Protein AF-A0A5R2NBF0-F1 (afdb_monomer_lite)

Structure (mmCIF, N/CA/C/O backbone):
data_AF-A0A5R2NBF0-F1
#
_entry.id   AF-A0A5R2NBF0-F1
#
loop_
_atom_site.group_PDB
_atom_site.id
_atom_site.type_symbol
_atom_site.label_atom_id
_atom_site.label_alt_id
_atom_site.label_comp_id
_atom_site.label_asym_id
_atom_site.label_entity_id
_atom_site.label_seq_id
_atom_site.pdbx_PDB_ins_code
_atom_site.Cartn_x
_atom_site.Cartn_y
_atom_site.Cartn_z
_atom_site.occupancy
_atom_site.B_iso_or_equiv
_atom_site.auth_seq_id
_atom_site.auth_comp_id
_atom_site.auth_asym_id
_atom_site.auth_atom_id
_atom_site.pdbx_PDB_model_num
ATOM 1 N N . ALA A 1 1 ? 25.244 -10.158 -27.989 1.00 89.50 1 ALA A N 1
ATOM 2 C CA . ALA A 1 1 ? 23.984 -10.813 -28.424 1.00 89.50 1 ALA A CA 1
ATOM 3 C C . ALA A 1 1 ? 23.153 -9.958 -29.394 1.00 89.50 1 ALA A C 1
ATOM 5 O O . ALA A 1 1 ? 23.010 -10.358 -30.544 1.00 89.50 1 ALA A O 1
ATOM 6 N N . CYS A 1 2 ? 22.637 -8.783 -28.993 1.00 96.19 2 CYS A N 1
ATOM 7 C CA . CYS A 1 2 ? 21.780 -7.954 -29.863 1.00 96.19 2 CYS A CA 1
ATOM 8 C C . CYS A 1 2 ? 22.454 -7.535 -31.177 1.00 96.19 2 CYS A C 1
ATOM 10 O O . CYS A 1 2 ? 21.820 -7.616 -32.222 1.00 96.19 2 CYS A O 1
ATOM 12 N N . ALA A 1 3 ? 23.743 -7.177 -31.147 1.00 96.19 3 ALA A N 1
ATOM 13 C CA . ALA A 1 3 ? 24.486 -6.838 -32.362 1.00 96.19 3 ALA A CA 1
ATOM 14 C C . ALA A 1 3 ? 24.478 -7.969 -33.404 1.00 96.19 3 ALA A C 1
ATOM 16 O O . ALA A 1 3 ? 24.159 -7.719 -34.560 1.00 96.19 3 ALA A O 1
ATOM 17 N N . ARG A 1 4 ? 24.700 -9.222 -32.981 1.00 95.25 4 ARG A N 1
ATOM 18 C CA . ARG A 1 4 ? 24.618 -10.407 -33.853 1.00 95.25 4 ARG A CA 1
ATOM 19 C C . ARG A 1 4 ? 23.239 -10.545 -34.504 1.00 95.25 4 ARG A C 1
ATOM 21 O O . ARG A 1 4 ? 23.147 -10.788 -35.699 1.00 95.25 4 ARG A O 1
ATOM 28 N N . LYS A 1 5 ? 22.163 -10.353 -33.729 1.00 96.56 5 LYS A N 1
ATOM 29 C CA . LYS A 1 5 ? 20.787 -10.397 -34.252 1.00 96.56 5 LYS A CA 1
ATOM 30 C C . LYS A 1 5 ? 20.537 -9.293 -35.282 1.00 96.56 5 LYS A C 1
ATOM 32 O O . LYS A 1 5 ? 19.937 -9.563 -36.313 1.00 96.56 5 LYS A O 1
ATOM 37 N N . LEU A 1 6 ? 21.002 -8.073 -35.006 1.00 97.06 6 LEU A N 1
ATOM 38 C CA . LEU A 1 6 ? 20.844 -6.926 -35.903 1.00 97.06 6 LEU A CA 1
ATOM 39 C C . LEU A 1 6 ? 21.620 -7.111 -37.216 1.00 97.06 6 LEU A C 1
ATOM 41 O O . LEU A 1 6 ? 21.077 -6.842 -38.282 1.00 97.06 6 LEU A O 1
ATOM 45 N N . LEU A 1 7 ? 22.854 -7.620 -37.148 1.00 96.50 7 LEU A N 1
ATOM 46 C CA . LEU A 1 7 ? 23.674 -7.922 -38.328 1.00 96.50 7 LEU A CA 1
ATOM 47 C C . LEU A 1 7 ? 23.032 -8.993 -39.227 1.00 96.50 7 LEU A C 1
ATOM 49 O O . LEU A 1 7 ? 23.101 -8.886 -40.449 1.00 96.50 7 LEU A O 1
ATOM 53 N N . GLY A 1 8 ? 22.330 -9.966 -38.637 1.00 96.19 8 GLY A N 1
ATOM 54 C CA . GLY A 1 8 ? 21.568 -10.984 -39.369 1.00 96.19 8 GLY A CA 1
ATOM 55 C C . GLY A 1 8 ? 20.256 -10.498 -40.002 1.00 96.19 8 GLY A C 1
ATOM 56 O O . GLY A 1 8 ? 19.531 -11.310 -40.566 1.00 96.19 8 GLY A O 1
ATOM 57 N N . MET A 1 9 ? 19.918 -9.210 -39.882 1.00 96.31 9 MET A N 1
ATOM 58 C CA . MET A 1 9 ? 18.686 -8.612 -40.418 1.00 96.31 9 MET A CA 1
ATOM 59 C C . MET A 1 9 ? 18.971 -7.382 -41.295 1.00 96.31 9 MET A C 1
ATOM 61 O O . MET A 1 9 ? 18.106 -6.524 -41.481 1.00 96.31 9 MET A O 1
ATOM 65 N N . THR A 1 10 ? 20.193 -7.265 -41.814 1.00 96.31 10 THR A N 1
ATOM 66 C CA . THR A 1 10 ? 20.647 -6.098 -42.589 1.00 96.31 10 THR A CA 1
ATOM 67 C C . THR A 1 10 ? 19.919 -5.903 -43.924 1.00 96.31 10 THR A C 1
ATOM 69 O O . THR A 1 10 ? 19.995 -4.829 -44.514 1.00 96.31 10 THR A O 1
ATOM 72 N N . ASP A 1 11 ? 19.149 -6.900 -44.367 1.00 95.31 11 ASP A N 1
ATOM 73 C CA . ASP A 1 11 ? 18.201 -6.823 -45.483 1.00 95.31 11 ASP A CA 1
ATOM 74 C C . ASP A 1 11 ? 16.945 -5.989 -45.160 1.00 95.31 11 ASP A C 1
ATOM 76 O O . ASP A 1 11 ? 16.226 -5.574 -46.068 1.00 95.31 11 ASP A O 1
ATOM 80 N N . ARG A 1 12 ? 16.657 -5.751 -43.873 1.00 96.31 12 ARG A N 1
ATOM 81 C CA . ARG A 1 12 ? 15.412 -5.117 -43.390 1.00 96.31 12 ARG A CA 1
ATOM 82 C C . ARG A 1 12 ? 15.643 -3.910 -42.505 1.00 96.31 12 ARG A C 1
ATOM 84 O O . ARG A 1 12 ? 14.811 -3.008 -42.466 1.00 96.31 12 ARG A O 1
ATOM 91 N N . ILE A 1 13 ? 16.725 -3.928 -41.740 1.00 96.25 13 ILE A N 1
ATOM 92 C CA . ILE A 1 13 ? 17.071 -2.878 -40.790 1.00 96.25 13 ILE A CA 1
ATOM 93 C C . ILE A 1 13 ? 18.512 -2.458 -41.014 1.00 96.25 13 ILE A C 1
ATOM 95 O O . ILE A 1 13 ? 19.354 -3.277 -41.352 1.00 96.25 13 ILE A O 1
ATOM 99 N N . TYR A 1 14 ? 18.799 -1.183 -40.789 1.00 97.06 14 TYR A N 1
ATOM 100 C CA . TYR A 1 14 ? 20.152 -0.649 -40.854 1.00 97.06 14 TYR A CA 1
ATOM 101 C C . TYR A 1 14 ? 20.683 -0.454 -39.425 1.00 97.06 14 TYR A C 1
ATOM 103 O O . TYR A 1 14 ? 20.244 0.480 -38.747 1.00 97.06 14 TYR A O 1
ATOM 111 N N . PRO A 1 15 ? 21.559 -1.339 -38.909 1.00 98.06 15 PRO A N 1
ATOM 112 C CA . PRO A 1 15 ? 22.043 -1.254 -37.538 1.00 98.06 15 PRO A CA 1
ATOM 113 C C . PRO A 1 15 ? 22.968 -0.053 -37.331 1.00 98.06 15 PRO A C 1
ATOM 115 O O . PRO A 1 15 ? 23.857 0.222 -38.138 1.00 98.06 15 PRO A O 1
ATOM 118 N N . GLN A 1 16 ? 22.782 0.633 -36.206 1.00 98.19 16 GLN A N 1
ATOM 119 C CA . GLN A 1 16 ? 23.582 1.786 -35.800 1.00 98.19 16 GLN A CA 1
ATOM 120 C C . GLN A 1 16 ? 24.160 1.512 -34.410 1.00 98.19 16 GLN A C 1
ATOM 122 O O . GLN A 1 16 ? 23.451 1.573 -33.405 1.00 98.19 16 GLN A O 1
ATOM 127 N N . PHE A 1 17 ? 25.439 1.155 -34.343 1.00 98.00 17 PHE A N 1
ATOM 128 C CA . PHE A 1 17 ? 26.079 0.726 -33.101 1.00 98.00 17 PHE A CA 1
ATOM 129 C C . PHE A 1 17 ? 26.728 1.909 -32.377 1.00 98.00 17 PHE A C 1
ATOM 131 O O . PHE A 1 17 ? 27.862 2.289 -32.666 1.00 98.00 17 PHE A O 1
ATOM 138 N N . ALA A 1 18 ? 26.002 2.497 -31.426 1.00 96.75 18 ALA A N 1
ATOM 139 C CA . ALA A 1 18 ? 26.515 3.559 -30.566 1.00 96.75 18 ALA A CA 1
ATOM 140 C C . ALA A 1 18 ? 27.348 2.979 -29.412 1.00 96.75 18 ALA A C 1
ATOM 142 O O . ALA A 1 18 ? 26.806 2.309 -28.535 1.00 96.75 18 ALA A O 1
ATOM 143 N N . THR A 1 19 ? 28.663 3.210 -29.408 1.00 94.88 19 THR A N 1
ATOM 144 C CA . THR A 1 19 ? 29.545 2.766 -28.317 1.00 94.88 19 THR A CA 1
ATOM 145 C C . THR A 1 19 ? 30.886 3.498 -28.326 1.00 94.88 19 THR A C 1
ATOM 147 O O . THR A 1 19 ? 31.378 3.911 -29.376 1.00 94.88 19 THR A O 1
ATOM 150 N N . HIS A 1 20 ? 31.504 3.626 -27.154 1.00 92.31 20 HIS A N 1
ATOM 151 C CA . HIS A 1 20 ? 32.888 4.085 -26.983 1.00 92.31 20 HIS A CA 1
ATOM 152 C C . HIS A 1 20 ? 33.828 2.985 -26.486 1.00 92.31 20 HIS A C 1
ATOM 154 O O . HIS A 1 20 ? 35.005 3.241 -26.267 1.00 92.31 20 HIS A O 1
ATOM 160 N N . ASN A 1 21 ? 33.316 1.767 -26.311 1.00 90.81 21 ASN A N 1
ATOM 161 C CA . ASN A 1 21 ? 34.085 0.631 -25.830 1.00 90.81 21 ASN A CA 1
ATOM 162 C C . ASN A 1 21 ? 34.769 -0.066 -27.020 1.00 90.81 21 ASN A C 1
ATOM 164 O O . ASN A 1 21 ? 34.096 -0.609 -27.902 1.00 90.81 21 ASN A O 1
ATOM 168 N N . ALA A 1 22 ? 36.105 -0.044 -27.046 1.00 91.38 22 ALA A N 1
ATOM 169 C CA . ALA A 1 22 ? 36.894 -0.574 -28.160 1.00 91.38 22 ALA A CA 1
ATOM 170 C C . ALA A 1 22 ? 36.713 -2.089 -28.351 1.00 91.38 22 ALA A C 1
ATOM 172 O O . ALA A 1 22 ? 36.613 -2.549 -29.488 1.00 91.38 22 ALA A O 1
ATOM 173 N N . HIS A 1 23 ? 36.572 -2.851 -27.260 1.00 91.12 23 HIS A N 1
ATOM 174 C CA . HIS A 1 23 ? 36.278 -4.284 -27.326 1.00 91.12 23 HIS A CA 1
ATOM 175 C C . HIS A 1 23 ? 34.935 -4.547 -28.028 1.00 91.12 23 HIS A C 1
ATOM 177 O O . HIS A 1 23 ? 34.825 -5.404 -28.900 1.00 91.12 23 HIS A O 1
ATOM 183 N N . THR A 1 24 ? 33.904 -3.756 -27.716 1.00 93.75 24 THR A N 1
ATOM 184 C CA . THR A 1 24 ? 32.587 -3.866 -28.364 1.00 93.75 24 THR A CA 1
ATOM 185 C C . THR A 1 24 ? 32.671 -3.558 -29.860 1.00 93.75 24 THR A C 1
ATOM 187 O O . THR A 1 24 ? 32.055 -4.258 -30.664 1.00 93.75 24 THR A O 1
ATOM 190 N N . VAL A 1 25 ? 33.452 -2.542 -30.247 1.00 95.25 25 VAL A N 1
ATOM 191 C CA . VAL A 1 25 ? 33.724 -2.219 -31.658 1.00 95.25 25 VAL A CA 1
ATOM 192 C C . VAL A 1 25 ? 34.411 -3.391 -32.362 1.00 95.25 25 VAL A C 1
ATOM 194 O O . VAL A 1 25 ? 33.917 -3.841 -33.395 1.00 95.25 25 VAL A O 1
ATOM 197 N N . ALA A 1 26 ? 35.484 -3.934 -31.781 1.00 94.06 26 ALA A N 1
ATOM 198 C CA . ALA A 1 26 ? 36.214 -5.076 -32.330 1.00 94.06 26 ALA A CA 1
ATOM 199 C C . ALA A 1 26 ? 35.322 -6.320 -32.483 1.00 94.06 26 ALA A C 1
ATOM 201 O O . ALA A 1 26 ? 35.308 -6.953 -33.540 1.00 94.06 26 ALA A O 1
ATOM 202 N N . ALA A 1 27 ? 34.502 -6.627 -31.475 1.00 94.31 27 ALA A N 1
ATOM 203 C CA . ALA A 1 27 ? 33.556 -7.736 -31.532 1.00 94.31 27 ALA A CA 1
ATOM 204 C C . ALA A 1 27 ? 32.541 -7.567 -32.675 1.00 94.31 27 ALA A C 1
ATOM 206 O O . ALA A 1 27 ? 32.244 -8.524 -33.387 1.00 94.31 27 ALA A O 1
ATOM 207 N N . ILE A 1 28 ? 32.011 -6.357 -32.886 1.00 96.56 28 ILE A N 1
ATOM 208 C CA . ILE A 1 28 ? 31.073 -6.072 -33.985 1.00 96.56 28 ILE A CA 1
ATOM 209 C C . ILE A 1 28 ? 31.751 -6.218 -35.347 1.00 96.56 28 ILE A C 1
ATOM 211 O O . ILE A 1 28 ? 31.169 -6.830 -36.239 1.00 96.56 28 ILE A O 1
ATOM 215 N N . LEU A 1 29 ? 32.972 -5.701 -35.498 1.00 96.12 29 LEU A N 1
ATOM 216 C CA . LEU A 1 29 ? 33.757 -5.830 -36.728 1.00 96.12 29 LEU A CA 1
ATOM 217 C C . LEU A 1 29 ? 34.029 -7.295 -37.082 1.00 96.12 29 LEU A C 1
ATOM 219 O O . LEU A 1 29 ? 33.918 -7.669 -38.246 1.00 96.12 29 LEU A O 1
ATOM 223 N N . SER A 1 30 ? 34.332 -8.117 -36.076 1.00 94.62 30 SER A N 1
ATOM 224 C CA . SER A 1 30 ? 34.541 -9.559 -36.232 1.00 94.62 30 SER A CA 1
ATOM 225 C C . SER A 1 30 ? 33.246 -10.307 -36.587 1.00 94.62 30 SER A C 1
ATOM 227 O O . SER A 1 30 ? 33.265 -11.245 -37.376 1.00 94.62 30 SER A O 1
ATOM 229 N N . MET A 1 31 ? 32.098 -9.873 -36.050 1.00 95.25 31 MET A N 1
ATOM 230 C CA . MET A 1 31 ? 30.788 -10.478 -36.338 1.00 95.25 31 MET A CA 1
ATOM 231 C C . MET A 1 31 ? 30.184 -10.072 -37.688 1.00 95.25 31 MET A C 1
ATOM 233 O O . MET A 1 31 ? 29.253 -10.732 -38.145 1.00 95.25 31 MET A O 1
ATOM 237 N N . ALA A 1 32 ? 30.607 -8.952 -38.272 1.00 94.88 32 ALA A N 1
ATOM 238 C CA . ALA A 1 32 ? 30.022 -8.434 -39.500 1.00 94.88 32 ALA A CA 1
ATOM 239 C C . ALA A 1 32 ? 30.725 -9.012 -40.733 1.00 94.88 32 ALA A C 1
ATOM 241 O O . ALA A 1 32 ? 31.951 -9.005 -40.809 1.00 94.88 32 ALA A O 1
ATOM 242 N N . ASP A 1 33 ? 29.950 -9.413 -41.741 1.00 90.38 33 ASP A N 1
ATOM 243 C CA . ASP A 1 33 ? 30.485 -9.829 -43.045 1.00 90.38 33 ASP A CA 1
ATOM 244 C C . ASP A 1 33 ? 30.669 -8.626 -43.986 1.00 90.38 33 ASP A C 1
ATOM 246 O O . ASP A 1 33 ? 31.661 -8.525 -44.706 1.00 90.38 33 ASP A O 1
ATOM 250 N N . ASN A 1 34 ? 29.755 -7.651 -43.925 1.00 93.25 34 ASN A N 1
ATOM 251 C CA . ASN A 1 34 ? 29.763 -6.452 -44.761 1.00 93.25 34 ASN A CA 1
ATOM 252 C C . ASN A 1 34 ? 29.783 -5.173 -43.903 1.00 93.25 34 ASN A C 1
ATOM 254 O O . ASN A 1 34 ? 28.990 -5.013 -42.978 1.00 93.25 34 ASN A O 1
ATOM 258 N N . ARG A 1 35 ? 30.699 -4.248 -44.213 1.00 94.44 35 ARG A N 1
ATOM 259 C CA . ARG A 1 35 ? 30.890 -2.988 -43.475 1.00 94.44 35 ARG A CA 1
ATOM 260 C C . ARG A 1 35 ? 29.931 -1.889 -43.955 1.00 94.44 35 ARG A C 1
ATOM 262 O O . ARG A 1 35 ? 29.657 -0.949 -43.213 1.00 94.44 35 ARG A O 1
ATOM 269 N N . ASP A 1 36 ? 29.334 -2.054 -45.136 1.00 94.44 36 ASP A N 1
ATOM 270 C CA . ASP A 1 36 ? 28.357 -1.123 -45.714 1.00 94.44 36 ASP A CA 1
ATOM 271 C C . ASP A 1 36 ? 26.927 -1.346 -45.212 1.00 94.44 36 ASP A C 1
ATOM 273 O O . ASP A 1 36 ? 26.027 -0.544 -45.479 1.00 94.44 36 ASP A O 1
ATOM 277 N N . THR A 1 37 ? 26.690 -2.413 -44.454 1.00 95.75 37 THR A N 1
ATOM 278 C CA . THR A 1 37 ? 25.355 -2.737 -43.941 1.00 95.75 37 THR A CA 1
ATOM 279 C C . THR A 1 37 ? 25.077 -2.160 -42.558 1.00 95.75 37 THR A C 1
ATOM 281 O O . THR A 1 37 ? 23.974 -2.334 -42.052 1.00 95.75 37 THR A O 1
ATOM 284 N N . PHE A 1 38 ? 26.042 -1.472 -41.942 1.00 97.62 38 PHE A N 1
ATOM 285 C CA . PHE A 1 38 ? 25.878 -0.806 -40.649 1.00 97.62 38 PHE A CA 1
ATOM 286 C C . PHE A 1 38 ? 26.696 0.496 -40.567 1.00 97.62 38 PHE A C 1
ATOM 288 O O . PHE A 1 38 ? 27.485 0.826 -41.459 1.00 97.62 38 PHE A O 1
ATOM 295 N N . GLU A 1 39 ? 26.507 1.242 -39.479 1.00 98.00 39 GLU A N 1
ATOM 296 C CA . GLU A 1 39 ? 27.416 2.309 -39.045 1.00 98.00 39 GLU A CA 1
ATOM 297 C C . GLU A 1 39 ? 27.682 2.219 -37.541 1.00 98.00 39 GLU A C 1
ATOM 299 O O . GLU A 1 39 ? 26.869 1.699 -36.771 1.00 98.00 39 GLU A O 1
ATOM 304 N N . PHE A 1 40 ? 28.804 2.782 -37.111 1.00 98.44 40 PHE A N 1
ATOM 305 C CA . PHE A 1 40 ? 29.026 3.127 -35.717 1.00 98.44 40 PHE A CA 1
ATOM 306 C C . PHE A 1 40 ? 28.446 4.503 -35.388 1.00 98.44 40 PHE A C 1
ATOM 308 O O . PHE A 1 40 ? 28.217 5.336 -36.271 1.00 98.44 40 PHE A O 1
ATOM 315 N N . GLN A 1 41 ? 28.233 4.768 -34.101 1.00 97.81 41 GLN A N 1
ATOM 316 C CA . GLN A 1 41 ? 27.933 6.109 -33.612 1.00 97.81 41 GLN A CA 1
ATOM 317 C C . GLN A 1 41 ? 28.772 6.461 -32.386 1.00 97.81 41 GLN A C 1
ATOM 319 O O . GLN A 1 41 ? 29.091 5.601 -31.562 1.00 97.81 41 GLN A O 1
ATOM 324 N N . ARG A 1 42 ? 29.089 7.751 -32.252 1.00 94.12 42 ARG A N 1
ATOM 325 C CA . ARG A 1 42 ? 29.786 8.318 -31.090 1.00 94.12 42 ARG A CA 1
ATOM 326 C C . ARG A 1 42 ? 29.155 9.628 -30.650 1.00 94.12 42 ARG A C 1
ATOM 328 O O . ARG A 1 42 ? 28.546 10.330 -31.450 1.00 94.12 42 ARG A O 1
ATOM 335 N N . LEU A 1 43 ? 29.367 9.997 -29.396 1.00 90.81 43 LEU A N 1
ATOM 336 C CA . LEU A 1 43 ? 29.005 11.315 -28.876 1.00 90.81 43 LEU A CA 1
ATOM 337 C C . LEU A 1 43 ? 30.018 12.382 -29.323 1.00 90.81 43 LEU A C 1
ATOM 339 O O . LEU A 1 43 ? 31.220 12.125 -29.365 1.00 90.81 43 LEU A O 1
ATOM 343 N N . HIS A 1 44 ? 29.550 13.589 -29.641 1.00 88.25 44 HIS A N 1
ATOM 344 C CA . HIS A 1 44 ? 30.431 14.730 -29.892 1.00 88.25 44 HIS A CA 1
ATOM 345 C C . HIS A 1 44 ? 31.301 15.027 -28.658 1.00 88.25 44 HIS A C 1
ATOM 347 O O . HIS A 1 44 ? 30.823 14.951 -27.527 1.00 88.25 44 HIS A O 1
ATOM 353 N N . GLY A 1 45 ? 32.582 15.332 -28.883 1.00 84.88 45 GLY A N 1
ATOM 354 C CA . GLY A 1 45 ? 33.569 15.539 -27.818 1.00 84.88 45 GLY A CA 1
ATOM 355 C C . GLY A 1 45 ? 34.092 14.257 -27.157 1.00 84.88 45 GLY A C 1
ATOM 356 O O . GLY A 1 45 ? 34.905 14.349 -26.246 1.00 84.88 45 GLY A O 1
ATOM 35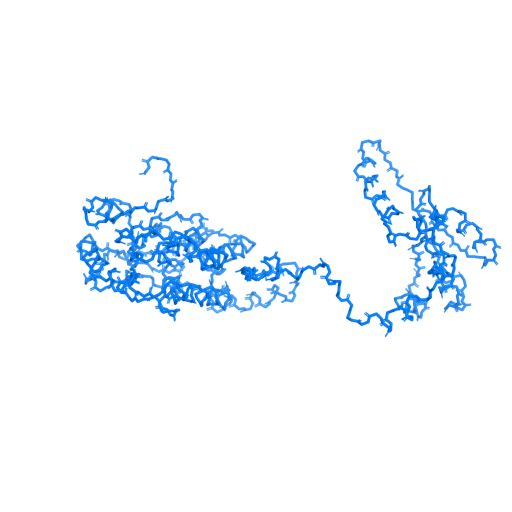7 N N . MET A 1 46 ? 33.657 13.064 -27.593 1.00 86.12 46 MET A N 1
ATOM 358 C CA . MET A 1 46 ? 34.081 11.782 -27.014 1.00 86.12 46 MET A CA 1
ATOM 359 C C . MET A 1 46 ? 34.284 10.696 -28.081 1.00 86.12 46 MET A C 1
ATOM 361 O O . MET A 1 46 ? 33.622 10.684 -29.122 1.00 86.12 46 MET A O 1
ATOM 365 N N . GLY A 1 47 ? 35.202 9.758 -27.833 1.00 84.88 47 GLY A N 1
ATOM 366 C CA . GLY A 1 47 ? 35.439 8.600 -28.708 1.00 84.88 47 GLY A CA 1
ATOM 367 C C . GLY A 1 47 ? 35.957 8.934 -30.112 1.00 84.88 47 GLY A C 1
ATOM 368 O O . GLY A 1 47 ? 35.854 8.104 -31.011 1.00 84.88 47 GLY A O 1
ATOM 369 N N . GLU A 1 48 ? 36.482 10.143 -30.326 1.00 90.44 48 GLU A N 1
ATOM 370 C CA . GLU A 1 48 ? 36.994 10.581 -31.627 1.00 90.44 48 GLU A CA 1
ATOM 371 C C . GLU A 1 48 ? 38.175 9.736 -32.092 1.00 90.44 48 GLU A C 1
ATOM 373 O O . GLU A 1 48 ? 38.132 9.183 -33.185 1.00 90.44 48 GLU A O 1
ATOM 378 N N . ALA A 1 49 ? 39.181 9.571 -31.230 1.00 90.44 49 ALA A N 1
ATOM 379 C CA . ALA A 1 49 ? 40.381 8.802 -31.542 1.00 90.44 49 ALA A CA 1
ATOM 380 C C . ALA A 1 49 ? 40.064 7.339 -31.898 1.00 90.44 49 ALA A C 1
ATOM 382 O O . ALA A 1 49 ? 40.594 6.818 -32.880 1.00 90.44 49 ALA A O 1
ATOM 383 N N . LEU A 1 50 ? 39.151 6.705 -31.150 1.00 92.62 50 LEU A N 1
ATOM 384 C CA . LEU A 1 50 ? 38.704 5.334 -31.409 1.00 92.62 50 LEU A CA 1
ATOM 385 C C . LEU A 1 50 ? 38.054 5.218 -32.792 1.00 92.62 50 LEU A C 1
ATOM 387 O O . LEU A 1 50 ? 38.502 4.444 -33.633 1.00 92.62 50 LEU A O 1
ATOM 391 N N . HIS A 1 51 ? 37.003 5.998 -33.041 1.00 95.25 51 HIS A N 1
ATOM 392 C CA . HIS A 1 51 ? 36.212 5.857 -34.267 1.00 95.25 51 HIS A CA 1
ATOM 393 C C . HIS A 1 51 ? 36.930 6.377 -35.510 1.00 95.25 51 HIS A C 1
ATOM 395 O O . HIS A 1 51 ? 36.690 5.869 -36.600 1.00 95.25 51 HIS A O 1
ATOM 401 N N . GLU A 1 52 ? 37.834 7.347 -35.371 1.00 94.44 52 GLU A N 1
ATOM 402 C CA . GLU A 1 52 ? 38.666 7.812 -36.481 1.00 94.44 52 GLU A CA 1
ATOM 403 C C . GLU A 1 52 ? 39.720 6.764 -36.867 1.00 94.44 52 GLU A C 1
ATOM 405 O O . GLU A 1 52 ? 39.954 6.546 -38.056 1.00 94.44 52 GLU A O 1
ATOM 410 N N . THR A 1 53 ? 40.290 6.056 -35.885 1.00 94.62 53 THR A N 1
ATOM 411 C CA . THR A 1 53 ? 41.157 4.892 -36.131 1.00 94.62 53 THR A CA 1
ATOM 412 C C . THR A 1 53 ? 40.389 3.799 -36.871 1.00 94.62 53 THR A C 1
ATOM 414 O O . THR A 1 53 ? 40.811 3.375 -37.943 1.00 94.62 53 THR A O 1
ATOM 417 N N . VAL A 1 54 ? 39.215 3.421 -36.361 1.00 94.56 54 VAL A N 1
ATOM 418 C CA . VAL A 1 54 ? 38.371 2.356 -36.927 1.00 94.56 54 VAL A CA 1
ATOM 419 C C . VAL A 1 54 ? 37.856 2.710 -38.328 1.00 94.56 54 VAL A C 1
ATOM 421 O O . VAL A 1 54 ? 37.802 1.853 -39.208 1.00 94.56 54 VAL A O 1
ATOM 424 N N . ARG A 1 55 ? 37.526 3.981 -38.591 1.00 94.69 55 ARG A N 1
ATOM 425 C CA . ARG A 1 55 ? 37.166 4.460 -39.934 1.00 94.69 55 ARG A CA 1
ATOM 426 C C . ARG A 1 55 ? 38.320 4.292 -40.921 1.00 94.69 55 ARG A C 1
ATOM 428 O O . ARG A 1 55 ? 38.092 3.882 -42.056 1.00 94.69 55 ARG A O 1
ATOM 435 N N . ARG A 1 56 ? 39.545 4.630 -40.504 1.00 94.56 56 ARG A N 1
ATOM 436 C CA . ARG A 1 56 ? 40.741 4.564 -41.357 1.00 94.56 56 ARG A CA 1
ATOM 437 C C . ARG A 1 56 ? 41.196 3.132 -41.619 1.00 94.56 56 ARG A C 1
ATOM 439 O O . ARG A 1 56 ? 41.591 2.852 -42.745 1.00 94.56 56 ARG A O 1
ATOM 446 N N . SER A 1 57 ? 41.158 2.256 -40.614 1.00 94.69 57 SER A N 1
ATOM 447 C CA . SER A 1 57 ? 41.644 0.878 -40.749 1.00 94.69 57 SER A CA 1
ATOM 448 C C . SER A 1 57 ? 40.609 -0.071 -41.355 1.00 94.69 57 SER A C 1
ATOM 450 O O . SER A 1 57 ? 40.975 -0.917 -42.160 1.00 94.69 57 SER A O 1
ATOM 452 N N . GLU A 1 58 ? 39.324 0.095 -41.025 1.00 94.56 58 GLU A N 1
ATOM 453 C CA . GLU A 1 58 ? 38.266 -0.864 -41.391 1.00 94.56 58 GLU A CA 1
ATOM 454 C C . GLU A 1 58 ? 37.274 -0.332 -42.437 1.00 94.56 58 GLU A C 1
ATOM 456 O O . GLU A 1 58 ? 36.338 -1.034 -42.817 1.00 94.56 58 GLU A O 1
ATOM 461 N N . GLY A 1 59 ? 37.411 0.926 -42.872 1.00 93.00 59 GLY A N 1
ATOM 462 C CA . GLY A 1 59 ? 36.520 1.536 -43.869 1.00 93.00 59 GLY A CA 1
ATOM 463 C C . GLY A 1 59 ? 35.077 1.745 -43.392 1.00 93.00 59 GLY A C 1
ATOM 464 O O . GLY A 1 59 ? 34.170 1.919 -44.202 1.00 93.00 59 GLY A O 1
ATOM 465 N N . THR A 1 60 ? 34.837 1.718 -42.082 1.00 94.56 60 THR A N 1
ATOM 466 C CA . THR A 1 60 ? 33.487 1.851 -41.515 1.00 94.56 60 THR A CA 1
ATOM 467 C C . THR A 1 60 ? 33.007 3.303 -41.478 1.00 94.56 60 THR A C 1
ATOM 469 O O . THR A 1 60 ? 33.788 4.255 -41.498 1.00 94.56 60 THR A O 1
ATOM 472 N N . ARG A 1 61 ? 31.688 3.496 -41.386 1.00 96.25 61 ARG A N 1
ATOM 473 C CA . ARG A 1 61 ? 31.072 4.817 -41.186 1.00 96.25 61 ARG A CA 1
ATOM 474 C C . ARG A 1 61 ? 30.830 5.068 -39.702 1.00 96.25 61 ARG A C 1
ATOM 476 O O . ARG A 1 61 ? 30.425 4.156 -38.987 1.00 96.25 61 ARG A O 1
ATOM 483 N N . CYS A 1 62 ? 31.005 6.314 -39.264 1.00 96.94 62 CYS A N 1
ATOM 484 C CA . CYS A 1 62 ? 30.672 6.741 -37.907 1.00 96.94 62 CYS A CA 1
ATOM 485 C C . CYS A 1 62 ? 29.836 8.026 -37.931 1.00 96.94 62 CYS A C 1
ATOM 487 O O . CYS A 1 62 ? 30.258 9.036 -38.500 1.00 96.94 62 CYS A O 1
ATOM 489 N N . ARG A 1 63 ? 28.654 8.000 -37.307 1.00 97.88 63 ARG A N 1
ATOM 490 C CA . ARG A 1 63 ? 27.796 9.178 -37.125 1.00 97.88 63 ARG A CA 1
ATOM 491 C C . ARG A 1 63 ? 28.030 9.803 -35.754 1.00 97.88 63 ARG A C 1
ATOM 493 O O . ARG A 1 63 ? 28.053 9.115 -34.736 1.00 97.88 63 ARG A O 1
ATOM 500 N N . ILE A 1 64 ? 28.154 11.125 -35.722 1.00 96.75 64 ILE A N 1
ATOM 501 C CA . ILE A 1 64 ? 28.341 11.875 -34.481 1.00 96.75 64 ILE A CA 1
ATOM 502 C C . ILE A 1 64 ? 26.976 12.318 -33.952 1.00 96.75 64 ILE A C 1
ATOM 504 O O . ILE A 1 64 ? 26.255 13.062 -34.615 1.00 96.75 64 ILE A O 1
ATOM 508 N N . TYR A 1 65 ? 26.638 11.886 -32.742 1.00 94.94 65 TYR A N 1
ATOM 509 C CA . TYR A 1 65 ? 25.538 12.440 -31.967 1.00 94.94 65 TYR A CA 1
ATOM 510 C C . TYR A 1 65 ? 25.996 13.765 -31.347 1.00 94.94 65 TYR A C 1
ATOM 512 O O . TYR A 1 65 ? 26.816 13.778 -30.425 1.00 94.94 65 TYR A O 1
ATOM 520 N N . ALA A 1 66 ? 25.490 14.877 -31.877 1.00 93.06 66 ALA A N 1
ATOM 521 C CA . ALA A 1 66 ? 25.896 16.228 -31.501 1.00 93.06 66 ALA A CA 1
ATOM 522 C C . ALA A 1 66 ? 24.731 16.973 -30.824 1.00 93.06 66 ALA A C 1
ATOM 524 O O . ALA A 1 66 ? 23.836 17.452 -31.522 1.00 93.06 66 ALA A O 1
ATOM 525 N N . PRO A 1 67 ? 24.707 17.067 -29.479 1.00 87.31 67 PRO A N 1
ATOM 526 C CA . PRO A 1 67 ? 23.767 17.936 -28.778 1.00 87.31 67 PRO A CA 1
ATOM 527 C C . PRO A 1 67 ? 23.981 19.395 -29.200 1.00 87.31 67 PRO A C 1
ATOM 529 O O . PRO A 1 67 ? 25.112 19.876 -29.191 1.00 87.31 67 PRO A O 1
ATOM 532 N N . VAL A 1 68 ? 22.900 20.102 -29.536 1.00 90.50 68 VAL A N 1
ATOM 533 C CA . VAL A 1 68 ? 22.914 21.533 -29.875 1.00 90.50 68 VAL A CA 1
ATOM 534 C C . VAL A 1 68 ? 21.835 22.220 -29.046 1.00 90.50 68 VAL A C 1
ATOM 536 O O . VAL A 1 68 ? 20.679 21.808 -29.082 1.00 90.50 68 VAL A O 1
ATOM 539 N N . GLY A 1 69 ? 22.205 23.246 -28.283 1.00 87.44 69 GLY A N 1
ATOM 540 C CA . GLY A 1 69 ? 21.286 23.960 -27.397 1.00 87.44 69 GLY A CA 1
ATOM 541 C C . GLY A 1 69 ? 21.971 25.104 -26.658 1.00 87.44 69 GLY A C 1
ATOM 542 O O . GLY A 1 69 ? 23.187 25.277 -26.756 1.00 87.44 69 GLY A O 1
ATOM 543 N N . ALA A 1 70 ? 21.188 25.894 -25.924 1.00 87.50 70 ALA A N 1
ATOM 544 C CA . ALA A 1 70 ? 21.727 26.943 -25.067 1.00 87.50 70 ALA A CA 1
ATOM 545 C C . ALA A 1 70 ? 22.477 26.339 -23.866 1.00 87.50 70 ALA A C 1
ATOM 547 O O . ALA A 1 70 ? 22.215 25.210 -23.450 1.00 87.50 70 ALA A O 1
ATOM 548 N N . HIS A 1 71 ? 23.391 27.110 -23.266 1.00 81.94 71 HIS A N 1
ATOM 549 C CA . HIS A 1 71 ? 24.182 26.658 -22.114 1.00 81.94 71 HIS A CA 1
ATOM 550 C C . HIS A 1 71 ? 23.316 26.128 -20.958 1.00 81.94 71 HIS A C 1
ATOM 552 O O . HIS A 1 71 ? 23.657 25.106 -20.368 1.00 81.94 71 HIS A O 1
ATOM 558 N N . SER A 1 72 ? 22.183 26.776 -20.665 1.00 83.19 72 SER A N 1
ATOM 559 C CA . SER A 1 72 ? 21.244 26.366 -19.609 1.00 83.19 72 SER A CA 1
ATOM 560 C C . SER A 1 72 ? 20.719 24.942 -19.791 1.00 83.19 72 SER A C 1
ATOM 562 O O . SER A 1 72 ? 20.615 24.192 -18.823 1.00 83.19 72 SER A O 1
ATOM 564 N N . ASP A 1 73 ? 20.440 24.553 -21.032 1.00 77.31 73 ASP A N 1
ATOM 565 C CA . ASP A 1 73 ? 19.804 23.273 -21.358 1.00 77.31 73 ASP A CA 1
ATOM 566 C C . ASP A 1 73 ? 20.834 22.137 -21.342 1.00 77.31 73 ASP A C 1
ATOM 568 O O . ASP A 1 73 ? 20.538 20.989 -21.002 1.00 77.31 73 ASP A O 1
ATOM 572 N N . LEU A 1 74 ? 22.086 22.476 -21.660 1.00 80.88 74 LEU A N 1
ATOM 573 C CA . LEU A 1 74 ? 23.207 21.546 -21.663 1.00 80.88 74 LEU A CA 1
ATOM 574 C C . LEU A 1 74 ? 23.714 21.223 -20.252 1.00 80.88 74 LEU A C 1
ATOM 576 O O . LEU A 1 74 ? 24.309 20.165 -20.077 1.00 80.88 74 LEU A O 1
ATOM 580 N N . LEU A 1 75 ? 23.453 22.055 -19.237 1.00 77.62 75 LEU A N 1
ATOM 581 C CA . LEU A 1 75 ? 23.875 21.781 -17.853 1.00 77.62 75 LEU A CA 1
ATOM 582 C C . LEU A 1 75 ? 23.179 20.547 -17.260 1.00 77.62 75 LEU A C 1
ATOM 584 O O . LEU A 1 75 ? 23.841 19.685 -16.682 1.00 77.62 75 LEU A O 1
ATOM 588 N N . ALA A 1 76 ? 21.863 20.416 -17.456 1.00 73.06 76 ALA A N 1
ATOM 589 C CA . ALA A 1 76 ? 21.118 19.228 -17.025 1.00 73.06 76 ALA A CA 1
ATOM 590 C C . ALA A 1 76 ? 21.587 17.962 -17.768 1.00 73.06 76 ALA A C 1
ATOM 592 O O . ALA A 1 76 ? 21.627 16.865 -17.210 1.00 73.06 76 ALA A O 1
ATOM 593 N N . TYR A 1 77 ? 21.992 18.122 -19.028 1.00 76.25 77 TYR A N 1
ATOM 594 C CA . TYR A 1 77 ? 22.542 17.049 -19.847 1.00 76.25 77 TYR A CA 1
ATOM 595 C C . TYR A 1 77 ? 23.980 16.667 -19.449 1.00 76.25 77 TYR A C 1
ATOM 597 O O . TYR A 1 77 ? 24.340 15.488 -19.495 1.00 76.25 77 TYR A O 1
ATOM 605 N N . LEU A 1 78 ? 24.788 17.644 -19.024 1.00 78.94 78 LEU A N 1
ATOM 606 C CA . LEU A 1 78 ? 26.201 17.484 -18.685 1.00 78.94 78 LEU A CA 1
ATOM 607 C C . LEU A 1 78 ? 26.402 16.522 -17.514 1.00 78.94 78 LEU A C 1
ATOM 609 O O . LEU A 1 78 ? 27.251 15.644 -17.604 1.00 78.94 78 LEU A O 1
ATOM 613 N N . VAL A 1 79 ? 25.595 16.619 -16.453 1.00 79.62 79 VAL A N 1
ATOM 614 C CA . VAL A 1 79 ? 25.723 15.730 -15.282 1.00 79.62 79 VAL A CA 1
ATOM 615 C C . VAL A 1 79 ? 25.521 14.264 -15.677 1.00 79.62 79 VAL A C 1
ATOM 617 O O . VAL A 1 79 ? 26.336 13.410 -15.334 1.00 79.62 79 VAL A O 1
ATOM 620 N N . ARG A 1 80 ? 24.484 13.963 -16.470 1.00 79.06 80 ARG A N 1
ATOM 621 C CA . ARG A 1 80 ? 24.260 12.601 -16.982 1.00 79.06 80 ARG A CA 1
ATOM 622 C C . ARG A 1 80 ? 25.411 12.139 -17.879 1.00 79.06 80 ARG A C 1
ATOM 624 O O . ARG A 1 80 ? 25.808 10.983 -17.807 1.00 79.06 80 ARG A O 1
ATOM 631 N N . ARG A 1 81 ? 25.950 13.038 -18.707 1.00 76.69 81 ARG A N 1
ATOM 632 C CA . ARG A 1 81 ? 27.063 12.759 -19.626 1.00 76.69 81 ARG A CA 1
ATOM 633 C C . ARG A 1 81 ? 28.373 12.463 -18.891 1.00 76.69 81 ARG A C 1
ATOM 635 O O . ARG A 1 81 ? 29.110 11.576 -19.318 1.00 76.69 81 ARG A O 1
ATOM 642 N N . LEU A 1 82 ? 28.625 13.155 -17.780 1.00 75.81 82 LEU A N 1
ATOM 643 C CA . LEU A 1 82 ? 29.751 12.884 -16.888 1.00 75.81 82 LEU A CA 1
ATOM 644 C C . LEU A 1 82 ? 29.603 11.518 -16.212 1.00 75.81 82 LEU A C 1
ATOM 646 O O . LEU A 1 82 ? 30.557 10.753 -16.201 1.00 75.81 82 LEU A O 1
ATOM 650 N N . LEU A 1 83 ? 28.409 11.164 -15.725 1.00 76.19 83 LEU A N 1
ATOM 651 C CA . LEU A 1 83 ? 28.173 9.848 -15.116 1.00 76.19 83 LEU A CA 1
ATOM 652 C C . LEU A 1 83 ? 28.294 8.692 -16.122 1.00 76.19 83 LEU A C 1
ATOM 654 O O . LEU A 1 83 ? 28.826 7.643 -15.778 1.00 76.19 83 LEU A O 1
ATOM 658 N N . GLU A 1 84 ? 27.839 8.889 -17.364 1.00 71.25 84 GLU A N 1
ATOM 659 C CA . GLU A 1 84 ? 27.879 7.878 -18.433 1.00 71.25 84 GLU A CA 1
ATOM 660 C C . GLU A 1 84 ? 29.303 7.382 -18.723 1.00 71.25 84 GLU A C 1
ATOM 662 O O . GLU A 1 84 ? 29.494 6.202 -18.997 1.00 71.25 84 GLU A O 1
ATOM 667 N N . ASN A 1 85 ? 30.301 8.267 -18.634 1.00 65.31 85 ASN A N 1
ATOM 668 C CA . ASN A 1 85 ? 31.681 7.942 -18.997 1.00 65.31 85 ASN A CA 1
ATOM 669 C C . ASN A 1 85 ? 32.684 8.045 -17.841 1.00 65.31 85 ASN A C 1
ATOM 671 O O . ASN A 1 85 ? 33.812 7.583 -17.999 1.00 65.31 85 ASN A O 1
ATOM 675 N N . GLY A 1 86 ? 32.285 8.622 -16.707 1.00 65.06 86 GLY A N 1
ATOM 676 C CA . GLY A 1 86 ? 33.117 8.822 -15.520 1.00 65.06 86 GLY A CA 1
ATOM 677 C C . GLY A 1 86 ? 32.798 7.888 -14.353 1.00 65.06 86 GLY A C 1
ATOM 678 O O . GLY A 1 86 ? 33.414 8.015 -13.303 1.00 65.06 86 GLY A O 1
ATOM 679 N N . ALA A 1 87 ? 31.840 6.965 -14.493 1.00 73.81 87 ALA A N 1
ATOM 680 C CA . ALA A 1 87 ? 31.663 5.895 -13.513 1.00 73.81 87 ALA A CA 1
ATOM 681 C C . ALA A 1 87 ? 32.873 4.944 -13.529 1.00 73.81 87 ALA A C 1
ATOM 683 O O . ALA A 1 87 ? 33.403 4.659 -14.598 1.00 73.81 87 ALA A O 1
ATOM 684 N N . ASN A 1 88 ? 33.253 4.378 -12.380 1.00 69.94 88 ASN A N 1
ATOM 685 C CA . ASN A 1 88 ? 34.414 3.473 -12.264 1.00 69.94 88 ASN A CA 1
ATOM 686 C C . ASN A 1 88 ? 34.337 2.243 -13.196 1.00 69.94 88 ASN A C 1
ATOM 688 O O . ASN A 1 88 ? 35.351 1.653 -13.552 1.00 69.94 88 ASN A O 1
ATOM 692 N N . SER A 1 89 ? 33.127 1.837 -13.593 1.00 67.62 89 SER A N 1
ATOM 693 C CA . SER A 1 89 ? 32.886 0.741 -14.541 1.00 67.62 89 SER A CA 1
ATOM 694 C C . SER A 1 89 ? 32.865 1.174 -16.015 1.00 67.62 89 SER A C 1
ATOM 696 O O . SER A 1 89 ? 32.641 0.345 -16.895 1.00 67.62 89 SER A O 1
ATOM 698 N N . SER A 1 90 ? 33.048 2.463 -16.306 1.00 76.75 90 SER A N 1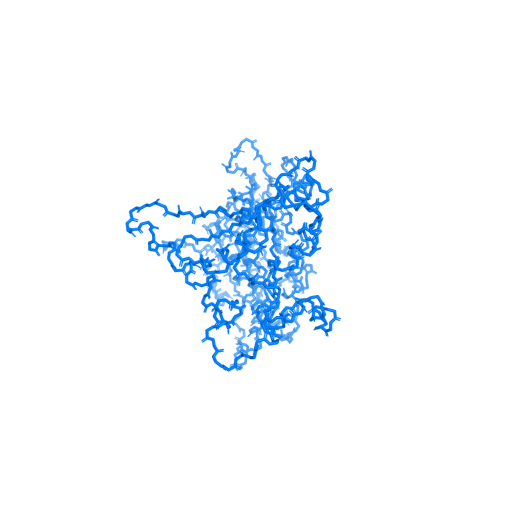
ATOM 699 C CA . SER A 1 90 ? 33.122 2.988 -17.668 1.00 76.75 90 SER A CA 1
ATOM 700 C C . SER A 1 90 ? 34.464 2.642 -18.302 1.00 76.75 90 SER A C 1
ATOM 702 O O . SER A 1 90 ? 35.517 2.918 -17.733 1.00 76.75 90 SER A O 1
ATOM 704 N N . PHE A 1 91 ? 34.424 2.158 -19.543 1.00 76.31 91 PHE A N 1
ATOM 705 C CA . PHE A 1 91 ? 35.618 1.940 -20.363 1.00 76.31 91 PHE A CA 1
ATOM 706 C C . PHE A 1 91 ? 36.481 3.205 -20.483 1.00 76.31 91 PHE A C 1
ATOM 708 O O . PHE A 1 91 ? 37.701 3.122 -20.444 1.00 76.31 91 PHE A O 1
ATOM 715 N N . VAL A 1 92 ? 35.859 4.383 -20.620 1.00 73.19 92 VAL A N 1
ATOM 716 C CA . VAL A 1 92 ? 36.597 5.648 -20.770 1.00 73.19 92 VAL A CA 1
ATOM 717 C C . VAL A 1 92 ? 37.360 5.995 -19.491 1.00 73.19 92 VAL A C 1
ATOM 719 O O . VAL A 1 92 ? 38.471 6.497 -19.589 1.00 73.19 92 VAL A O 1
ATOM 722 N N . HIS A 1 93 ? 36.792 5.692 -18.318 1.00 76.25 93 HIS A N 1
ATOM 723 C CA . HIS A 1 93 ? 37.467 5.877 -17.033 1.00 76.25 93 HIS A CA 1
ATOM 724 C C . HIS A 1 93 ? 38.616 4.876 -16.870 1.00 76.25 93 HIS A C 1
ATOM 726 O O . HIS A 1 93 ? 39.730 5.275 -16.552 1.00 76.25 93 HIS A O 1
ATOM 732 N N . GLN A 1 94 ? 38.360 3.593 -17.145 1.00 76.94 94 GLN A N 1
ATOM 733 C CA . GLN A 1 94 ? 39.358 2.521 -17.040 1.00 76.94 94 GLN A CA 1
ATOM 734 C C . GLN A 1 94 ? 40.543 2.724 -17.988 1.00 76.94 94 GLN A C 1
ATOM 736 O O . GLN A 1 94 ? 41.669 2.438 -17.622 1.00 76.94 94 GLN A O 1
ATOM 741 N N . LEU A 1 95 ? 40.314 3.272 -19.185 1.00 74.25 95 LEU A N 1
ATOM 742 C CA . LEU A 1 95 ? 41.382 3.568 -20.145 1.00 74.25 95 LEU A CA 1
ATOM 743 C C . LEU A 1 95 ? 42.351 4.656 -19.656 1.00 74.25 95 LEU A C 1
ATOM 745 O O . LEU A 1 95 ? 43.491 4.710 -20.106 1.00 74.25 95 LEU A O 1
ATOM 749 N N . THR A 1 96 ? 41.881 5.560 -18.797 1.00 76.50 96 THR A N 1
ATOM 750 C CA . THR A 1 96 ? 42.700 6.636 -18.219 1.00 76.50 96 THR A CA 1
ATOM 751 C C . THR A 1 96 ? 43.279 6.283 -16.852 1.00 76.50 96 THR A C 1
ATOM 753 O O . THR A 1 96 ? 43.971 7.109 -16.266 1.00 76.50 96 THR A O 1
ATOM 756 N N . ASP A 1 97 ? 42.961 5.096 -16.339 1.00 79.19 97 ASP A N 1
ATOM 757 C CA . ASP A 1 97 ? 43.404 4.604 -15.043 1.00 79.19 97 ASP A CA 1
ATOM 758 C C . ASP A 1 97 ? 44.692 3.790 -15.229 1.00 79.19 97 ASP A C 1
ATOM 760 O O . ASP A 1 97 ? 44.673 2.725 -15.844 1.00 79.19 97 ASP A O 1
ATOM 764 N N . GLU A 1 98 ? 45.823 4.315 -14.746 1.00 83.00 98 GLU A N 1
ATOM 765 C CA . GLU A 1 98 ? 47.141 3.676 -14.898 1.00 83.00 98 GLU A CA 1
ATOM 766 C C . GLU A 1 98 ? 47.266 2.369 -14.094 1.00 83.00 98 GLU A C 1
ATOM 768 O O . GLU A 1 98 ? 48.183 1.592 -14.353 1.00 83.00 98 GLU A O 1
ATOM 773 N N . ASP A 1 99 ? 46.338 2.104 -13.167 1.00 86.56 99 ASP A N 1
ATOM 774 C CA . ASP A 1 99 ? 46.300 0.878 -12.364 1.00 86.56 99 ASP A CA 1
ATOM 775 C C . ASP A 1 99 ? 45.535 -0.275 -13.057 1.00 86.56 99 ASP A C 1
ATOM 777 O O . ASP A 1 99 ? 45.465 -1.381 -12.514 1.00 86.56 99 ASP A O 1
ATOM 781 N N . VAL A 1 100 ? 44.936 -0.043 -14.236 1.00 82.62 100 VAL A N 1
ATOM 782 C CA . VAL A 1 100 ? 44.185 -1.061 -14.994 1.00 82.62 100 VAL A CA 1
ATOM 783 C C . VAL A 1 100 ? 44.998 -1.546 -16.193 1.00 82.62 100 VAL A C 1
ATOM 785 O O . VAL A 1 100 ? 45.264 -0.798 -17.134 1.00 82.62 100 VAL A O 1
ATOM 788 N N . GLU A 1 101 ? 45.333 -2.835 -16.203 1.00 87.06 101 GLU A N 1
ATOM 789 C CA . GLU A 1 101 ? 46.105 -3.437 -17.291 1.00 87.06 101 GLU A CA 1
ATOM 790 C C . GLU A 1 101 ? 45.295 -3.486 -18.608 1.00 87.06 101 GLU A C 1
ATOM 792 O O . GLU A 1 101 ? 44.090 -3.777 -18.596 1.00 87.06 101 GLU A O 1
ATOM 797 N N . PRO A 1 102 ? 45.920 -3.258 -19.780 1.00 83.50 102 PRO A N 1
ATOM 798 C CA . PRO A 1 102 ? 45.235 -3.318 -21.074 1.00 83.50 102 PRO A CA 1
ATOM 799 C C . PRO A 1 102 ? 44.492 -4.639 -21.336 1.00 83.50 102 PRO A C 1
ATOM 801 O O . PRO A 1 102 ? 43.436 -4.638 -21.974 1.00 83.50 102 PRO A O 1
ATOM 804 N N . GLU A 1 103 ? 45.011 -5.762 -20.837 1.00 86.81 103 GLU A N 1
ATOM 805 C CA . GLU A 1 103 ? 44.397 -7.089 -20.944 1.00 86.81 103 GLU A CA 1
ATOM 806 C C . GLU A 1 103 ? 43.072 -7.179 -20.178 1.00 86.81 103 GLU A C 1
ATOM 808 O O . GLU A 1 103 ? 42.147 -7.863 -20.623 1.00 86.81 103 GLU A O 1
ATOM 813 N N . ASP A 1 104 ? 42.947 -6.463 -19.059 1.00 83.00 104 ASP A N 1
ATOM 814 C CA . ASP A 1 104 ? 41.709 -6.405 -18.281 1.00 83.00 104 ASP A CA 1
ATOM 815 C C . ASP A 1 104 ? 40.633 -5.609 -19.023 1.00 83.00 104 ASP A C 1
ATOM 817 O O . ASP A 1 104 ? 39.466 -6.007 -19.053 1.00 83.00 104 ASP A O 1
ATOM 821 N N . ILE A 1 105 ? 41.037 -4.529 -19.696 1.00 81.31 105 ILE A N 1
ATOM 822 C CA . ILE A 1 105 ? 40.159 -3.697 -20.530 1.00 81.31 105 ILE A CA 1
ATOM 823 C C . ILE A 1 105 ? 39.697 -4.462 -21.785 1.00 81.31 105 ILE A C 1
ATOM 825 O O . ILE A 1 105 ? 38.568 -4.284 -22.255 1.00 81.31 105 ILE A O 1
ATOM 829 N N . ALA A 1 106 ? 40.569 -5.303 -22.343 1.00 84.38 106 ALA A N 1
ATOM 830 C CA . ALA A 1 106 ? 40.324 -6.078 -23.557 1.00 84.38 106 ALA A CA 1
ATOM 831 C C . ALA A 1 106 ? 39.680 -7.456 -23.311 1.00 84.38 106 ALA A C 1
ATOM 833 O O . ALA A 1 106 ? 39.458 -8.193 -24.272 1.00 84.38 106 ALA A O 1
ATOM 834 N N . ARG A 1 107 ? 39.380 -7.819 -22.059 1.00 86.12 107 ARG A N 1
ATOM 835 C CA . ARG A 1 107 ? 38.796 -9.119 -21.701 1.00 86.12 107 ARG A CA 1
ATOM 836 C C . ARG A 1 107 ? 37.425 -9.334 -22.350 1.00 86.12 107 ARG A C 1
ATOM 838 O O . ARG A 1 107 ? 36.593 -8.425 -22.364 1.00 86.12 107 ARG A O 1
ATOM 845 N N . ASP A 1 108 ? 37.151 -10.562 -22.803 1.00 86.88 108 ASP A N 1
ATOM 846 C CA . ASP A 1 108 ? 35.829 -10.916 -23.326 1.00 86.88 108 ASP A CA 1
ATOM 847 C C . ASP A 1 108 ? 34.779 -10.871 -22.192 1.00 86.88 108 ASP A C 1
ATOM 849 O O . ASP A 1 108 ? 34.848 -11.646 -21.224 1.00 86.88 108 ASP A O 1
ATOM 853 N N . PRO A 1 109 ? 33.768 -9.984 -22.274 1.00 86.50 109 PRO A N 1
ATOM 854 C CA . PRO A 1 109 ? 32.710 -9.930 -21.277 1.00 86.50 109 PRO A CA 1
ATOM 855 C C . PRO A 1 109 ? 31.881 -11.220 -21.233 1.00 86.50 109 PRO A C 1
ATOM 857 O O . PRO A 1 109 ? 31.231 -11.470 -20.222 1.00 86.50 109 PRO A O 1
ATOM 860 N N . LEU A 1 110 ? 31.875 -12.047 -22.286 1.00 85.31 110 LEU A N 1
ATOM 861 C CA . LEU A 1 110 ? 31.155 -13.321 -22.287 1.00 85.31 110 LEU A CA 1
ATOM 862 C C . LEU A 1 110 ? 31.818 -14.354 -21.375 1.00 85.31 110 LEU A C 1
ATOM 864 O O . LEU A 1 110 ? 31.114 -14.944 -20.562 1.00 85.31 110 LEU A O 1
ATOM 868 N N . GLU A 1 111 ? 33.144 -14.499 -21.416 1.00 86.38 111 GLU A N 1
ATOM 869 C CA . GLU A 1 111 ? 33.881 -15.383 -20.494 1.00 86.38 111 GLU A CA 1
ATOM 870 C C . GLU A 1 111 ? 33.684 -14.957 -19.032 1.00 86.38 111 GLU A C 1
ATOM 872 O O . GLU A 1 111 ? 33.518 -15.779 -18.124 1.00 86.38 111 GLU A O 1
ATOM 877 N N . THR A 1 112 ? 33.627 -13.641 -18.806 1.00 84.19 112 THR A N 1
ATOM 878 C CA . THR A 1 112 ? 33.316 -13.076 -17.489 1.00 84.19 112 THR A CA 1
ATOM 879 C C . THR A 1 112 ? 31.904 -13.476 -17.055 1.00 84.19 112 THR A C 1
ATOM 881 O O . THR A 1 112 ? 31.711 -13.972 -15.950 1.00 84.19 112 THR A O 1
ATOM 884 N N . VAL A 1 113 ? 30.905 -13.331 -17.931 1.00 86.31 113 VAL A N 1
ATOM 885 C CA . VAL A 1 113 ? 29.513 -13.692 -17.620 1.00 86.31 113 VAL A CA 1
ATOM 886 C C . VAL A 1 113 ? 29.326 -15.200 -17.419 1.00 86.31 113 VAL A C 1
ATOM 888 O O . VAL A 1 113 ? 28.527 -15.602 -16.575 1.00 86.31 113 VAL A O 1
ATOM 891 N N . GLU A 1 114 ? 30.060 -16.037 -18.148 1.00 87.06 114 GLU A N 1
ATOM 892 C CA . GLU A 1 114 ? 30.012 -17.497 -18.001 1.00 87.06 114 GLU A CA 1
ATOM 893 C C . GLU A 1 114 ? 30.573 -17.972 -16.651 1.00 87.06 114 GLU A C 1
ATOM 895 O O . GLU A 1 114 ? 30.129 -18.995 -16.127 1.00 87.06 114 GLU A O 1
ATOM 900 N N . SER A 1 115 ? 31.491 -17.207 -16.052 1.00 85.75 115 SER A N 1
ATOM 901 C CA . SER A 1 115 ? 32.161 -17.549 -14.791 1.00 85.75 115 SER A CA 1
ATOM 902 C C . SER A 1 115 ? 31.668 -16.767 -13.560 1.00 85.75 115 SER A C 1
ATOM 904 O O . SER A 1 115 ? 31.854 -17.235 -12.438 1.00 85.75 115 SER A O 1
ATOM 906 N N . GLN A 1 116 ? 30.992 -15.620 -13.728 1.00 82.94 116 GLN A N 1
ATOM 907 C CA . GLN A 1 116 ? 30.601 -14.720 -12.622 1.00 82.94 116 GLN A CA 1
ATOM 908 C C . GLN A 1 116 ? 29.480 -15.248 -11.705 1.00 82.94 116 GLN A C 1
ATOM 910 O O . GLN A 1 116 ? 29.216 -14.665 -10.653 1.00 82.94 116 GLN A O 1
ATOM 915 N N . GLY A 1 117 ? 28.775 -16.314 -12.097 1.00 81.75 117 GLY A N 1
ATOM 916 C CA . GLY A 1 117 ? 27.609 -16.810 -11.363 1.00 81.75 117 GLY A CA 1
ATOM 917 C C . GLY A 1 117 ? 26.341 -15.961 -11.591 1.00 81.75 117 GLY A C 1
ATOM 918 O O . GLY A 1 117 ? 26.075 -15.551 -12.723 1.00 81.75 117 GLY A O 1
ATOM 919 N N . PRO A 1 118 ? 25.486 -15.740 -10.570 1.00 83.12 118 PRO A N 1
ATOM 920 C CA . PRO A 1 118 ? 24.209 -15.047 -10.743 1.00 83.12 118 PRO A CA 1
ATOM 921 C C . PRO A 1 118 ? 24.358 -13.634 -11.324 1.00 83.12 118 PRO A C 1
ATOM 923 O O . PRO A 1 118 ? 25.136 -12.829 -10.830 1.00 83.12 118 PRO A O 1
ATOM 926 N N . ALA A 1 119 ? 23.519 -13.287 -12.304 1.00 83.62 119 ALA A N 1
ATOM 927 C CA . ALA A 1 119 ? 23.529 -11.960 -12.934 1.00 83.62 119 ALA A CA 1
ATOM 928 C C . ALA A 1 119 ? 23.093 -10.808 -12.001 1.00 83.62 119 ALA A C 1
ATOM 930 O O . ALA A 1 119 ? 23.242 -9.637 -12.345 1.00 83.62 119 ALA A O 1
ATOM 931 N N . ALA A 1 120 ? 22.498 -11.118 -10.847 1.00 86.06 120 ALA A N 1
ATOM 932 C CA . ALA A 1 120 ? 22.030 -10.108 -9.907 1.00 86.06 120 ALA A CA 1
ATOM 933 C C . ALA A 1 120 ? 23.201 -9.544 -9.093 1.00 86.06 120 ALA A C 1
ATOM 935 O O . ALA A 1 120 ? 23.914 -10.296 -8.433 1.00 86.06 120 ALA A O 1
ATOM 936 N N . ASN A 1 121 ? 23.349 -8.218 -9.082 1.00 88.56 121 ASN A N 1
ATOM 937 C CA . ASN A 1 121 ? 24.348 -7.555 -8.253 1.00 88.56 121 ASN A CA 1
ATOM 938 C C . ASN A 1 121 ? 23.995 -7.730 -6.758 1.00 88.56 121 ASN A C 1
ATOM 940 O O . ASN A 1 121 ? 22.949 -7.228 -6.334 1.00 88.56 121 ASN A O 1
ATOM 944 N N . PRO A 1 122 ? 24.842 -8.390 -5.944 1.00 87.56 122 PRO A N 1
ATOM 945 C CA . PRO A 1 122 ? 24.547 -8.654 -4.535 1.00 87.56 122 PRO A CA 1
ATOM 946 C C . PRO A 1 122 ? 24.500 -7.384 -3.672 1.00 87.56 122 PRO A C 1
ATOM 948 O O . PRO A 1 122 ? 23.901 -7.405 -2.600 1.00 87.56 122 PRO A O 1
ATOM 951 N N . ALA A 1 123 ? 25.088 -6.275 -4.134 1.00 90.69 123 ALA A N 1
ATOM 952 C CA . ALA A 1 123 ? 25.037 -4.985 -3.449 1.00 90.69 123 ALA A CA 1
ATOM 953 C C . ALA A 1 123 ? 23.715 -4.227 -3.678 1.00 90.69 123 ALA A C 1
ATOM 955 O O . ALA A 1 123 ? 23.447 -3.242 -2.992 1.00 90.69 123 ALA A O 1
ATOM 956 N N . ILE A 1 124 ? 22.878 -4.664 -4.628 1.00 93.44 124 ILE A N 1
ATOM 957 C CA . ILE A 1 124 ? 21.592 -4.029 -4.930 1.00 93.44 124 ILE A CA 1
ATOM 958 C C . ILE A 1 124 ? 20.472 -4.909 -4.378 1.00 93.44 124 ILE A C 1
ATOM 960 O O . ILE A 1 124 ? 20.104 -5.932 -4.957 1.00 93.44 124 ILE A O 1
ATOM 964 N N . ALA A 1 125 ? 19.906 -4.494 -3.244 1.00 94.56 125 ALA A N 1
ATOM 965 C CA . ALA A 1 125 ? 18.778 -5.190 -2.639 1.00 94.56 125 ALA A CA 1
ATOM 966 C C . ALA A 1 125 ? 17.564 -5.204 -3.583 1.00 94.56 125 ALA A C 1
ATOM 968 O O . ALA A 1 125 ? 17.225 -4.203 -4.218 1.00 94.56 125 ALA A O 1
ATOM 969 N N . LYS A 1 126 ? 16.853 -6.337 -3.633 1.00 94.44 126 LYS A N 1
ATOM 970 C CA . LYS A 1 126 ? 15.561 -6.408 -4.331 1.00 94.44 126 LYS A CA 1
ATOM 971 C C . LYS A 1 126 ? 14.562 -5.455 -3.663 1.00 94.44 126 LYS A C 1
ATOM 973 O O . LYS A 1 126 ? 14.599 -5.334 -2.438 1.00 94.44 126 LYS A O 1
ATOM 978 N N . PRO A 1 127 ? 13.587 -4.880 -4.395 1.00 96.31 127 PRO A N 1
ATOM 979 C CA . PRO A 1 127 ? 12.598 -3.968 -3.815 1.00 96.31 127 PRO A CA 1
ATOM 980 C C . PRO A 1 127 ? 11.875 -4.511 -2.575 1.00 96.31 127 PRO A C 1
ATOM 982 O O . PRO A 1 127 ? 11.620 -3.762 -1.639 1.00 96.31 127 PRO A O 1
ATOM 985 N N . SER A 1 128 ? 11.590 -5.818 -2.522 1.00 96.25 128 SER A N 1
ATOM 986 C CA . SER A 1 128 ? 10.954 -6.476 -1.369 1.00 96.25 128 SER A CA 1
ATOM 987 C C . SER A 1 128 ? 11.845 -6.565 -0.121 1.00 96.25 128 SER A C 1
ATOM 989 O O . SER A 1 128 ? 11.335 -6.811 0.968 1.00 96.25 128 SER A O 1
ATOM 991 N N . GLN A 1 129 ? 13.159 -6.402 -0.286 1.00 96.06 129 GLN A N 1
ATOM 992 C CA . GLN A 1 129 ? 14.207 -6.611 0.719 1.00 96.06 129 GLN A CA 1
ATOM 993 C C . GLN A 1 129 ? 14.938 -5.311 1.093 1.00 96.06 129 GLN A C 1
ATOM 995 O O . GLN A 1 129 ? 15.952 -5.370 1.781 1.00 96.06 129 GLN A O 1
ATOM 1000 N N . ILE A 1 130 ? 14.441 -4.137 0.679 1.00 96.62 130 ILE A N 1
ATOM 1001 C CA . ILE A 1 130 ? 15.120 -2.847 0.922 1.00 96.62 130 ILE A CA 1
ATOM 1002 C C . ILE A 1 130 ? 15.305 -2.516 2.414 1.00 96.62 130 ILE A C 1
ATOM 1004 O O . ILE A 1 130 ? 16.152 -1.699 2.750 1.00 96.62 130 ILE A O 1
ATOM 1008 N N . PHE A 1 131 ? 14.548 -3.165 3.308 1.00 96.62 131 PHE A N 1
ATOM 1009 C CA . PHE A 1 131 ? 14.660 -3.010 4.765 1.00 96.62 131 PHE A CA 1
ATOM 1010 C C . PHE A 1 131 ? 15.410 -4.173 5.447 1.00 96.62 131 PHE A C 1
ATOM 1012 O O . PHE A 1 131 ? 15.381 -4.304 6.671 1.00 96.62 131 PHE A O 1
ATOM 1019 N N . GLY A 1 132 ? 16.076 -5.036 4.670 1.00 93.19 132 GLY A N 1
ATOM 1020 C CA . GLY A 1 132 ? 16.883 -6.143 5.181 1.00 93.19 132 GLY A CA 1
ATOM 1021 C C . GLY A 1 132 ? 16.084 -7.138 6.029 1.00 93.19 132 GLY A C 1
ATOM 1022 O O . GLY A 1 132 ? 14.994 -7.562 5.649 1.00 93.19 132 GLY A O 1
ATOM 1023 N N . ILE A 1 133 ? 16.645 -7.517 7.182 1.00 90.00 133 ILE A N 1
ATOM 1024 C CA . ILE A 1 133 ? 16.034 -8.467 8.128 1.00 90.00 133 ILE A CA 1
ATOM 1025 C C . ILE A 1 133 ? 14.894 -7.863 8.961 1.00 90.00 133 ILE A C 1
ATOM 1027 O O . ILE A 1 133 ? 14.173 -8.614 9.609 1.00 90.00 133 ILE A O 1
ATOM 1031 N N . GLY A 1 134 ? 14.736 -6.533 8.969 1.00 91.94 134 GLY A N 1
ATOM 1032 C CA . GLY A 1 134 ? 13.773 -5.857 9.843 1.00 91.94 134 GLY A CA 1
ATOM 1033 C C . GLY A 1 134 ? 12.328 -6.102 9.419 1.00 91.94 134 GLY A C 1
ATOM 1034 O O . GLY A 1 134 ? 11.492 -6.486 10.230 1.00 91.94 134 GLY A O 1
ATOM 1035 N N . ARG A 1 135 ? 12.028 -5.910 8.129 1.00 96.62 135 ARG A N 1
ATOM 1036 C CA . ARG A 1 135 ? 10.707 -6.198 7.554 1.00 96.62 135 ARG A CA 1
ATOM 1037 C C . ARG A 1 135 ? 10.766 -6.370 6.042 1.00 96.62 135 ARG A C 1
ATOM 1039 O O . ARG A 1 135 ? 11.660 -5.863 5.370 1.00 96.62 135 ARG A O 1
ATOM 1046 N N . ARG A 1 136 ? 9.739 -7.003 5.482 1.00 97.38 136 ARG A N 1
ATOM 1047 C CA . ARG A 1 136 ? 9.502 -7.012 4.034 1.00 97.38 136 ARG A CA 1
ATOM 1048 C C . ARG A 1 136 ? 8.862 -5.688 3.593 1.00 97.38 136 ARG A C 1
ATOM 1050 O O . ARG A 1 136 ? 7.982 -5.168 4.278 1.00 97.38 136 ARG A O 1
ATOM 1057 N N . ASN A 1 137 ? 9.279 -5.154 2.448 1.00 98.50 137 ASN A N 1
ATOM 1058 C CA . ASN A 1 137 ? 8.610 -4.010 1.815 1.00 98.50 137 ASN A CA 1
ATOM 1059 C C . ASN A 1 137 ? 7.284 -4.441 1.162 1.00 98.50 137 ASN A C 1
ATOM 1061 O O . ASN A 1 137 ? 7.179 -5.572 0.679 1.00 98.50 137 ASN A O 1
ATOM 1065 N N . SER A 1 138 ? 6.292 -3.552 1.132 1.00 98.31 138 SER A N 1
ATOM 1066 C CA . SER A 1 138 ? 5.027 -3.765 0.421 1.00 98.31 138 SER A CA 1
ATOM 1067 C C . SER A 1 138 ? 5.228 -4.067 -1.073 1.00 98.31 138 SER A C 1
ATOM 1069 O O . SER A 1 138 ? 6.113 -3.518 -1.739 1.00 98.31 138 SER A O 1
ATOM 1071 N N . LYS A 1 139 ? 4.393 -4.953 -1.625 1.00 97.25 139 LYS A N 1
ATOM 1072 C CA . LYS A 1 139 ? 4.360 -5.267 -3.057 1.00 97.25 139 LYS A CA 1
ATOM 1073 C C . LYS A 1 139 ? 3.759 -4.097 -3.847 1.00 97.25 139 LYS A C 1
ATOM 1075 O O . LYS A 1 139 ? 2.642 -3.668 -3.581 1.00 97.25 139 LYS A O 1
ATOM 1080 N N . GLY A 1 140 ? 4.484 -3.625 -4.861 1.00 94.94 140 GLY A N 1
ATOM 1081 C CA . GLY A 1 140 ? 3.961 -2.699 -5.867 1.00 94.94 140 GLY A CA 1
ATOM 1082 C C . GLY A 1 140 ? 3.327 -3.392 -7.072 1.00 94.94 140 GLY A C 1
ATOM 1083 O O . GLY A 1 140 ? 3.438 -4.606 -7.243 1.00 94.94 140 GLY A O 1
ATOM 1084 N N . PHE A 1 141 ? 2.682 -2.586 -7.913 1.00 95.56 141 PHE A N 1
ATOM 1085 C CA . PHE A 1 141 ? 2.084 -2.996 -9.180 1.00 95.56 141 PHE A CA 1
ATOM 1086 C C . PHE A 1 141 ? 2.581 -2.037 -10.259 1.00 95.56 141 PHE A C 1
ATOM 1088 O O . PHE A 1 141 ? 2.407 -0.825 -10.125 1.00 95.56 141 PHE A O 1
ATOM 1095 N N . ASP A 1 142 ? 3.237 -2.568 -11.290 1.00 95.62 142 ASP A N 1
ATOM 1096 C CA . ASP A 1 142 ? 3.695 -1.762 -12.417 1.00 95.62 142 ASP A CA 1
ATOM 1097 C C . ASP A 1 142 ? 2.512 -1.471 -13.342 1.00 95.62 142 ASP A C 1
ATOM 1099 O O . ASP A 1 142 ? 2.126 -2.285 -14.173 1.00 95.62 142 ASP A O 1
ATOM 1103 N N . ILE A 1 143 ? 1.914 -0.295 -13.167 1.00 95.06 143 ILE A N 1
ATOM 1104 C CA . ILE A 1 143 ? 0.776 0.160 -13.974 1.00 95.06 143 ILE A CA 1
ATOM 1105 C C . ILE A 1 143 ? 1.191 0.678 -15.361 1.00 95.06 143 ILE A C 1
ATOM 1107 O O . ILE A 1 143 ? 0.336 1.143 -16.111 1.00 95.06 143 ILE A O 1
ATOM 1111 N N . THR A 1 144 ? 2.485 0.629 -15.697 1.00 95.38 144 THR A N 1
ATOM 1112 C CA . THR A 1 144 ? 2.999 0.923 -17.044 1.00 95.38 144 THR A CA 1
ATOM 1113 C C . THR A 1 144 ? 3.202 -0.345 -17.874 1.00 95.38 144 THR A C 1
ATOM 1115 O O . THR A 1 144 ? 3.219 -0.275 -19.104 1.00 95.38 144 THR A O 1
ATOM 1118 N N . ASP A 1 145 ? 3.279 -1.511 -17.225 1.00 97.69 145 ASP A N 1
ATOM 1119 C CA . ASP A 1 145 ? 3.278 -2.805 -17.897 1.00 97.69 145 ASP A CA 1
ATOM 1120 C C . ASP A 1 145 ? 1.858 -3.192 -18.336 1.00 97.69 145 ASP A C 1
ATOM 1122 O O . ASP A 1 145 ? 0.956 -3.424 -17.529 1.00 97.69 145 ASP A O 1
ATOM 1126 N N . THR A 1 146 ? 1.669 -3.304 -19.649 1.00 97.00 146 THR A N 1
ATOM 1127 C CA . THR A 1 146 ? 0.374 -3.638 -20.259 1.00 97.00 146 THR A CA 1
ATOM 1128 C C . THR A 1 146 ? -0.171 -5.002 -19.834 1.00 97.00 146 THR A C 1
ATOM 1130 O O . THR A 1 146 ? -1.389 -5.157 -19.763 1.00 97.00 146 THR A O 1
ATOM 1133 N N . VAL A 1 147 ? 0.696 -5.976 -19.527 1.00 97.44 147 VAL A N 1
ATOM 1134 C CA . VAL A 1 147 ? 0.262 -7.305 -19.068 1.00 97.44 147 VAL A CA 1
ATOM 1135 C C . VAL A 1 147 ? -0.294 -7.197 -17.651 1.00 97.44 147 VAL A C 1
ATOM 1137 O O . VAL A 1 147 ? -1.432 -7.593 -17.403 1.00 97.44 147 VAL A O 1
ATOM 1140 N N . THR A 1 148 ? 0.463 -6.567 -16.751 1.00 95.56 148 THR A N 1
ATOM 1141 C CA . THR A 1 148 ? 0.025 -6.281 -15.380 1.00 95.56 148 THR A CA 1
ATOM 1142 C C . THR A 1 148 ? -1.276 -5.476 -15.352 1.00 95.56 148 THR A C 1
ATOM 1144 O O . THR A 1 148 ? -2.190 -5.808 -14.594 1.00 95.56 148 THR A O 1
ATOM 1147 N N . LEU A 1 149 ? -1.400 -4.442 -16.189 1.00 96.06 149 LEU A N 1
ATOM 1148 C CA . LEU A 1 149 ? -2.608 -3.619 -16.252 1.00 96.06 149 LEU A CA 1
ATOM 1149 C C . LEU A 1 149 ? -3.830 -4.428 -16.715 1.00 96.06 149 LEU A C 1
ATOM 1151 O O . LEU A 1 149 ? -4.886 -4.344 -16.089 1.00 96.06 149 LEU A O 1
ATOM 1155 N N . ALA A 1 150 ? -3.677 -5.259 -17.750 1.00 96.62 150 ALA A N 1
ATOM 1156 C CA . ALA A 1 150 ? -4.751 -6.123 -18.235 1.00 96.62 150 ALA A CA 1
ATOM 1157 C C . ALA A 1 150 ? -5.213 -7.134 -17.170 1.00 96.62 150 ALA A C 1
ATOM 1159 O O . ALA A 1 150 ? -6.416 -7.365 -17.017 1.00 96.62 150 ALA A O 1
ATOM 1160 N N . ASP A 1 151 ? -4.281 -7.702 -16.400 1.00 96.81 151 ASP A N 1
ATOM 1161 C CA . ASP A 1 151 ? -4.598 -8.612 -15.296 1.00 96.81 151 ASP A CA 1
ATOM 1162 C C . ASP A 1 151 ? -5.354 -7.903 -14.164 1.00 96.81 151 ASP A C 1
ATOM 1164 O O . ASP A 1 151 ? -6.338 -8.440 -13.642 1.00 96.81 151 ASP A O 1
ATOM 1168 N N . ILE A 1 152 ? -4.946 -6.678 -13.812 1.00 96.19 152 ILE A N 1
ATOM 1169 C CA . ILE A 1 152 ? -5.653 -5.845 -12.830 1.00 96.19 152 ILE A CA 1
ATOM 1170 C C . ILE A 1 152 ? -7.071 -5.545 -13.314 1.00 96.19 152 ILE A C 1
ATOM 1172 O O . ILE A 1 152 ? -8.022 -5.750 -12.560 1.00 96.19 152 ILE A O 1
ATOM 1176 N N . ASP A 1 153 ? -7.242 -5.095 -14.556 1.00 94.50 153 ASP A N 1
ATOM 1177 C CA . ASP A 1 153 ? -8.557 -4.749 -15.099 1.00 94.50 153 ASP A CA 1
ATOM 1178 C C . ASP A 1 153 ? -9.486 -5.965 -15.167 1.00 94.50 153 ASP A C 1
ATOM 1180 O O . ASP A 1 153 ? -10.652 -5.888 -14.764 1.00 94.50 153 ASP A O 1
ATOM 1184 N N . LYS A 1 154 ? -8.957 -7.123 -15.577 1.00 96.25 154 LYS A N 1
ATOM 1185 C CA . LYS A 1 154 ? -9.691 -8.392 -15.553 1.00 96.25 154 LYS A CA 1
ATOM 1186 C C . LYS A 1 154 ? -10.137 -8.757 -14.138 1.00 96.25 154 LYS A C 1
ATOM 1188 O O . LYS A 1 154 ? -11.287 -9.145 -13.943 1.00 96.25 154 LYS A O 1
ATOM 1193 N N . ALA A 1 155 ? -9.258 -8.632 -13.147 1.00 96.06 155 ALA A N 1
ATOM 1194 C CA . ALA A 1 155 ? -9.589 -8.946 -11.762 1.00 96.06 155 ALA A CA 1
ATOM 1195 C C . ALA A 1 155 ? -10.576 -7.925 -11.154 1.00 96.06 155 ALA A C 1
ATOM 1197 O O . ALA A 1 155 ? -11.482 -8.310 -10.413 1.00 96.06 155 ALA A O 1
ATOM 1198 N N . LYS A 1 156 ? -10.481 -6.638 -11.525 1.00 93.69 156 LYS A N 1
ATOM 1199 C CA . LYS A 1 156 ? -11.430 -5.585 -11.119 1.00 93.69 156 LYS A CA 1
ATOM 1200 C C . LYS A 1 156 ? -12.849 -5.847 -11.613 1.00 93.69 156 LYS A C 1
ATOM 1202 O O . LYS A 1 156 ? -13.793 -5.410 -10.958 1.00 93.69 156 LYS A O 1
ATOM 1207 N N . ALA A 1 157 ? -13.025 -6.582 -12.712 1.00 91.69 157 ALA A N 1
ATOM 1208 C CA . ALA A 1 157 ? -14.348 -6.931 -13.228 1.00 91.69 157 ALA A CA 1
ATOM 1209 C C . ALA A 1 157 ? -15.204 -7.714 -12.210 1.00 91.69 157 ALA A C 1
ATOM 1211 O O . ALA A 1 157 ? -16.419 -7.535 -12.181 1.00 91.69 157 ALA A O 1
ATOM 1212 N N . ALA A 1 158 ? -14.593 -8.506 -11.316 1.00 92.69 158 ALA A N 1
ATOM 1213 C CA . ALA A 1 158 ? -15.303 -9.202 -10.230 1.00 92.69 158 ALA A CA 1
ATOM 1214 C C . ALA A 1 158 ? -15.922 -8.245 -9.186 1.00 92.69 158 ALA A C 1
ATOM 1216 O O . ALA A 1 158 ? -16.807 -8.622 -8.411 1.00 92.69 158 ALA A O 1
ATOM 1217 N N . PHE A 1 159 ? -15.454 -6.999 -9.182 1.00 94.25 159 PHE A N 1
ATOM 1218 C CA . PHE A 1 159 ? -15.896 -5.914 -8.317 1.00 94.25 159 PHE A CA 1
ATOM 1219 C C . PHE A 1 159 ? -16.607 -4.811 -9.109 1.00 94.25 159 PHE A C 1
ATOM 1221 O O . PHE A 1 159 ? -16.776 -3.704 -8.600 1.00 94.25 159 PHE A O 1
ATOM 1228 N N . ALA A 1 160 ? -17.008 -5.087 -10.354 1.00 85.12 160 ALA A N 1
ATOM 1229 C CA . ALA A 1 160 ? -17.862 -4.206 -11.137 1.00 85.12 160 ALA A CA 1
ATOM 1230 C C . ALA A 1 160 ? -19.337 -4.349 -10.712 1.00 85.12 160 ALA A C 1
ATOM 1232 O O . ALA A 1 160 ? -19.736 -5.346 -10.114 1.00 85.12 160 ALA A O 1
ATOM 1233 N N . GLY A 1 161 ? -20.156 -3.349 -11.047 1.00 82.69 161 GLY A N 1
ATOM 1234 C CA . GLY A 1 161 ? -21.600 -3.356 -10.785 1.00 82.69 161 GLY A CA 1
ATOM 1235 C C . GLY A 1 161 ? -22.011 -2.537 -9.563 1.00 82.69 161 GLY A C 1
ATOM 1236 O O . GLY A 1 161 ? -21.215 -2.299 -8.654 1.00 82.69 161 GLY A O 1
ATOM 1237 N N . SER A 1 162 ? -23.249 -2.050 -9.577 1.00 84.62 162 SER A N 1
ATOM 1238 C CA . SER A 1 162 ? -23.821 -1.234 -8.504 1.00 84.62 162 SER A CA 1
ATOM 1239 C C . SER A 1 162 ? -24.157 -2.059 -7.264 1.00 84.62 162 SER A C 1
ATOM 1241 O O . SER A 1 162 ? -24.456 -3.243 -7.380 1.00 84.62 162 SER A O 1
ATOM 1243 N N . ASP A 1 163 ? -24.175 -1.396 -6.112 1.00 89.88 163 ASP A N 1
ATOM 1244 C CA . ASP A 1 163 ? -24.632 -1.929 -4.827 1.00 89.88 163 ASP A CA 1
ATOM 1245 C C . ASP A 1 163 ? -23.947 -3.250 -4.430 1.00 89.88 163 ASP A C 1
ATOM 1247 O O . ASP A 1 163 ? -24.579 -4.255 -4.124 1.00 89.88 163 ASP A O 1
ATOM 1251 N N . ARG A 1 164 ? -22.612 -3.268 -4.520 1.00 93.00 164 ARG A N 1
ATOM 1252 C CA . ARG A 1 164 ? -21.800 -4.487 -4.379 1.00 93.00 164 ARG A CA 1
ATOM 1253 C C . ARG A 1 164 ? -21.388 -4.777 -2.938 1.00 93.00 164 ARG A C 1
ATOM 1255 O O . ARG A 1 164 ? -21.241 -5.949 -2.575 1.00 93.00 164 ARG A O 1
ATOM 1262 N N . TRP A 1 165 ? -21.129 -3.729 -2.159 1.00 97.31 165 TRP A N 1
ATOM 1263 C CA . TRP A 1 165 ? -20.625 -3.831 -0.789 1.00 97.31 165 TRP A CA 1
ATOM 1264 C C . TRP A 1 165 ? -21.671 -3.351 0.212 1.00 97.31 165 TRP A C 1
ATOM 1266 O O . TRP A 1 165 ? -22.274 -2.295 0.042 1.00 97.31 165 TRP A O 1
ATOM 1276 N N . HIS A 1 166 ? -21.843 -4.095 1.302 1.00 97.38 166 HIS A N 1
ATOM 1277 C CA . HIS A 1 166 ? -22.789 -3.743 2.357 1.00 97.38 166 HIS A CA 1
ATOM 1278 C C . HIS A 1 166 ? -22.070 -3.717 3.703 1.00 97.38 166 HIS A C 1
ATOM 1280 O O . HIS A 1 166 ? -21.860 -4.754 4.331 1.00 97.38 166 HIS A O 1
ATOM 1286 N N . ALA A 1 167 ? -21.682 -2.521 4.139 1.00 97.94 167 ALA A N 1
ATOM 1287 C CA . ALA A 1 167 ? -21.075 -2.321 5.443 1.00 97.94 167 ALA A CA 1
ATOM 1288 C C . ALA A 1 167 ? -22.139 -2.224 6.539 1.00 97.94 167 ALA A C 1
ATOM 1290 O O . ALA A 1 167 ? -23.246 -1.713 6.351 1.00 97.94 167 ALA A O 1
ATOM 1291 N N . LYS A 1 168 ? -21.772 -2.681 7.728 1.00 97.12 168 LYS A N 1
ATOM 1292 C CA . LYS A 1 168 ? -22.548 -2.526 8.958 1.00 97.12 168 LYS A CA 1
ATOM 1293 C C . LYS A 1 168 ? -21.588 -2.410 10.143 1.00 97.12 168 LYS A C 1
ATOM 1295 O O . LYS A 1 168 ? -20.418 -2.767 9.994 1.00 97.12 168 LYS A O 1
ATOM 1300 N N . PRO A 1 169 ? -22.041 -1.952 11.319 1.00 97.62 169 PRO A N 1
ATOM 1301 C CA . PRO A 1 169 ? -21.250 -2.043 12.532 1.00 97.62 169 PRO A CA 1
ATOM 1302 C C . PRO A 1 169 ? -20.789 -3.484 12.752 1.00 97.62 169 PRO A C 1
ATOM 1304 O O . PRO A 1 169 ? -21.587 -4.423 12.662 1.00 97.62 169 PRO A O 1
ATOM 1307 N N . ILE A 1 170 ? -19.501 -3.646 13.036 1.00 97.44 170 ILE A N 1
ATOM 1308 C CA . ILE A 1 170 ? -18.903 -4.931 13.378 1.00 97.44 170 ILE A CA 1
ATOM 1309 C C . ILE A 1 170 ? -18.644 -4.917 14.886 1.00 97.44 170 ILE A C 1
ATOM 1311 O O . ILE A 1 170 ? -17.614 -4.442 15.357 1.00 97.44 170 ILE A O 1
ATOM 1315 N N . THR A 1 171 ? -19.634 -5.374 15.650 1.00 96.06 171 THR A N 1
ATOM 1316 C CA . THR A 1 171 ? -19.650 -5.387 17.120 1.00 96.06 171 THR A CA 1
ATOM 1317 C C . THR A 1 171 ? -20.737 -6.347 17.611 1.00 96.06 171 THR A C 1
ATOM 1319 O O . THR A 1 171 ? -21.715 -6.590 16.902 1.00 96.06 171 THR A O 1
ATOM 1322 N N . ARG A 1 172 ? -20.608 -6.856 18.843 1.00 94.81 172 ARG A N 1
ATOM 1323 C CA . ARG A 1 172 ? -21.685 -7.593 19.529 1.00 94.81 172 ARG A CA 1
ATOM 1324 C C . ARG A 1 172 ? -22.765 -6.680 20.117 1.00 94.81 172 ARG A C 1
ATOM 1326 O O . ARG A 1 172 ? -23.793 -7.169 20.583 1.00 94.81 172 ARG A O 1
ATOM 1333 N N . ALA A 1 173 ? -22.565 -5.361 20.107 1.00 92.75 173 ALA A N 1
ATOM 1334 C CA . ALA A 1 173 ? -23.588 -4.411 20.522 1.00 92.75 173 ALA A CA 1
ATOM 1335 C C . ALA A 1 173 ? -24.800 -4.484 19.577 1.00 92.75 173 ALA A C 1
ATOM 1337 O O . ALA A 1 173 ? -24.692 -4.180 18.391 1.00 92.75 173 ALA A O 1
ATOM 1338 N N . ALA A 1 174 ? -25.963 -4.869 20.103 1.00 89.31 174 ALA A N 1
ATOM 1339 C CA . ALA A 1 174 ? -27.152 -5.110 19.292 1.00 89.31 174 ALA A CA 1
ATOM 1340 C C . ALA A 1 174 ? -27.761 -3.827 18.696 1.00 89.31 174 ALA A C 1
ATOM 1342 O O . ALA A 1 174 ? -27.895 -2.797 19.364 1.00 89.31 174 ALA A O 1
ATOM 1343 N N . GLY A 1 175 ? -28.238 -3.943 17.456 1.00 84.62 175 GLY A N 1
ATOM 1344 C CA . GLY A 1 175 ? -28.965 -2.900 16.735 1.00 84.62 175 GLY A CA 1
ATOM 1345 C C . GLY A 1 175 ? -28.215 -2.381 15.515 1.00 84.62 175 GLY A C 1
ATOM 1346 O O . GLY A 1 175 ? -27.061 -2.719 15.287 1.00 84.62 175 GLY A O 1
ATOM 1347 N N . TYR A 1 176 ? -28.905 -1.561 14.731 1.00 83.81 176 TYR A N 1
ATOM 1348 C CA . TYR A 1 176 ? -28.342 -0.814 13.615 1.00 83.81 176 TYR A CA 1
ATOM 1349 C C . TYR A 1 176 ? -29.022 0.552 13.578 1.00 83.81 176 TYR A C 1
ATOM 1351 O O . TYR A 1 176 ? -30.201 0.673 13.923 1.00 83.81 176 TYR A O 1
ATOM 1359 N N . GLY A 1 177 ? -28.258 1.575 13.218 1.00 88.44 177 GLY A N 1
ATOM 1360 C CA . GLY A 1 177 ? -28.765 2.900 12.909 1.00 88.44 177 GLY A CA 1
ATOM 1361 C C . GLY A 1 177 ? -29.347 2.962 11.499 1.00 88.44 177 GLY A C 1
ATOM 1362 O O . GLY A 1 177 ? -29.727 1.951 10.897 1.00 88.44 177 GLY A O 1
ATOM 1363 N N . LYS A 1 178 ? -29.416 4.183 10.967 1.00 91.38 178 LYS A N 1
ATOM 1364 C CA . LYS A 1 178 ? -29.915 4.446 9.619 1.00 91.38 178 LYS A CA 1
ATOM 1365 C C . LYS A 1 178 ? -29.042 3.733 8.581 1.00 91.38 178 LYS A C 1
ATOM 1367 O O . LYS A 1 178 ? -27.817 3.716 8.689 1.00 91.38 178 LYS A O 1
ATOM 1372 N N . GLN A 1 179 ? -29.685 3.156 7.569 1.00 96.56 179 GLN A N 1
ATOM 1373 C CA . GLN A 1 179 ? -29.001 2.705 6.361 1.00 96.56 179 GLN A CA 1
ATOM 1374 C C . GLN A 1 179 ? -28.931 3.855 5.358 1.00 96.56 179 GLN A C 1
ATOM 1376 O O . GLN A 1 179 ? -29.909 4.589 5.183 1.00 96.56 179 GLN A O 1
ATOM 1381 N N . ARG A 1 180 ? -27.804 3.998 4.664 1.00 96.69 180 ARG A N 1
ATOM 1382 C CA . ARG A 1 180 ? -27.678 4.932 3.541 1.00 96.69 180 ARG A CA 1
ATOM 1383 C C . ARG A 1 180 ? -26.807 4.371 2.416 1.00 96.69 180 ARG A C 1
ATOM 1385 O O . ARG A 1 180 ? -25.939 3.535 2.684 1.00 96.69 180 ARG A O 1
ATOM 1392 N N . PRO A 1 181 ? -27.019 4.823 1.169 1.00 97.69 181 PRO A N 1
ATOM 1393 C CA . PRO A 1 181 ? -26.149 4.466 0.059 1.00 97.69 181 PRO A CA 1
ATOM 1394 C C . PRO A 1 181 ? -24.786 5.160 0.170 1.00 97.69 181 PRO A C 1
ATOM 1396 O O . PRO A 1 181 ? -24.672 6.271 0.694 1.00 97.69 181 PRO A O 1
ATOM 1399 N N . ILE A 1 182 ? -23.769 4.502 -0.376 1.00 98.06 182 ILE A N 1
ATOM 1400 C CA . ILE A 1 182 ? -22.449 5.053 -0.681 1.00 98.06 182 ILE A CA 1
ATOM 1401 C C . ILE A 1 182 ? -22.365 5.179 -2.194 1.00 98.06 182 ILE A C 1
ATOM 1403 O O . ILE A 1 182 ? -22.516 4.191 -2.912 1.00 98.06 182 ILE A O 1
ATOM 1407 N N . VAL A 1 183 ? -22.186 6.404 -2.676 1.00 97.56 183 VAL A N 1
ATOM 1408 C CA . VAL A 1 183 ? -22.196 6.726 -4.106 1.00 97.56 183 VAL A CA 1
ATOM 1409 C C . VAL A 1 183 ? -20.787 6.986 -4.604 1.00 97.56 183 VAL A C 1
ATOM 1411 O O . VAL A 1 183 ? -19.936 7.453 -3.850 1.00 97.56 183 VAL A O 1
ATOM 1414 N N . ASN A 1 184 ? -20.552 6.704 -5.881 1.00 97.56 184 ASN A N 1
ATOM 1415 C CA . ASN A 1 184 ? -19.263 6.963 -6.498 1.00 97.56 184 ASN A CA 1
ATOM 1416 C C . ASN A 1 184 ? -19.076 8.478 -6.687 1.00 97.56 184 ASN A C 1
ATOM 1418 O O . ASN A 1 184 ? -19.863 9.086 -7.420 1.00 97.56 184 ASN A O 1
ATOM 1422 N N . PRO A 1 185 ? -18.047 9.111 -6.091 1.00 97.38 185 PRO A N 1
ATOM 1423 C CA . PRO A 1 185 ? -17.857 10.556 -6.198 1.00 97.38 185 PRO A CA 1
ATOM 1424 C C . PRO A 1 185 ? -17.571 11.015 -7.637 1.00 97.38 185 PRO A C 1
ATOM 1426 O O . PRO A 1 185 ? -17.934 12.129 -8.004 1.00 97.38 185 PRO A O 1
ATOM 1429 N N . ALA A 1 186 ? -16.983 10.156 -8.478 1.00 95.94 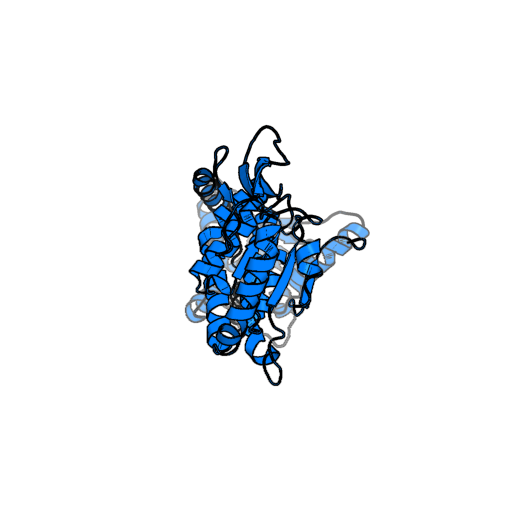186 ALA A N 1
ATOM 1430 C CA . ALA A 1 186 ? -16.739 10.444 -9.893 1.00 95.94 186 ALA A CA 1
ATOM 1431 C C . ALA A 1 186 ? -17.955 10.142 -10.790 1.00 95.94 186 ALA A C 1
ATOM 1433 O O . ALA A 1 186 ? -18.010 10.587 -11.938 1.00 95.94 186 ALA A O 1
ATOM 1434 N N . LYS A 1 187 ? -18.938 9.385 -10.286 1.00 95.38 187 LYS A N 1
ATOM 1435 C CA . LYS A 1 187 ? -20.169 9.028 -11.003 1.00 95.38 187 LYS A CA 1
ATOM 1436 C C . LYS A 1 187 ? -21.350 8.917 -10.024 1.00 95.38 187 LYS A C 1
ATOM 1438 O O . LYS A 1 187 ? -21.760 7.808 -9.698 1.00 95.38 187 LYS A O 1
ATOM 1443 N N . PRO A 1 188 ? -21.953 10.036 -9.582 1.00 93.56 188 PRO A N 1
ATOM 1444 C CA . PRO A 1 188 ? -22.936 10.025 -8.488 1.00 93.56 188 PRO A CA 1
ATOM 1445 C C . PRO A 1 188 ? -24.214 9.206 -8.734 1.00 93.56 188 PRO A C 1
ATOM 1447 O O . PRO A 1 188 ? -24.924 8.880 -7.788 1.00 93.56 188 PRO A O 1
ATOM 1450 N N . SER A 1 189 ? -24.521 8.861 -9.990 1.00 94.50 189 SER A N 1
ATOM 1451 C CA . SER A 1 189 ? -25.620 7.947 -10.337 1.00 94.50 189 SER A CA 1
ATOM 1452 C C . SER A 1 189 ? -25.324 6.477 -10.018 1.00 94.50 189 SER A C 1
ATOM 1454 O O . SER A 1 189 ? -26.220 5.638 -10.070 1.00 94.50 189 SER A O 1
ATOM 1456 N N . GLU A 1 190 ? -24.074 6.146 -9.704 1.00 95.31 190 GLU A N 1
ATOM 1457 C CA . GLU A 1 190 ? -23.627 4.812 -9.340 1.00 95.31 190 GLU A CA 1
ATOM 1458 C C . GLU A 1 190 ? -23.587 4.666 -7.816 1.00 95.31 190 GLU A C 1
ATOM 1460 O O . GLU A 1 190 ? -22.754 5.262 -7.132 1.00 95.31 190 GLU A O 1
ATOM 1465 N N . VAL A 1 191 ? -24.462 3.814 -7.284 1.00 97.50 191 VAL A N 1
ATOM 1466 C CA . VAL A 1 191 ? -24.360 3.335 -5.903 1.00 97.50 191 VAL A CA 1
ATOM 1467 C C . VAL A 1 191 ? -23.276 2.264 -5.859 1.00 97.50 191 VAL A C 1
ATOM 1469 O O . VAL A 1 191 ? -23.383 1.243 -6.532 1.00 97.50 191 VAL A O 1
ATOM 1472 N N . VAL A 1 192 ? -22.224 2.493 -5.082 1.00 97.19 192 VAL A N 1
ATOM 1473 C CA . VAL A 1 192 ? -21.121 1.547 -4.852 1.00 97.19 192 VAL A CA 1
ATOM 1474 C C . VAL A 1 192 ? -21.578 0.437 -3.909 1.00 97.19 192 VAL A C 1
ATOM 1476 O O . VAL A 1 192 ? -21.253 -0.732 -4.107 1.00 97.19 192 VAL A O 1
ATOM 1479 N N . GLY A 1 193 ? -22.374 0.808 -2.907 1.00 97.88 193 GLY A N 1
ATOM 1480 C CA . GLY A 1 193 ? -22.835 -0.068 -1.841 1.00 97.88 193 GLY A CA 1
ATOM 1481 C C . GLY A 1 193 ? -23.733 0.656 -0.843 1.00 97.88 193 GLY A C 1
ATOM 1482 O O . GLY A 1 193 ? -24.128 1.804 -1.056 1.00 97.88 193 GLY A O 1
ATOM 1483 N N . THR A 1 194 ? -23.990 0.021 0.296 1.00 98.25 194 THR A N 1
ATOM 1484 C CA . THR A 1 194 ? -24.732 0.620 1.416 1.00 98.25 194 THR A CA 1
ATOM 1485 C C . THR A 1 194 ? -23.974 0.487 2.724 1.00 98.25 194 THR A C 1
ATOM 1487 O O . THR A 1 194 ? -23.269 -0.497 2.935 1.00 98.25 194 THR A O 1
ATOM 1490 N N . VAL A 1 195 ? -24.202 1.417 3.647 1.00 98.19 195 VAL A N 1
ATOM 1491 C CA . VAL A 1 195 ? -23.741 1.314 5.032 1.00 98.19 195 VAL A CA 1
ATOM 1492 C C . VAL A 1 195 ? -24.925 1.401 5.989 1.00 98.19 195 VAL A C 1
ATOM 1494 O O . VAL A 1 195 ? -25.778 2.277 5.847 1.00 98.19 195 VAL A O 1
ATOM 1497 N N . HIS A 1 196 ? -24.973 0.508 6.974 1.00 97.56 196 HIS A N 1
ATOM 1498 C CA . HIS A 1 196 ? -25.694 0.758 8.219 1.00 97.56 196 HIS A CA 1
ATOM 1499 C C . HIS A 1 196 ? -24.772 1.490 9.187 1.00 97.56 196 HIS A C 1
ATOM 1501 O O . HIS A 1 196 ? -23.662 1.031 9.463 1.00 97.56 196 HIS A O 1
ATOM 1507 N N . GLU A 1 197 ? -25.235 2.610 9.720 1.00 95.62 197 GLU A N 1
ATOM 1508 C CA . GLU A 1 197 ? -24.515 3.328 10.767 1.00 95.62 197 GLU A CA 1
ATOM 1509 C C . GLU A 1 197 ? -24.720 2.646 12.126 1.00 95.62 197 GLU A C 1
ATOM 1511 O O . GLU A 1 197 ? -25.662 1.875 12.331 1.00 95.62 197 GLU A O 1
ATOM 1516 N N . ALA A 1 198 ? -23.825 2.907 13.070 1.00 95.00 198 ALA A N 1
ATOM 1517 C CA . ALA A 1 198 ? -23.991 2.522 14.455 1.00 95.00 198 ALA A CA 1
ATOM 1518 C C . ALA A 1 198 ? -25.081 3.395 15.083 1.00 95.00 198 ALA A C 1
ATOM 1520 O O . ALA A 1 198 ? -25.084 4.617 14.957 1.00 95.00 198 ALA A O 1
ATOM 1521 N N . ALA A 1 199 ? -26.025 2.771 15.778 1.00 89.00 199 ALA A N 1
ATOM 1522 C CA . ALA A 1 199 ? -26.985 3.502 16.588 1.00 89.00 199 ALA A CA 1
ATOM 1523 C C . ALA A 1 199 ? -26.288 4.071 17.833 1.00 89.00 199 ALA A C 1
ATOM 1525 O O . ALA A 1 199 ? -25.466 3.389 18.443 1.00 89.00 199 ALA A O 1
ATOM 1526 N N . ALA A 1 200 ? -26.695 5.254 18.298 1.00 83.12 200 ALA A N 1
ATOM 1527 C CA . ALA A 1 200 ? -26.125 5.881 19.499 1.00 83.12 200 ALA A CA 1
ATOM 1528 C C . ALA A 1 200 ? -26.106 4.941 20.727 1.00 83.12 200 ALA A C 1
ATOM 1530 O O . ALA A 1 200 ? -25.128 4.876 21.467 1.00 83.12 200 ALA A O 1
ATOM 1531 N N . LYS A 1 201 ? -27.151 4.115 20.898 1.00 84.50 201 LYS A N 1
ATOM 1532 C CA . LYS A 1 201 ? -27.237 3.108 21.975 1.00 84.50 201 LYS A CA 1
ATOM 1533 C C . LYS A 1 201 ? -26.173 1.999 21.897 1.00 84.50 201 LYS A C 1
ATOM 1535 O O . LYS A 1 201 ? -25.886 1.360 22.908 1.00 84.50 201 LYS A O 1
ATOM 1540 N N . GLN A 1 202 ? -25.606 1.744 20.714 1.00 90.38 202 GLN A N 1
ATOM 1541 C CA . GLN A 1 202 ? -24.547 0.749 20.536 1.00 90.38 202 GLN A CA 1
ATOM 1542 C C . GLN A 1 202 ? -23.213 1.247 21.081 1.00 90.38 202 GLN A C 1
ATOM 1544 O O . GLN A 1 202 ? -22.446 0.423 21.569 1.00 90.38 202 GLN A O 1
ATOM 1549 N N . VAL A 1 203 ? -22.959 2.560 21.061 1.00 94.12 203 VAL A N 1
ATOM 1550 C CA . VAL A 1 203 ? -21.665 3.143 21.445 1.00 94.12 203 VAL A CA 1
ATOM 1551 C C . VAL A 1 203 ? -21.270 2.727 22.862 1.00 94.12 203 VAL A C 1
ATOM 1553 O O . VAL A 1 203 ? -20.254 2.064 23.046 1.00 94.12 203 VAL A O 1
ATOM 1556 N N . ALA A 1 204 ? -22.117 2.995 23.859 1.00 94.81 204 ALA A N 1
ATOM 1557 C CA . ALA A 1 204 ? -21.812 2.671 25.256 1.00 94.81 204 ALA A CA 1
ATOM 1558 C C . ALA A 1 204 ? -21.591 1.163 25.501 1.00 94.81 204 ALA A C 1
ATOM 1560 O O . ALA A 1 204 ? -20.801 0.780 26.372 1.00 94.81 204 ALA A O 1
ATOM 1561 N N . THR A 1 205 ? -22.281 0.312 24.732 1.00 96.94 205 THR A N 1
ATOM 1562 C CA . THR A 1 205 ? -22.139 -1.151 24.792 1.00 96.94 205 THR A CA 1
ATOM 1563 C C . THR A 1 205 ? -20.842 -1.611 24.130 1.00 96.94 205 THR A C 1
ATOM 1565 O O . THR A 1 205 ? -20.139 -2.441 24.699 1.00 96.94 205 THR A O 1
ATOM 1568 N N . ALA A 1 206 ? -20.492 -1.051 22.971 1.00 97.75 206 ALA A N 1
ATOM 1569 C CA . ALA A 1 206 ? -19.240 -1.326 22.275 1.00 97.75 206 ALA A CA 1
ATOM 1570 C C . ALA A 1 206 ? -18.026 -0.915 23.122 1.00 97.75 206 ALA A C 1
ATOM 1572 O O . ALA A 1 206 ? -17.072 -1.685 23.227 1.00 97.75 206 ALA A O 1
ATOM 1573 N N . VAL A 1 207 ? -18.104 0.235 23.807 1.00 98.31 207 VAL A N 1
ATOM 1574 C CA . VAL A 1 207 ? -17.086 0.670 24.778 1.00 98.31 207 VAL A CA 1
ATOM 1575 C C . VAL A 1 207 ? -16.929 -0.347 25.902 1.00 98.31 207 VAL A C 1
ATOM 1577 O O . VAL A 1 207 ? -15.811 -0.770 26.182 1.00 98.31 207 VAL A O 1
ATOM 1580 N N . ARG A 1 208 ? -18.034 -0.799 26.510 1.00 98.44 208 ARG A N 1
ATOM 1581 C CA . ARG A 1 208 ? -17.981 -1.833 27.554 1.00 98.44 208 ARG A CA 1
ATOM 1582 C C . ARG A 1 208 ? -17.265 -3.094 27.056 1.00 98.44 208 ARG A C 1
ATOM 1584 O O . ARG A 1 208 ? -16.346 -3.556 27.719 1.00 98.44 208 ARG A O 1
ATOM 1591 N N . ILE A 1 209 ? -17.651 -3.599 25.883 1.00 98.56 209 ILE A N 1
ATOM 1592 C CA . ILE A 1 209 ? -17.055 -4.802 25.280 1.00 98.56 209 ILE A CA 1
ATOM 1593 C C . ILE A 1 209 ? -15.549 -4.614 25.050 1.00 98.56 209 ILE A C 1
ATOM 1595 O O . ILE A 1 209 ? -14.761 -5.482 25.414 1.00 98.56 209 ILE A O 1
ATOM 1599 N N . ALA A 1 210 ? -15.134 -3.471 24.493 1.00 98.62 210 ALA A N 1
ATOM 1600 C CA . ALA A 1 210 ? -13.725 -3.194 24.220 1.00 98.62 210 ALA A CA 1
ATOM 1601 C C . ALA A 1 210 ? -12.895 -3.161 25.512 1.00 98.62 210 ALA A C 1
ATOM 1603 O O . ALA A 1 210 ? -11.794 -3.714 25.554 1.00 98.62 210 ALA A O 1
ATOM 1604 N N . VAL A 1 211 ? -13.425 -2.536 26.566 1.00 98.75 211 VAL A N 1
ATOM 1605 C CA . VAL A 1 211 ? -12.778 -2.448 27.883 1.00 98.75 211 VAL A CA 1
ATOM 1606 C C . VAL A 1 211 ? -12.662 -3.827 28.532 1.00 98.75 211 VAL A C 1
ATOM 1608 O O . VAL A 1 211 ? -11.605 -4.165 29.053 1.00 98.75 211 VAL A O 1
ATOM 1611 N N . GLU A 1 212 ? -13.712 -4.647 28.465 1.00 98.69 212 GLU A N 1
ATOM 1612 C CA . GLU A 1 212 ? -13.715 -6.009 29.015 1.00 98.69 212 GLU A CA 1
ATOM 1613 C C . GLU A 1 212 ? -12.759 -6.949 28.258 1.00 98.69 212 GLU A C 1
ATOM 1615 O O . GLU A 1 212 ? -12.106 -7.795 28.871 1.00 98.69 212 GLU A O 1
ATOM 1620 N N . ALA A 1 213 ? -12.630 -6.790 26.937 1.00 98.56 213 ALA A N 1
ATOM 1621 C CA . ALA A 1 213 ? -11.766 -7.627 26.106 1.00 98.56 213 ALA A CA 1
ATOM 1622 C C . ALA A 1 213 ? -10.272 -7.284 26.234 1.00 98.56 213 ALA A C 1
ATOM 1624 O O . ALA A 1 213 ? -9.418 -8.174 26.128 1.00 98.56 213 ALA A O 1
ATOM 1625 N N . GLN A 1 214 ? -9.942 -6.011 26.470 1.00 98.69 214 GLN A N 1
ATOM 1626 C CA . GLN A 1 214 ? -8.569 -5.506 26.404 1.00 98.69 214 GLN A CA 1
ATOM 1627 C C . GLN A 1 214 ? -7.564 -6.231 27.317 1.00 98.69 214 GLN A C 1
ATOM 1629 O O . GLN A 1 214 ? -6.487 -6.569 26.819 1.00 98.69 214 GLN A O 1
ATOM 1634 N N . PRO A 1 215 ? -7.864 -6.551 28.593 1.00 98.69 215 PRO A N 1
ATOM 1635 C CA . PRO A 1 215 ? -6.895 -7.216 29.464 1.00 98.69 215 PRO A CA 1
ATOM 1636 C C . PRO A 1 215 ? -6.436 -8.578 28.935 1.00 98.69 215 PRO A C 1
ATOM 1638 O O . PRO A 1 215 ? -5.285 -8.963 29.128 1.00 98.69 215 PRO A O 1
ATOM 1641 N N . SER A 1 216 ? -7.322 -9.321 28.261 1.00 98.44 216 SER A N 1
ATOM 1642 C CA . SER A 1 216 ? -6.962 -10.604 27.642 1.00 98.44 216 SER A CA 1
ATOM 1643 C C . SER A 1 216 ? -6.044 -10.417 26.431 1.00 98.44 216 SER A C 1
ATOM 1645 O O . SER A 1 216 ? -5.115 -11.198 26.234 1.00 98.44 216 SER A O 1
ATOM 1647 N N . TRP A 1 217 ? -6.253 -9.341 25.669 1.00 98.62 217 TRP A N 1
ATOM 1648 C CA . TRP A 1 217 ? -5.437 -8.997 24.513 1.00 98.62 217 TRP A CA 1
ATOM 1649 C C . TRP A 1 217 ? -4.039 -8.518 24.906 1.00 98.62 217 TRP A C 1
ATOM 1651 O O . TRP A 1 217 ? -3.058 -8.983 24.332 1.00 98.62 217 TRP A O 1
ATOM 1661 N N . ALA A 1 218 ? -3.924 -7.674 25.933 1.00 98.31 218 ALA A N 1
ATOM 1662 C CA . ALA A 1 218 ? -2.629 -7.234 26.455 1.00 98.31 218 ALA A CA 1
ATOM 1663 C C . ALA A 1 218 ? -1.781 -8.389 27.009 1.00 98.31 218 ALA A C 1
ATOM 1665 O O . ALA A 1 218 ? -0.560 -8.362 26.896 1.00 98.31 218 ALA A O 1
ATOM 1666 N N . LYS A 1 219 ? -2.413 -9.427 27.577 1.00 98.06 219 LYS A N 1
ATOM 1667 C CA . LYS A 1 219 ? -1.714 -10.636 28.049 1.00 98.06 219 LYS A CA 1
ATOM 1668 C C . LYS A 1 219 ? -1.159 -11.497 26.917 1.00 98.06 219 LYS A C 1
ATOM 1670 O O . LYS A 1 219 ? -0.283 -12.322 27.169 1.00 98.06 219 LYS A O 1
ATOM 1675 N N . ARG A 1 220 ? -1.679 -11.357 25.696 1.00 98.31 220 ARG A N 1
ATOM 1676 C CA . ARG A 1 220 ? -1.177 -12.105 24.544 1.00 98.31 220 ARG A CA 1
ATOM 1677 C C . ARG A 1 220 ? 0.236 -11.620 24.204 1.00 98.31 220 ARG A C 1
ATOM 1679 O O . ARG A 1 220 ? 0.399 -10.409 24.074 1.00 98.31 220 ARG A O 1
ATOM 1686 N N . PRO A 1 221 ? 1.232 -12.504 24.014 1.00 98.31 221 PRO A N 1
ATOM 1687 C CA . PRO A 1 221 ? 2.605 -12.089 23.730 1.00 98.31 221 PRO A CA 1
ATOM 1688 C C . PRO A 1 221 ? 2.705 -11.146 22.525 1.00 98.31 221 PRO A C 1
ATOM 1690 O O . PRO A 1 221 ? 2.074 -11.386 21.493 1.00 98.31 221 PRO A O 1
ATOM 1693 N N . VAL A 1 222 ? 3.542 -10.106 22.615 1.00 98.38 222 VAL A N 1
ATOM 1694 C CA . VAL A 1 222 ? 3.730 -9.127 21.527 1.00 98.38 222 VAL A CA 1
ATOM 1695 C C . VAL A 1 222 ? 4.121 -9.764 20.201 1.00 98.38 222 VAL A C 1
ATOM 1697 O O . VAL A 1 222 ? 3.618 -9.349 19.162 1.00 98.38 222 VAL A O 1
ATOM 1700 N N . ALA A 1 223 ? 4.930 -10.826 20.229 1.00 98.44 223 ALA A N 1
ATOM 1701 C CA . ALA A 1 223 ? 5.308 -11.571 19.032 1.00 98.44 223 ALA A CA 1
ATOM 1702 C C . ALA A 1 223 ? 4.088 -12.176 18.311 1.00 98.44 223 ALA A C 1
ATOM 1704 O O . ALA A 1 223 ? 4.024 -12.154 17.084 1.00 98.44 223 ALA A O 1
ATOM 1705 N N . GLU A 1 224 ? 3.086 -12.661 19.050 1.00 98.75 224 GLU A N 1
ATOM 1706 C CA . GLU A 1 224 ? 1.854 -13.181 18.451 1.00 98.75 224 GLU A CA 1
ATOM 1707 C C . GLU A 1 224 ? 0.972 -12.063 17.893 1.00 98.75 224 GLU A C 1
ATOM 1709 O O . GLU A 1 224 ? 0.390 -12.214 16.819 1.00 98.75 224 GLU A O 1
ATOM 1714 N N . ARG A 1 225 ? 0.885 -10.924 18.593 1.00 98.81 225 ARG A N 1
ATOM 1715 C CA . ARG A 1 225 ? 0.141 -9.757 18.093 1.00 98.81 225 ARG A CA 1
ATOM 1716 C C . ARG A 1 225 ? 0.792 -9.206 16.819 1.00 98.81 225 ARG A C 1
ATOM 1718 O O . ARG A 1 225 ? 0.094 -8.939 15.848 1.00 98.81 225 ARG A O 1
ATOM 1725 N N . ALA A 1 226 ? 2.122 -9.120 16.780 1.00 98.75 226 ALA A N 1
ATOM 1726 C CA . ALA A 1 226 ? 2.889 -8.739 15.595 1.00 98.75 226 ALA A CA 1
ATOM 1727 C C . ALA A 1 226 ? 2.710 -9.736 14.434 1.00 98.75 226 ALA A C 1
ATOM 1729 O O . ALA A 1 226 ? 2.545 -9.324 13.286 1.00 98.75 226 ALA A O 1
ATOM 1730 N N . ALA A 1 227 ? 2.676 -11.043 14.715 1.00 98.81 227 ALA A N 1
ATOM 1731 C CA . ALA A 1 227 ? 2.409 -12.063 13.700 1.00 98.81 227 ALA A CA 1
ATOM 1732 C C . ALA A 1 227 ? 1.021 -11.899 13.054 1.00 98.81 227 ALA A C 1
ATOM 1734 O O . ALA A 1 227 ? 0.896 -12.034 11.839 1.00 98.81 227 ALA A O 1
ATOM 1735 N N . ILE A 1 228 ? -0.002 -11.536 13.837 1.00 98.94 228 ILE A N 1
ATOM 1736 C CA . ILE A 1 228 ? -1.349 -11.237 13.320 1.00 98.94 228 ILE A CA 1
ATOM 1737 C C . ILE A 1 228 ? -1.329 -10.042 12.366 1.00 98.94 228 ILE A C 1
ATOM 1739 O O . ILE A 1 228 ? -1.955 -10.092 11.310 1.00 98.94 228 ILE A O 1
ATOM 1743 N N . LEU A 1 229 ? -0.591 -8.980 12.694 1.00 98.94 229 LEU A N 1
ATOM 1744 C CA . LEU A 1 229 ? -0.454 -7.822 11.808 1.00 98.94 229 LEU A CA 1
ATOM 1745 C C . LEU A 1 229 ? 0.249 -8.183 10.495 1.00 98.94 229 LEU A C 1
ATOM 1747 O O . LEU A 1 229 ? -0.191 -7.753 9.431 1.00 98.94 229 LEU A O 1
ATOM 1751 N N . ASN A 1 230 ? 1.295 -9.011 10.550 1.00 98.88 230 ASN A N 1
ATOM 1752 C CA . ASN A 1 230 ? 1.952 -9.513 9.342 1.00 98.88 230 ASN A CA 1
ATOM 1753 C C . ASN A 1 230 ? 1.001 -10.367 8.488 1.00 98.88 230 ASN A C 1
ATOM 1755 O O . ASN A 1 230 ? 0.969 -10.201 7.271 1.00 98.88 230 ASN A O 1
ATOM 1759 N N . LEU A 1 231 ? 0.167 -11.210 9.106 1.00 98.88 231 LEU A N 1
ATOM 1760 C CA . LEU A 1 231 ? -0.849 -11.973 8.378 1.00 98.88 231 LEU A CA 1
ATOM 1761 C C . LEU A 1 231 ? -1.922 -11.060 7.761 1.00 98.88 231 LEU A C 1
ATOM 1763 O O . LEU A 1 231 ? -2.336 -11.280 6.625 1.00 98.88 231 LEU A O 1
ATOM 1767 N N . ALA A 1 232 ? -2.343 -10.004 8.461 1.00 98.94 232 ALA A N 1
ATOM 1768 C CA . ALA A 1 232 ? -3.248 -9.001 7.901 1.00 98.94 232 ALA A CA 1
ATOM 1769 C C . ALA A 1 232 ? -2.625 -8.283 6.692 1.00 98.94 232 ALA A C 1
ATOM 1771 O O . ALA A 1 232 ? -3.312 -8.057 5.698 1.00 98.94 232 ALA A O 1
ATOM 1772 N N . ALA A 1 233 ? -1.323 -7.986 6.741 1.00 98.94 233 ALA A N 1
ATOM 1773 C CA . ALA A 1 233 ? -0.596 -7.384 5.627 1.00 98.94 233 ALA A CA 1
ATOM 1774 C C . ALA A 1 233 ? -0.598 -8.299 4.391 1.00 98.94 233 ALA A C 1
ATOM 1776 O O . ALA A 1 233 ? -0.836 -7.839 3.275 1.00 98.94 233 ALA A O 1
ATOM 1777 N N . ASP A 1 234 ? -0.403 -9.603 4.591 1.00 98.81 234 ASP A N 1
ATOM 1778 C CA . ASP A 1 234 ? -0.458 -10.587 3.509 1.00 98.81 234 ASP A CA 1
ATOM 1779 C C . ASP A 1 234 ? -1.882 -10.735 2.942 1.00 98.81 234 ASP A C 1
ATOM 1781 O O . ASP A 1 234 ? -2.052 -10.831 1.725 1.00 98.81 234 ASP A O 1
ATOM 1785 N N . LEU A 1 235 ? -2.920 -10.674 3.788 1.00 98.88 235 LEU A N 1
ATOM 1786 C CA . LEU A 1 235 ? -4.317 -10.646 3.336 1.00 98.88 235 LEU A CA 1
ATOM 1787 C C . LEU A 1 235 ? -4.635 -9.386 2.525 1.00 98.88 235 LEU A C 1
ATOM 1789 O O . LEU A 1 235 ? -5.357 -9.477 1.529 1.00 98.88 235 LEU A O 1
ATOM 1793 N N . TYR A 1 236 ? -4.083 -8.231 2.903 1.00 98.88 236 TYR A N 1
ATOM 1794 C CA . TYR A 1 236 ? -4.251 -6.995 2.142 1.00 98.88 236 TYR A CA 1
ATOM 1795 C C . TYR A 1 236 ? -3.596 -7.094 0.764 1.00 98.88 236 TYR A C 1
ATOM 1797 O O . TYR A 1 236 ? -4.228 -6.752 -0.234 1.00 98.88 236 TYR A O 1
ATOM 1805 N N . GLU A 1 237 ? -2.370 -7.619 0.679 1.00 98.62 237 GLU A N 1
ATOM 1806 C CA . GLU A 1 237 ? -1.699 -7.846 -0.607 1.00 98.62 237 GLU A CA 1
ATOM 1807 C C . GLU A 1 237 ? -2.445 -8.877 -1.472 1.00 98.62 237 GLU A C 1
ATOM 1809 O O . GLU A 1 237 ? -2.569 -8.687 -2.684 1.00 98.62 237 GLU A O 1
ATOM 1814 N N . ALA A 1 238 ? -2.984 -9.940 -0.866 1.00 98.38 238 ALA A N 1
ATOM 1815 C CA . ALA A 1 238 ? -3.757 -10.965 -1.568 1.00 98.38 238 ALA A CA 1
ATOM 1816 C C . ALA A 1 238 ? -5.089 -10.437 -2.129 1.00 98.38 238 ALA A C 1
ATOM 1818 O O . ALA A 1 238 ? -5.561 -10.929 -3.152 1.00 98.38 238 ALA A O 1
ATOM 1819 N N . ASN A 1 239 ? -5.674 -9.417 -1.494 1.00 98.44 239 ASN A N 1
ATOM 1820 C CA . ASN A 1 239 ? -6.938 -8.796 -1.898 1.00 98.44 239 ASN A CA 1
ATOM 1821 C C . ASN A 1 239 ? -6.751 -7.376 -2.461 1.00 98.44 239 ASN A C 1
ATOM 1823 O O . ASN A 1 239 ? -7.708 -6.605 -2.535 1.00 98.44 239 ASN A O 1
ATOM 1827 N N . ALA A 1 240 ? -5.536 -7.023 -2.895 1.00 98.50 240 ALA A N 1
ATOM 1828 C CA . ALA A 1 240 ? -5.196 -5.666 -3.320 1.00 98.50 240 ALA A CA 1
ATOM 1829 C C . ALA A 1 240 ? -6.139 -5.123 -4.407 1.00 98.50 240 ALA A C 1
ATOM 1831 O O . ALA A 1 240 ? -6.535 -3.965 -4.360 1.00 98.50 240 ALA A O 1
ATOM 1832 N N . VAL A 1 241 ? -6.574 -5.972 -5.345 1.00 98.19 241 VAL A N 1
ATOM 1833 C CA . VAL A 1 241 ? -7.497 -5.575 -6.420 1.00 98.19 241 VAL A CA 1
ATOM 1834 C C . VAL A 1 241 ? -8.880 -5.170 -5.891 1.00 98.19 241 VAL A C 1
ATOM 1836 O O . VAL A 1 241 ? -9.467 -4.219 -6.409 1.00 98.19 241 VAL A O 1
ATOM 1839 N N . GLU A 1 242 ? -9.394 -5.841 -4.853 1.00 98.31 242 GLU A N 1
ATOM 1840 C CA . GLU A 1 242 ? -10.645 -5.431 -4.197 1.00 98.31 242 GLU A CA 1
ATOM 1841 C C . GLU A 1 242 ? -10.476 -4.041 -3.574 1.00 98.31 242 GLU A C 1
ATOM 1843 O O . GLU A 1 242 ? -11.320 -3.163 -3.762 1.00 98.31 242 GLU A O 1
ATOM 1848 N N . PHE A 1 243 ? -9.348 -3.810 -2.898 1.00 98.69 243 PHE A N 1
ATOM 1849 C CA . PHE A 1 243 ? -9.035 -2.506 -2.325 1.00 98.69 243 PHE A CA 1
ATOM 1850 C C . PHE A 1 243 ? -8.821 -1.422 -3.380 1.00 98.69 243 PHE A C 1
ATOM 1852 O O . PHE A 1 243 ? -9.242 -0.293 -3.153 1.00 98.69 243 PHE A O 1
ATOM 1859 N N . PHE A 1 244 ? -8.264 -1.735 -4.553 1.00 98.44 244 PHE A N 1
ATOM 1860 C CA . PHE A 1 244 ? -8.198 -0.784 -5.668 1.00 98.44 244 PHE A CA 1
ATOM 1861 C C . PHE A 1 244 ? -9.597 -0.413 -6.152 1.00 98.44 244 PHE A C 1
ATOM 1863 O O . PHE A 1 244 ? -9.880 0.760 -6.385 1.00 98.44 244 PHE A O 1
ATOM 1870 N N . ALA A 1 245 ? -10.491 -1.399 -6.279 1.00 97.88 245 ALA A N 1
ATOM 1871 C CA . ALA A 1 245 ? -11.869 -1.155 -6.682 1.00 97.88 245 ALA A CA 1
ATOM 1872 C C . ALA A 1 245 ? -12.607 -0.274 -5.662 1.00 97.88 245 ALA A C 1
ATOM 1874 O O . ALA A 1 245 ? -13.254 0.689 -6.068 1.00 97.88 245 ALA A O 1
ATOM 1875 N N . LEU A 1 246 ? -12.467 -0.547 -4.363 1.00 98.44 246 LEU A N 1
ATOM 1876 C CA . LEU A 1 246 ? -13.039 0.278 -3.297 1.00 98.44 246 LEU A CA 1
ATOM 1877 C C . LEU A 1 246 ? -12.420 1.679 -3.261 1.00 98.44 246 LEU A C 1
ATOM 1879 O O . LEU A 1 246 ? -13.153 2.659 -3.320 1.00 98.44 246 LEU A O 1
ATOM 1883 N N . ALA A 1 247 ? -11.092 1.807 -3.261 1.00 98.44 247 ALA A N 1
ATOM 1884 C CA . ALA A 1 247 ? -10.415 3.104 -3.238 1.00 98.44 247 ALA A CA 1
ATOM 1885 C C . ALA A 1 247 ? -10.833 3.990 -4.424 1.00 98.44 247 ALA A C 1
ATOM 1887 O O . ALA A 1 247 ? -11.087 5.182 -4.253 1.00 98.44 247 ALA A O 1
ATOM 1888 N N . THR A 1 248 ? -10.970 3.414 -5.620 1.00 97.31 248 THR A N 1
ATOM 1889 C CA . THR A 1 248 ? -11.445 4.156 -6.791 1.00 97.31 248 THR A CA 1
ATOM 1890 C C . THR A 1 248 ? -12.933 4.474 -6.715 1.00 97.31 248 THR A C 1
ATOM 1892 O O . THR A 1 248 ? -13.318 5.618 -6.938 1.00 97.31 248 THR A O 1
ATOM 1895 N N . ARG A 1 249 ? -13.788 3.485 -6.433 1.00 97.44 249 ARG A N 1
ATOM 1896 C CA . ARG A 1 249 ? -15.243 3.652 -6.556 1.00 97.44 249 ARG A CA 1
ATOM 1897 C C . ARG A 1 249 ? -15.859 4.366 -5.363 1.00 97.44 249 ARG A C 1
ATOM 1899 O O . ARG A 1 249 ? -16.786 5.129 -5.565 1.00 97.44 249 ARG A O 1
ATOM 1906 N N . GLU A 1 250 ? -15.366 4.141 -4.151 1.00 98.31 250 GLU A N 1
ATOM 1907 C CA . GLU A 1 250 ? -15.862 4.783 -2.929 1.00 98.31 250 GLU A CA 1
ATOM 1908 C C . GLU A 1 250 ? -15.154 6.115 -2.654 1.00 98.31 250 GLU A C 1
ATOM 1910 O O . GLU A 1 250 ? -15.815 7.118 -2.402 1.00 98.31 250 GLU A O 1
ATOM 1915 N N . ALA A 1 251 ? -13.820 6.147 -2.733 1.00 98.31 251 ALA A N 1
ATOM 1916 C CA . ALA A 1 251 ? -13.030 7.324 -2.355 1.00 98.31 251 ALA A CA 1
ATOM 1917 C C . ALA A 1 251 ? -12.566 8.185 -3.545 1.00 98.31 251 ALA A C 1
ATOM 1919 O O . ALA A 1 251 ? -11.932 9.218 -3.344 1.00 98.31 251 ALA A O 1
ATOM 1920 N N . GLY A 1 252 ? -12.867 7.784 -4.785 1.00 98.00 252 GLY A N 1
ATOM 1921 C CA . GLY A 1 252 ? -12.519 8.551 -5.986 1.00 98.00 252 GLY A CA 1
ATOM 1922 C C . GLY A 1 252 ? -11.032 8.533 -6.350 1.00 98.00 252 GLY A C 1
ATOM 1923 O O . GLY A 1 252 ? -10.587 9.394 -7.107 1.00 98.00 252 GLY A O 1
ATOM 1924 N N . LYS A 1 253 ? -10.245 7.589 -5.818 1.00 98.44 253 LYS A N 1
ATOM 1925 C CA . LYS A 1 253 ? -8.799 7.515 -6.072 1.00 98.44 253 LYS A CA 1
ATOM 1926 C C . LYS A 1 253 ? -8.465 7.018 -7.479 1.00 98.44 253 LYS A C 1
ATOM 1928 O O . LYS A 1 253 ? -9.119 6.114 -8.010 1.00 98.44 253 LYS A O 1
ATOM 1933 N N . SER A 1 254 ? -7.384 7.547 -8.057 1.00 97.88 254 SER A N 1
ATOM 1934 C CA . SER A 1 254 ? -6.781 6.957 -9.255 1.00 97.88 254 SER A CA 1
ATOM 1935 C C . SER A 1 254 ? -6.236 5.553 -8.950 1.00 97.88 254 SER A C 1
ATOM 1937 O O . SER A 1 254 ? -6.047 5.190 -7.788 1.00 97.88 254 SER A O 1
ATOM 1939 N N . LEU A 1 255 ? -5.951 4.745 -9.979 1.00 97.31 255 LEU A N 1
ATOM 1940 C CA . LEU A 1 255 ? -5.340 3.427 -9.758 1.00 97.31 255 LEU A CA 1
ATOM 1941 C C . LEU A 1 255 ? -3.958 3.548 -9.096 1.00 97.31 255 LEU A C 1
ATOM 1943 O O . LEU A 1 255 ? -3.650 2.764 -8.205 1.00 97.31 255 LEU A O 1
ATOM 1947 N N . ALA A 1 256 ? -3.154 4.540 -9.493 1.00 98.19 256 ALA A N 1
ATOM 1948 C CA . ALA A 1 256 ? -1.847 4.792 -8.889 1.00 98.19 256 ALA A CA 1
ATOM 1949 C C . ALA A 1 256 ? -1.974 5.107 -7.389 1.00 98.19 256 ALA A C 1
ATOM 1951 O O . ALA A 1 256 ? -1.266 4.517 -6.573 1.00 98.19 256 ALA A O 1
ATOM 1952 N N . ASP A 1 257 ? -2.936 5.959 -7.022 1.00 98.44 257 ASP A N 1
ATOM 1953 C CA . ASP A 1 257 ? -3.203 6.290 -5.620 1.00 98.44 257 ASP A CA 1
ATOM 1954 C C . ASP A 1 257 ? -3.783 5.095 -4.854 1.00 98.44 257 ASP A C 1
ATOM 1956 O O . ASP A 1 257 ? -3.464 4.911 -3.687 1.00 98.44 257 ASP A O 1
ATOM 1960 N N . GLY A 1 258 ? -4.601 4.251 -5.495 1.00 98.38 258 GLY A N 1
ATOM 1961 C CA . GLY A 1 258 ? -5.099 3.003 -4.907 1.00 98.38 258 GLY A CA 1
ATOM 1962 C C . GLY A 1 258 ? -3.982 1.990 -4.632 1.00 98.38 258 GLY A C 1
ATOM 1963 O O . GLY A 1 258 ? -3.975 1.348 -3.582 1.00 98.38 258 GLY A O 1
ATOM 1964 N N . VAL A 1 259 ? -2.999 1.881 -5.533 1.00 98.50 259 VAL A N 1
ATOM 1965 C CA . VAL A 1 259 ? -1.784 1.082 -5.310 1.00 98.50 259 VAL A CA 1
ATOM 1966 C C . VAL A 1 259 ? -0.994 1.635 -4.125 1.00 98.50 259 VAL A C 1
ATOM 1968 O O . VAL A 1 259 ? -0.606 0.864 -3.249 1.00 98.50 259 VAL A O 1
ATOM 1971 N N . ALA A 1 260 ? -0.778 2.952 -4.071 1.00 98.69 260 ALA A N 1
ATOM 1972 C CA . ALA A 1 260 ? -0.072 3.594 -2.964 1.00 98.69 260 ALA A CA 1
ATOM 1973 C C . ALA A 1 260 ? -0.800 3.400 -1.621 1.00 98.69 260 ALA A C 1
ATOM 1975 O O . ALA A 1 260 ? -0.165 3.033 -0.639 1.00 98.69 260 ALA A O 1
ATOM 1976 N N . GLU A 1 261 ? -2.127 3.542 -1.604 1.00 98.75 261 GLU A N 1
ATOM 1977 C CA . GLU A 1 261 ? -2.982 3.345 -0.429 1.00 98.75 261 GLU A CA 1
ATOM 1978 C C . GLU A 1 261 ? -2.807 1.947 0.188 1.00 98.75 261 GLU A C 1
ATOM 1980 O O . GLU A 1 261 ? -2.571 1.809 1.389 1.00 98.75 261 GLU A O 1
ATOM 1985 N N . VAL A 1 262 ? -2.896 0.893 -0.634 1.00 98.81 262 VAL A N 1
ATOM 1986 C CA . VAL A 1 262 ? -2.730 -0.492 -0.161 1.00 98.81 262 VAL A CA 1
ATOM 1987 C C . VAL A 1 262 ? -1.305 -0.728 0.322 1.00 98.81 262 VAL A C 1
ATOM 1989 O O . VAL A 1 262 ? -1.108 -1.350 1.366 1.00 98.81 262 VAL A O 1
ATOM 1992 N N . ARG A 1 263 ? -0.309 -0.220 -0.412 1.00 98.81 263 ARG A N 1
ATOM 1993 C CA . ARG A 1 263 ? 1.098 -0.346 -0.022 1.00 98.81 263 ARG A CA 1
ATOM 1994 C C . ARG A 1 263 ? 1.371 0.295 1.329 1.00 98.81 263 ARG A C 1
ATOM 1996 O O . ARG A 1 263 ? 1.990 -0.346 2.169 1.00 98.81 263 ARG A O 1
ATOM 2003 N N . GLU A 1 264 ? 0.874 1.504 1.552 1.00 98.88 264 GLU A N 1
ATOM 2004 C CA . GLU A 1 264 ? 1.067 2.227 2.805 1.00 98.88 264 GLU A CA 1
ATOM 2005 C C . GLU A 1 264 ? 0.369 1.521 3.978 1.00 98.88 264 GLU A C 1
ATOM 2007 O O . GLU A 1 264 ? 0.972 1.350 5.035 1.00 98.88 264 GLU A O 1
ATOM 2012 N N . ALA A 1 265 ? -0.846 0.997 3.780 1.00 98.94 265 ALA A N 1
ATOM 2013 C CA . ALA A 1 265 ? -1.531 0.186 4.791 1.00 98.94 265 ALA A CA 1
ATOM 2014 C C . ALA A 1 265 ? -0.740 -1.086 5.166 1.00 98.94 265 ALA A C 1
ATOM 2016 O O . ALA A 1 265 ? -0.583 -1.410 6.345 1.00 98.94 265 ALA A O 1
ATOM 2017 N N . VAL A 1 266 ? -0.206 -1.790 4.162 1.00 98.94 266 VAL A N 1
ATOM 2018 C CA . VAL A 1 266 ? 0.660 -2.971 4.331 1.00 98.94 266 VAL A CA 1
ATOM 2019 C C . VAL A 1 266 ? 1.966 -2.602 5.032 1.00 98.94 266 VAL A C 1
ATOM 2021 O O . VAL A 1 266 ? 2.430 -3.336 5.908 1.00 98.94 266 VAL A O 1
ATOM 2024 N N . ASP A 1 267 ? 2.561 -1.467 4.670 1.00 98.94 267 ASP A N 1
ATOM 2025 C CA . ASP A 1 267 ? 3.785 -0.976 5.288 1.00 98.94 267 ASP A CA 1
ATOM 2026 C C . ASP A 1 267 ? 3.556 -0.595 6.752 1.00 98.94 267 ASP A C 1
ATOM 2028 O O . ASP A 1 267 ? 4.385 -0.973 7.573 1.00 98.94 267 ASP A O 1
ATOM 2032 N N . PHE A 1 268 ? 2.431 0.034 7.120 1.00 98.94 268 PHE A N 1
ATOM 2033 C CA . PHE A 1 268 ? 2.081 0.277 8.525 1.00 98.94 268 PHE A CA 1
ATOM 2034 C C . PHE A 1 268 ? 1.966 -1.022 9.323 1.00 98.94 268 PHE A C 1
ATOM 2036 O O . PHE A 1 268 ? 2.550 -1.134 10.400 1.00 98.94 268 PHE A O 1
ATOM 2043 N N . LEU A 1 269 ? 1.258 -2.021 8.791 1.00 98.94 269 LEU A N 1
ATOM 2044 C CA . LEU A 1 269 ? 1.106 -3.321 9.448 1.00 98.94 269 LEU A CA 1
ATOM 2045 C C . LEU A 1 269 ? 2.466 -3.985 9.697 1.00 98.94 269 LEU A C 1
ATOM 2047 O O . LEU A 1 269 ? 2.760 -4.387 10.823 1.00 98.94 269 LEU A O 1
ATOM 2051 N N . ARG A 1 270 ? 3.317 -4.053 8.666 1.00 98.88 270 ARG A N 1
ATOM 2052 C CA . ARG A 1 270 ? 4.649 -4.674 8.756 1.00 98.88 270 ARG A CA 1
ATOM 2053 C C . ARG A 1 270 ? 5.617 -3.858 9.611 1.00 98.88 270 ARG A C 1
ATOM 2055 O O . ARG A 1 270 ? 6.424 -4.435 10.332 1.00 98.88 270 ARG A O 1
ATOM 2062 N N . TYR A 1 271 ? 5.552 -2.530 9.539 1.00 98.88 271 TYR A N 1
ATOM 2063 C CA . TYR A 1 271 ? 6.398 -1.637 10.326 1.00 98.88 271 TYR A CA 1
ATOM 2064 C C . TYR A 1 271 ? 6.062 -1.727 11.813 1.00 98.88 271 TYR A C 1
ATOM 2066 O O . TYR A 1 271 ? 6.942 -2.018 12.616 1.00 98.88 271 TYR A O 1
ATOM 2074 N N . TYR A 1 272 ? 4.789 -1.577 12.186 1.00 98.81 272 TYR A N 1
ATOM 2075 C CA . TYR A 1 272 ? 4.396 -1.674 13.589 1.00 98.81 272 TYR A CA 1
ATOM 2076 C C . TYR A 1 272 ? 4.575 -3.083 14.152 1.00 98.81 272 TYR A C 1
ATOM 2078 O O . TYR A 1 272 ? 4.913 -3.210 15.323 1.00 98.81 272 TYR A O 1
ATOM 2086 N N . ALA A 1 273 ? 4.429 -4.136 13.341 1.00 98.75 273 ALA A N 1
ATOM 2087 C CA . ALA A 1 273 ? 4.786 -5.491 13.754 1.00 98.75 273 ALA A CA 1
ATOM 2088 C C . ALA A 1 273 ? 6.286 -5.634 14.072 1.00 98.75 273 ALA A C 1
ATOM 2090 O O . ALA A 1 273 ? 6.633 -6.267 15.068 1.00 98.75 273 ALA A O 1
ATOM 2091 N N . ALA A 1 274 ? 7.165 -5.038 13.258 1.00 98.38 274 ALA A N 1
ATOM 2092 C CA . ALA A 1 274 ? 8.613 -5.074 13.474 1.00 98.38 274 ALA A CA 1
ATOM 2093 C C . ALA A 1 274 ? 9.048 -4.259 14.706 1.00 98.38 274 ALA A C 1
ATOM 2095 O O . ALA A 1 274 ? 9.897 -4.708 15.473 1.00 98.38 274 ALA A O 1
ATOM 2096 N N . GLU A 1 275 ? 8.425 -3.102 14.942 1.00 98.12 275 GLU A N 1
ATOM 2097 C CA . GLU A 1 275 ? 8.745 -2.226 16.079 1.00 98.12 275 GLU A CA 1
ATOM 2098 C C . GLU A 1 275 ? 8.077 -2.647 17.398 1.00 98.12 275 GLU A C 1
ATOM 2100 O O . GLU A 1 275 ? 8.428 -2.142 18.466 1.00 98.12 275 GLU A O 1
ATOM 2105 N N . ALA A 1 276 ? 7.119 -3.576 17.357 1.00 97.19 276 ALA A N 1
ATOM 2106 C CA . ALA A 1 276 ? 6.243 -3.888 18.484 1.00 97.19 276 ALA A CA 1
ATOM 2107 C C . ALA A 1 276 ? 6.992 -4.258 19.772 1.00 97.19 276 ALA A C 1
ATOM 2109 O O . ALA A 1 276 ? 6.644 -3.776 20.849 1.00 97.19 276 ALA A O 1
ATOM 2110 N N . ALA A 1 277 ? 8.025 -5.101 19.663 1.00 96.44 277 ALA A N 1
ATOM 2111 C CA . ALA A 1 277 ? 8.805 -5.545 20.817 1.00 96.44 277 ALA A CA 1
ATOM 2112 C C . ALA A 1 277 ? 9.574 -4.386 21.470 1.00 96.44 277 ALA A C 1
ATOM 2114 O O . ALA A 1 277 ? 9.621 -4.297 22.696 1.00 96.44 277 ALA A O 1
ATOM 2115 N N . ASN A 1 278 ? 10.117 -3.471 20.660 1.00 96.56 278 ASN A N 1
ATOM 2116 C CA . ASN A 1 278 ? 10.805 -2.277 21.151 1.00 96.56 278 ASN A CA 1
ATOM 2117 C C . ASN A 1 278 ? 9.820 -1.313 21.825 1.00 96.56 278 ASN A C 1
ATOM 2119 O O . ASN A 1 278 ? 10.126 -0.758 22.875 1.00 96.56 278 ASN A O 1
ATOM 2123 N N . ALA A 1 279 ? 8.628 -1.139 21.248 1.00 95.19 279 ALA A N 1
ATOM 2124 C CA . ALA A 1 279 ? 7.600 -0.248 21.780 1.00 95.19 279 ALA A CA 1
ATOM 2125 C C . ALA A 1 279 ? 6.962 -0.760 23.089 1.00 95.19 279 ALA A C 1
ATOM 2127 O O . ALA A 1 279 ? 6.602 0.041 23.955 1.00 95.19 279 ALA A O 1
ATOM 2128 N N . GLU A 1 280 ? 6.809 -2.080 23.254 1.00 94.06 280 GLU A N 1
ATOM 2129 C CA . GLU A 1 280 ? 6.252 -2.673 24.481 1.00 94.06 280 GLU A CA 1
ATOM 2130 C C . GLU A 1 280 ? 7.274 -2.743 25.631 1.00 94.06 280 GLU A C 1
ATOM 2132 O O . GLU A 1 280 ? 6.894 -2.773 26.802 1.00 94.06 280 GLU A O 1
ATOM 2137 N N . ALA A 1 281 ? 8.577 -2.745 25.337 1.00 95.19 281 ALA A N 1
ATOM 2138 C CA . ALA A 1 281 ? 9.617 -2.893 26.350 1.00 95.19 281 ALA A CA 1
ATOM 2139 C C . ALA A 1 281 ? 9.511 -1.822 27.457 1.00 95.19 281 ALA A C 1
ATOM 2141 O O . ALA A 1 281 ? 9.728 -0.633 27.234 1.00 95.19 281 ALA A O 1
ATOM 2142 N N . GLY A 1 282 ? 9.186 -2.258 28.680 1.00 93.69 282 GLY A N 1
ATOM 2143 C CA . GLY A 1 282 ? 9.031 -1.371 29.838 1.00 93.69 282 GLY A CA 1
ATOM 2144 C C . GLY A 1 282 ? 7.762 -0.509 29.824 1.00 93.69 282 GLY A C 1
ATOM 2145 O O . GLY A 1 282 ? 7.648 0.402 30.643 1.00 93.69 282 GLY A O 1
ATOM 2146 N N . THR A 1 283 ? 6.809 -0.782 28.930 1.00 95.88 283 THR A N 1
ATOM 2147 C CA . THR A 1 283 ? 5.538 -0.056 28.831 1.00 95.88 283 THR A CA 1
ATOM 2148 C C . THR A 1 283 ? 4.343 -0.971 29.118 1.00 95.88 283 THR A C 1
ATOM 2150 O O . THR A 1 283 ? 4.476 -2.180 29.304 1.00 95.88 283 THR A O 1
ATOM 2153 N N . GLN A 1 284 ? 3.153 -0.379 29.239 1.00 95.38 284 GLN A N 1
ATOM 2154 C CA . GLN A 1 284 ? 1.893 -1.104 29.392 1.00 95.38 284 GLN A CA 1
ATOM 2155 C C . GLN A 1 284 ? 0.850 -0.508 28.450 1.00 95.38 284 GLN A C 1
ATOM 2157 O O . GLN A 1 284 ? 0.817 0.708 28.236 1.00 95.38 284 GLN A O 1
ATOM 2162 N N . ALA A 1 285 ? -0.019 -1.370 27.919 1.00 97.88 285 ALA A N 1
ATOM 2163 C CA . ALA A 1 285 ? -1.178 -0.950 27.144 1.00 97.88 285 ALA A CA 1
ATOM 2164 C C . ALA A 1 285 ? -2.038 0.040 27.948 1.00 97.88 285 ALA A C 1
ATOM 2166 O O . ALA A 1 285 ? -2.199 -0.099 29.161 1.00 97.88 285 ALA A O 1
ATOM 2167 N N . ARG A 1 286 ? -2.607 1.036 27.265 1.00 98.12 286 ARG A N 1
ATOM 2168 C CA . ARG A 1 286 ? -3.427 2.081 27.892 1.00 98.12 286 ARG A CA 1
ATOM 2169 C C . ARG A 1 286 ? -4.830 1.578 28.228 1.00 98.12 286 ARG A C 1
ATOM 2171 O O . ARG A 1 286 ? -5.353 1.939 29.275 1.00 98.12 286 ARG A O 1
ATOM 2178 N N . GLY A 1 287 ? -5.437 0.774 27.355 1.00 98.62 287 GLY A N 1
ATOM 2179 C CA . GLY A 1 287 ? -6.816 0.302 27.507 1.00 98.62 287 GLY A CA 1
ATOM 2180 C C . GLY A 1 287 ? -7.558 0.272 26.173 1.00 98.62 287 GLY A C 1
ATOM 2181 O O . GLY A 1 287 ? -6.974 -0.077 25.150 1.00 98.62 287 GLY A O 1
ATOM 2182 N N . ALA A 1 288 ? -8.846 0.615 26.174 1.00 98.81 288 ALA A N 1
ATOM 2183 C CA . ALA A 1 288 ? -9.618 0.758 24.940 1.00 98.81 288 ALA A CA 1
ATOM 2184 C C . ALA A 1 288 ? -9.269 2.080 24.239 1.00 98.81 288 ALA A C 1
ATOM 2186 O O . ALA A 1 288 ? -9.378 3.148 24.845 1.00 98.81 288 ALA A O 1
ATOM 2187 N N . ILE A 1 289 ? -8.864 2.008 22.972 1.00 98.88 289 ILE A N 1
ATOM 2188 C CA . ILE A 1 289 ? -8.504 3.159 22.138 1.00 98.88 289 ILE A CA 1
ATOM 2189 C C . ILE A 1 289 ? -9.571 3.374 21.068 1.00 98.88 289 ILE A C 1
ATOM 2191 O O . ILE A 1 289 ? -10.015 2.433 20.409 1.00 98.88 289 ILE A O 1
ATOM 2195 N N . VAL A 1 290 ? -9.967 4.627 20.865 1.00 98.81 290 VAL A N 1
ATOM 2196 C CA . VAL A 1 290 ? -10.823 5.011 19.738 1.00 98.81 290 VAL A CA 1
ATOM 2197 C C . VAL A 1 290 ? -9.938 5.496 18.595 1.00 98.81 290 VAL A C 1
ATOM 2199 O O . VAL A 1 290 ? -9.147 6.421 18.775 1.00 98.81 290 VAL A O 1
ATOM 2202 N N . CYS A 1 291 ? -10.080 4.893 17.416 1.00 98.88 291 CYS A N 1
ATOM 2203 C CA . CYS A 1 291 ? -9.385 5.313 16.198 1.00 98.88 291 CYS A CA 1
ATOM 2204 C C . CYS A 1 291 ? -10.384 5.995 15.259 1.00 98.88 291 CYS A C 1
ATOM 2206 O O . CYS A 1 291 ? -11.279 5.334 14.725 1.00 98.88 291 CYS A O 1
ATOM 2208 N N . ILE A 1 292 ? -10.242 7.308 15.076 1.00 98.81 292 ILE A N 1
ATOM 2209 C CA . ILE A 1 292 ? -11.059 8.123 14.173 1.00 98.81 292 ILE A CA 1
ATOM 2210 C C . ILE A 1 292 ? -10.189 8.535 12.988 1.00 98.81 292 ILE A C 1
ATOM 2212 O O . ILE A 1 292 ? -9.187 9.239 13.136 1.00 98.81 292 ILE A O 1
ATOM 2216 N N . SER A 1 293 ? -10.597 8.097 11.804 1.00 98.62 293 SER A N 1
ATOM 2217 C CA . SER A 1 293 ? -9.794 8.200 10.582 1.00 98.62 293 SER A CA 1
ATOM 2218 C C . SER A 1 293 ? -10.490 9.035 9.504 1.00 98.62 293 SER A C 1
ATOM 2220 O O . SER A 1 293 ? -11.726 9.092 9.466 1.00 98.62 293 SER A O 1
ATOM 2222 N N . PRO A 1 294 ? -9.712 9.680 8.619 1.00 98.62 294 PRO A N 1
ATOM 2223 C CA . PRO A 1 294 ? -10.234 10.560 7.590 1.00 98.62 294 PRO A CA 1
ATOM 2224 C C . PRO A 1 294 ? -10.613 9.777 6.325 1.00 98.62 294 PRO A C 1
ATOM 2226 O O . PRO A 1 294 ? -10.252 8.616 6.144 1.00 98.62 294 PRO A O 1
ATOM 2229 N N . TRP A 1 295 ? -11.321 10.440 5.411 1.00 98.38 295 TRP A N 1
ATOM 2230 C CA . TRP A 1 295 ? -11.779 9.846 4.150 1.00 98.38 295 TRP A CA 1
ATOM 2231 C C . TRP A 1 295 ? -10.712 9.837 3.043 1.00 98.38 295 TRP A C 1
ATOM 2233 O O . TRP A 1 295 ? -10.846 9.100 2.071 1.00 98.38 295 TRP A O 1
ATOM 2243 N N . ASN A 1 296 ? -9.671 10.669 3.144 1.00 98.38 296 ASN A N 1
ATOM 2244 C CA . ASN A 1 296 ? -8.685 10.868 2.073 1.00 98.38 296 ASN A CA 1
ATOM 2245 C C . ASN A 1 296 ? -7.612 9.764 2.006 1.00 98.38 296 ASN A C 1
ATOM 2247 O O . ASN A 1 296 ? -7.028 9.554 0.944 1.00 98.38 296 ASN A O 1
ATOM 2251 N N . PHE A 1 297 ? -7.385 9.043 3.107 1.00 98.75 297 PHE A N 1
ATOM 2252 C CA . PHE A 1 297 ? -6.594 7.805 3.177 1.00 98.75 297 PHE A CA 1
ATOM 2253 C C . PHE A 1 297 ? -7.392 6.745 3.946 1.00 98.75 297 PHE A C 1
ATOM 2255 O O . PHE A 1 297 ? -7.089 6.432 5.106 1.00 98.75 297 PHE A O 1
ATOM 2262 N N . PRO A 1 298 ? -8.485 6.257 3.337 1.00 98.75 298 PRO A N 1
ATOM 2263 C CA . PRO A 1 298 ? -9.518 5.523 4.051 1.00 98.75 298 PRO A CA 1
ATOM 2264 C C . PRO A 1 298 ? -9.126 4.082 4.405 1.00 98.75 298 PRO A C 1
ATOM 2266 O O . PRO A 1 298 ? -9.828 3.433 5.177 1.00 98.75 298 PRO A O 1
ATOM 2269 N N . LEU A 1 299 ? -8.012 3.578 3.868 1.00 98.94 299 LEU A N 1
ATOM 2270 C CA . LEU A 1 299 ? -7.416 2.295 4.228 1.00 98.94 299 LEU A CA 1
ATOM 2271 C C . LEU A 1 299 ? -6.074 2.483 4.942 1.00 98.94 299 LEU A C 1
ATOM 2273 O O . LEU A 1 299 ? -5.861 1.838 5.965 1.00 98.94 299 LEU A O 1
ATOM 2277 N N . ALA A 1 300 ? -5.186 3.346 4.444 1.00 98.88 300 ALA A N 1
ATOM 2278 C CA . ALA A 1 300 ? -3.825 3.501 4.957 1.00 98.88 300 ALA A CA 1
ATOM 2279 C C . ALA A 1 300 ? -3.804 4.097 6.368 1.00 98.88 300 ALA A C 1
ATOM 2281 O O . ALA A 1 300 ? -3.380 3.419 7.304 1.00 98.88 300 ALA A O 1
ATOM 2282 N N . ILE A 1 301 ? -4.336 5.312 6.552 1.00 98.88 301 ILE A N 1
ATOM 2283 C CA . ILE A 1 301 ? -4.394 5.955 7.876 1.00 98.88 301 ILE A CA 1
ATOM 2284 C C . ILE A 1 301 ? -5.315 5.164 8.807 1.00 98.88 301 ILE A C 1
ATOM 2286 O O . ILE A 1 301 ? -4.946 4.918 9.955 1.00 98.88 301 ILE A O 1
ATOM 2290 N N . PHE A 1 302 ? -6.466 4.695 8.306 1.00 98.94 302 PHE A N 1
ATOM 2291 C CA . PHE A 1 302 ? -7.367 3.809 9.054 1.00 98.94 302 PHE A CA 1
ATOM 2292 C C . PHE A 1 302 ? -6.610 2.613 9.650 1.00 98.94 302 PHE A C 1
ATOM 2294 O O . PHE A 1 302 ? -6.646 2.381 10.858 1.00 98.94 302 PHE A O 1
ATOM 2301 N N . THR A 1 303 ? -5.869 1.885 8.815 1.00 98.94 303 THR A N 1
ATOM 2302 C CA . THR A 1 303 ? -5.114 0.703 9.237 1.00 98.94 303 THR A CA 1
ATOM 2303 C C . THR A 1 303 ? -3.947 1.078 10.141 1.00 98.94 303 THR A C 1
ATOM 2305 O O . THR A 1 303 ? -3.733 0.395 11.135 1.00 98.94 303 THR A O 1
ATOM 2308 N N . GLY A 1 304 ? -3.217 2.159 9.852 1.00 98.88 304 GLY A N 1
ATOM 2309 C CA . GLY A 1 304 ? -2.066 2.588 10.646 1.00 98.88 304 GLY A CA 1
ATOM 2310 C C . GLY A 1 304 ? -2.424 2.887 12.102 1.00 98.88 304 GLY A C 1
ATOM 2311 O O . GLY A 1 304 ? -1.812 2.325 13.013 1.00 98.88 304 GLY A O 1
ATOM 2312 N N . GLN A 1 305 ? -3.470 3.691 12.329 1.00 98.88 305 GLN A N 1
ATOM 2313 C CA . GLN A 1 305 ? -3.961 4.005 13.677 1.00 98.88 305 GLN A CA 1
ATOM 2314 C C . GLN A 1 305 ? -4.337 2.730 14.453 1.00 98.88 305 GLN A C 1
ATOM 2316 O O . GLN A 1 305 ? -3.942 2.544 15.606 1.00 98.88 305 GLN A O 1
ATOM 2321 N N . ILE A 1 306 ? -5.083 1.833 13.799 1.00 98.94 306 ILE A N 1
ATOM 2322 C CA . ILE A 1 306 ? -5.588 0.592 14.396 1.00 98.94 306 ILE A CA 1
ATOM 2323 C C . ILE A 1 306 ? -4.441 -0.381 14.686 1.00 98.94 306 ILE A C 1
ATOM 2325 O O . ILE A 1 306 ? -4.369 -0.940 15.778 1.00 98.94 306 ILE A O 1
ATOM 2329 N N . ALA A 1 307 ? -3.528 -0.574 13.735 1.00 98.94 307 ALA A N 1
ATOM 2330 C CA . ALA A 1 307 ? -2.404 -1.494 13.851 1.00 98.94 307 ALA A CA 1
ATOM 2331 C C . ALA A 1 307 ? -1.485 -1.115 15.019 1.00 98.94 307 ALA A C 1
ATOM 2333 O O . ALA A 1 307 ? -1.155 -1.977 15.835 1.00 98.94 307 ALA A O 1
ATOM 2334 N N . ALA A 1 308 ? -1.138 0.169 15.154 1.00 98.88 308 ALA A N 1
ATOM 2335 C CA . ALA A 1 308 ? -0.319 0.656 16.262 1.00 98.88 308 ALA A CA 1
ATOM 2336 C C . ALA A 1 308 ? -0.980 0.396 17.628 1.00 98.88 308 ALA A C 1
ATOM 2338 O O . ALA A 1 308 ? -0.331 -0.101 18.553 1.00 98.88 308 ALA A O 1
ATOM 2339 N N . ALA A 1 309 ? -2.282 0.675 17.756 1.00 98.81 309 ALA A N 1
ATOM 2340 C CA . ALA A 1 309 ? -3.022 0.440 18.994 1.00 98.81 309 ALA A CA 1
ATOM 2341 C C . ALA A 1 309 ? -3.130 -1.060 19.327 1.00 98.81 309 ALA A C 1
ATOM 2343 O O . ALA A 1 309 ? -2.831 -1.467 20.453 1.00 98.81 309 ALA A O 1
ATOM 2344 N N . LEU A 1 310 ? -3.487 -1.893 18.345 1.00 98.88 310 LEU A N 1
ATOM 2345 C CA . LEU A 1 310 ? -3.624 -3.339 18.525 1.00 98.88 310 LEU A CA 1
ATOM 2346 C C . LEU A 1 310 ? -2.299 -3.996 18.914 1.00 98.88 310 LEU A C 1
ATOM 2348 O O . LEU A 1 310 ? -2.262 -4.792 19.855 1.00 98.88 310 LEU A O 1
ATOM 2352 N N . VAL A 1 311 ? -1.204 -3.675 18.218 1.00 98.75 311 VAL A N 1
ATOM 2353 C CA . VAL A 1 311 ? 0.079 -4.351 18.449 1.00 98.75 311 VAL A CA 1
ATOM 2354 C C . VAL A 1 311 ? 0.677 -4.013 19.805 1.00 98.75 311 VAL A C 1
ATOM 2356 O O . VAL A 1 311 ? 1.374 -4.846 20.373 1.00 98.75 311 VAL A O 1
ATOM 2359 N N . THR A 1 312 ? 0.338 -2.852 20.368 1.00 98.56 312 THR A N 1
ATOM 2360 C CA . THR A 1 312 ? 0.735 -2.413 21.716 1.00 98.56 312 THR A CA 1
ATOM 2361 C C . THR A 1 312 ? -0.235 -2.876 22.814 1.00 98.56 312 THR A C 1
ATOM 2363 O O . THR A 1 312 ? -0.169 -2.402 23.944 1.00 98.56 312 THR A O 1
ATOM 2366 N N . GLY A 1 313 ? -1.134 -3.821 22.507 1.00 98.50 313 GLY A N 1
ATOM 2367 C CA . GLY A 1 313 ? -1.980 -4.501 23.493 1.00 98.50 313 GLY A CA 1
ATOM 2368 C C . GLY A 1 313 ? -3.286 -3.780 23.838 1.00 98.50 313 GLY A C 1
ATOM 2369 O O . GLY A 1 313 ? -3.965 -4.166 24.790 1.00 98.50 313 GLY A O 1
ATOM 2370 N N . ASN A 1 314 ? -3.675 -2.753 23.082 1.00 98.88 314 ASN A N 1
ATOM 2371 C CA . ASN A 1 314 ? -4.948 -2.056 23.268 1.00 98.88 314 ASN A CA 1
ATOM 2372 C C . ASN A 1 314 ? -6.072 -2.749 22.486 1.00 98.88 314 ASN A C 1
ATOM 2374 O O . ASN A 1 314 ? -5.831 -3.315 21.419 1.00 98.88 314 ASN A O 1
ATOM 2378 N N . SER A 1 315 ? -7.305 -2.685 22.993 1.00 98.94 315 SER A N 1
ATOM 2379 C CA . SER A 1 315 ? -8.485 -2.935 22.157 1.00 98.94 315 SER A CA 1
ATOM 2380 C C . SER A 1 315 ? -8.843 -1.661 21.399 1.00 98.94 315 SER A C 1
ATOM 2382 O O . SER A 1 315 ? -8.478 -0.558 21.809 1.00 98.94 315 SER A O 1
ATOM 2384 N N . VAL A 1 316 ? -9.533 -1.807 20.274 1.00 98.94 316 VAL A N 1
ATOM 2385 C CA . VAL A 1 316 ? -9.795 -0.717 19.343 1.00 98.94 316 VAL A CA 1
ATOM 2386 C C . VAL A 1 316 ? -11.267 -0.651 18.968 1.00 98.94 316 VAL A C 1
ATOM 2388 O O . VAL A 1 316 ? -11.886 -1.643 18.575 1.00 98.94 316 VAL A O 1
ATOM 2391 N N . ILE A 1 317 ? -11.803 0.565 19.025 1.00 98.88 317 ILE A N 1
ATOM 2392 C CA . ILE A 1 317 ? -13.071 0.933 18.405 1.00 98.88 317 ILE A CA 1
ATOM 2393 C C . ILE A 1 317 ? -12.748 1.854 17.232 1.00 98.88 317 ILE A C 1
ATOM 2395 O O . ILE A 1 317 ? -12.359 3.007 17.412 1.00 98.88 317 ILE A O 1
ATOM 2399 N N . ALA A 1 318 ? -12.882 1.323 16.023 1.00 98.88 318 ALA A N 1
ATOM 2400 C CA . ALA A 1 318 ? -12.593 2.0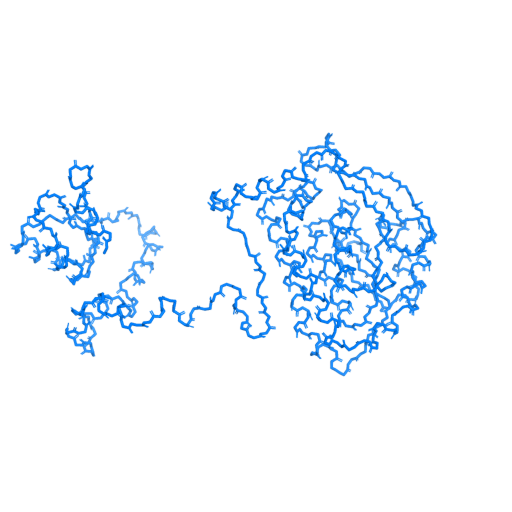27 14.789 1.00 98.88 318 ALA A CA 1
ATOM 2401 C C . ALA A 1 318 ? -13.843 2.753 14.279 1.00 98.88 318 ALA A C 1
ATOM 2403 O O . ALA A 1 318 ? -14.873 2.132 13.994 1.00 98.88 318 ALA A O 1
ATOM 2404 N N . LYS A 1 319 ? -13.736 4.072 14.127 1.00 98.56 319 LYS A N 1
ATOM 2405 C CA . LYS A 1 319 ? -14.756 4.941 13.543 1.00 98.56 319 LYS A CA 1
ATOM 2406 C C . LYS A 1 319 ? -14.196 5.523 12.236 1.00 98.56 319 LYS A C 1
ATOM 2408 O O . LYS A 1 319 ? -13.389 6.455 12.282 1.00 98.56 319 LYS A O 1
ATOM 2413 N N . PRO A 1 320 ? -14.585 4.996 11.062 1.00 98.62 320 PRO A N 1
ATOM 2414 C CA . PRO A 1 320 ? -14.161 5.563 9.787 1.00 98.62 320 PRO A CA 1
ATOM 2415 C C . PRO A 1 320 ? -14.904 6.865 9.471 1.00 98.62 320 PRO A C 1
ATOM 2417 O O . PRO A 1 320 ? -15.968 7.157 10.034 1.00 98.62 320 PRO A O 1
ATOM 2420 N N . ALA A 1 321 ? -14.369 7.646 8.537 1.00 98.31 321 ALA A N 1
ATOM 2421 C CA . ALA A 1 321 ? -15.099 8.755 7.940 1.00 98.31 321 ALA A CA 1
ATOM 2422 C C . ALA A 1 321 ? -16.392 8.271 7.253 1.00 98.31 321 ALA A C 1
ATOM 2424 O O . ALA A 1 321 ? -16.486 7.148 6.756 1.00 98.31 321 ALA A O 1
ATOM 2425 N N . GLU A 1 322 ? -17.407 9.131 7.225 1.00 96.81 322 GLU A N 1
ATOM 2426 C CA . GLU A 1 322 ? -18.741 8.807 6.700 1.00 96.81 322 GLU A CA 1
ATOM 2427 C C . GLU A 1 322 ? -18.734 8.535 5.191 1.00 96.81 322 GLU A C 1
ATOM 2429 O O . GLU A 1 322 ? -19.584 7.811 4.670 1.00 96.81 322 GLU A O 1
ATOM 2434 N N . GLN A 1 323 ? -17.780 9.125 4.483 1.00 98.00 323 GLN A N 1
ATOM 2435 C CA . GLN A 1 323 ? -17.643 9.020 3.040 1.00 98.00 323 GLN A CA 1
ATOM 2436 C C . GLN A 1 323 ? -17.100 7.651 2.616 1.00 98.00 323 GLN A C 1
ATOM 2438 O O . GLN A 1 323 ? -17.417 7.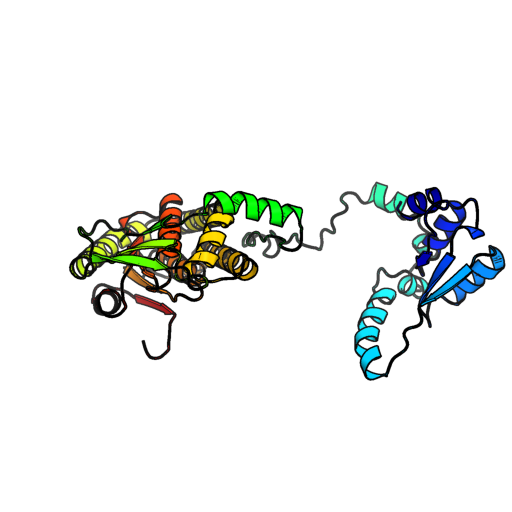203 1.520 1.00 98.00 323 GLN A O 1
ATOM 2443 N N . THR A 1 324 ? -16.314 6.989 3.474 1.00 98.56 324 THR A N 1
ATOM 2444 C CA . THR A 1 324 ? -15.543 5.789 3.108 1.00 98.56 324 THR A CA 1
ATOM 2445 C C . THR A 1 324 ? -15.693 4.597 4.078 1.00 98.56 324 THR A C 1
ATOM 2447 O O . THR A 1 324 ? -14.690 4.063 4.565 1.00 98.56 324 THR A O 1
ATOM 2450 N N . PRO A 1 325 ? -16.918 4.177 4.449 1.00 98.62 325 PRO A N 1
ATOM 2451 C CA . PRO A 1 325 ? -17.118 3.087 5.401 1.00 98.62 325 PRO A CA 1
ATOM 2452 C C . PRO A 1 325 ? -16.940 1.676 4.816 1.00 98.62 325 PRO A C 1
ATOM 2454 O O . PRO A 1 325 ? -16.712 0.745 5.589 1.00 98.62 325 PRO A O 1
ATOM 2457 N N . LEU A 1 326 ? -17.073 1.471 3.502 1.00 98.81 326 LEU A N 1
ATOM 2458 C CA . LEU A 1 326 ? -17.022 0.149 2.864 1.00 98.81 326 LEU A CA 1
ATOM 2459 C C . LEU A 1 326 ? -15.598 -0.412 2.880 1.00 98.81 326 LEU A C 1
ATOM 2461 O O . LEU A 1 326 ? -15.391 -1.565 3.263 1.00 98.81 326 LEU A O 1
ATOM 2465 N N . ILE A 1 327 ? -14.606 0.406 2.527 1.00 98.88 327 ILE A N 1
ATOM 2466 C CA . ILE A 1 327 ? -13.198 0.008 2.576 1.00 98.88 327 ILE A CA 1
ATOM 2467 C C . ILE A 1 327 ? -12.726 -0.269 4.007 1.00 98.88 327 ILE A C 1
ATOM 2469 O O . ILE A 1 327 ? -12.061 -1.277 4.250 1.00 98.88 327 ILE A O 1
ATOM 2473 N N . ALA A 1 328 ? -13.164 0.545 4.971 1.00 98.88 328 ALA A N 1
ATOM 2474 C CA . ALA A 1 328 ? -12.916 0.326 6.394 1.00 98.88 328 ALA A CA 1
ATOM 2475 C C . ALA A 1 328 ? -13.573 -0.967 6.910 1.00 98.88 328 ALA A C 1
ATOM 2477 O O . ALA A 1 328 ? -12.992 -1.696 7.716 1.00 98.88 328 ALA A O 1
ATOM 2478 N N . PHE A 1 329 ? -14.773 -1.289 6.421 1.00 98.88 329 PHE A N 1
ATOM 2479 C CA . PHE A 1 329 ? -15.454 -2.542 6.736 1.00 98.88 329 PHE A CA 1
ATOM 2480 C C . PHE A 1 329 ? -14.655 -3.757 6.258 1.00 98.88 329 PHE A C 1
ATOM 2482 O O . PHE A 1 329 ? -14.363 -4.646 7.061 1.00 98.88 329 PHE A O 1
ATOM 2489 N N . ARG A 1 330 ? -14.209 -3.756 4.995 1.00 98.75 330 ARG A N 1
ATOM 2490 C CA . ARG A 1 330 ? -13.373 -4.837 4.445 1.00 98.75 330 ARG A CA 1
ATOM 2491 C C . ARG A 1 330 ? -12.028 -4.966 5.160 1.00 98.75 330 ARG A C 1
ATOM 2493 O O . ARG A 1 330 ? -11.590 -6.084 5.423 1.00 98.75 330 ARG A O 1
ATOM 2500 N N . ALA A 1 331 ? -11.412 -3.849 5.542 1.00 98.88 331 ALA A N 1
ATOM 2501 C CA . ALA A 1 331 ? -10.193 -3.826 6.348 1.00 98.88 331 ALA A CA 1
ATOM 2502 C C . ALA A 1 331 ? -10.369 -4.553 7.696 1.00 98.88 331 ALA A C 1
ATOM 2504 O O . ALA A 1 331 ? -9.574 -5.428 8.044 1.00 98.88 331 ALA A O 1
ATOM 2505 N N . VAL A 1 332 ? -11.446 -4.262 8.438 1.00 98.94 332 VAL A N 1
ATOM 2506 C CA . VAL A 1 332 ? -11.720 -4.928 9.726 1.00 98.94 332 VAL A CA 1
ATOM 2507 C C . VAL A 1 332 ? -12.065 -6.407 9.551 1.00 98.94 332 VAL A C 1
ATOM 2509 O O . VAL A 1 332 ? -11.645 -7.223 10.373 1.00 98.94 332 VAL A O 1
ATOM 2512 N N . GLU A 1 333 ? -12.767 -6.789 8.482 1.00 98.75 333 GLU A N 1
ATOM 2513 C CA . GLU A 1 333 ? -12.991 -8.206 8.169 1.00 98.75 333 GLU A CA 1
ATOM 2514 C C . GLU A 1 333 ? -11.670 -8.958 7.958 1.00 98.75 333 GLU A C 1
ATOM 2516 O O . GLU A 1 333 ? -11.503 -10.059 8.482 1.00 98.75 333 GLU A O 1
ATOM 2521 N N . MET A 1 334 ? -10.703 -8.354 7.262 1.00 98.75 334 MET A N 1
ATOM 2522 C CA . MET A 1 334 ? -9.383 -8.956 7.055 1.00 98.75 334 MET A CA 1
ATOM 2523 C C . MET A 1 334 ? -8.531 -8.981 8.330 1.00 98.75 334 MET A C 1
ATOM 2525 O O . MET A 1 334 ? -7.868 -9.983 8.585 1.00 98.75 334 MET A O 1
ATOM 2529 N N . LEU A 1 335 ? -8.590 -7.948 9.177 1.00 98.88 335 LEU A N 1
ATOM 2530 C CA . LEU A 1 335 ? -7.936 -7.964 10.495 1.00 98.88 335 LEU A CA 1
ATOM 2531 C C . LEU A 1 335 ? -8.483 -9.090 11.386 1.00 98.88 335 LEU A C 1
ATOM 2533 O O . LEU A 1 335 ? -7.719 -9.798 12.044 1.00 98.88 335 LEU A O 1
ATOM 2537 N N . ARG A 1 336 ? -9.804 -9.307 11.378 1.00 98.75 336 ARG A N 1
ATOM 2538 C CA . ARG A 1 336 ? -10.427 -10.433 12.091 1.00 98.75 336 ARG A CA 1
ATOM 2539 C C . ARG A 1 336 ? -10.027 -11.778 11.492 1.00 98.75 336 ARG A C 1
ATOM 2541 O O . ARG A 1 336 ? -9.688 -12.688 12.242 1.00 98.75 336 ARG A O 1
ATOM 2548 N N . ALA A 1 337 ? -10.002 -11.892 10.164 1.00 98.69 337 ALA A N 1
ATOM 2549 C CA . ALA A 1 337 ? -9.541 -13.099 9.475 1.00 98.69 337 ALA A CA 1
ATOM 2550 C C . ALA A 1 337 ? -8.062 -13.419 9.766 1.00 98.69 337 ALA A C 1
ATOM 2552 O O . ALA A 1 337 ? -7.699 -14.589 9.850 1.00 98.69 337 ALA A O 1
ATOM 2553 N N . ALA A 1 338 ? -7.227 -12.399 9.989 1.00 98.75 338 ALA A N 1
ATOM 2554 C CA . ALA A 1 338 ? -5.840 -12.558 10.424 1.00 98.75 338 ALA A CA 1
ATOM 2555 C C . ALA A 1 338 ? -5.697 -12.999 11.894 1.00 98.75 338 ALA A C 1
ATOM 2557 O O . ALA A 1 338 ? -4.610 -13.386 12.317 1.00 98.75 338 ALA A O 1
ATOM 2558 N N . GLY A 1 339 ? -6.773 -12.951 12.685 1.00 98.69 339 GLY A N 1
ATOM 2559 C CA . GLY A 1 339 ? -6.793 -13.447 14.060 1.00 98.69 339 GLY A CA 1
ATOM 2560 C C . GLY A 1 339 ? -6.899 -12.378 15.146 1.00 98.69 339 GLY A C 1
ATOM 2561 O O . GLY A 1 339 ? -6.722 -12.715 16.321 1.00 98.69 339 GLY A O 1
ATOM 2562 N N . VAL A 1 340 ? -7.203 -11.116 14.806 1.00 98.75 340 VAL A N 1
ATOM 2563 C CA . VAL A 1 340 ? -7.612 -10.132 15.822 1.00 98.75 340 VAL A CA 1
ATOM 2564 C C . VAL A 1 340 ? -8.987 -10.547 16.373 1.00 98.75 340 VAL A C 1
ATOM 2566 O O . VAL A 1 340 ? -9.933 -10.674 15.590 1.00 98.75 340 VAL A O 1
ATOM 2569 N N . PRO A 1 341 ? -9.144 -10.766 17.693 1.00 98.56 341 PRO A N 1
ATOM 2570 C CA . PRO A 1 341 ? -10.420 -11.208 18.249 1.00 98.56 341 PRO A CA 1
ATOM 2571 C C . PRO A 1 341 ? -11.551 -10.200 18.014 1.00 98.56 341 PRO A C 1
ATOM 2573 O O . PRO A 1 341 ? -11.343 -8.988 18.038 1.00 98.56 341 PRO A O 1
ATOM 2576 N N . GLU A 1 342 ? -12.773 -10.707 17.853 1.00 97.19 342 GLU A N 1
ATOM 2577 C CA . GLU A 1 342 ? -13.957 -9.893 17.551 1.00 97.19 342 GLU A CA 1
ATOM 2578 C C . GLU A 1 342 ? -14.191 -8.751 18.554 1.00 97.19 342 GLU A C 1
ATOM 2580 O O . GLU A 1 342 ? -14.487 -7.633 18.144 1.00 97.19 342 GLU A O 1
ATOM 2585 N N . ASP A 1 343 ? -14.025 -9.000 19.851 1.00 98.00 343 ASP A N 1
ATOM 2586 C CA . ASP A 1 343 ? -14.267 -7.974 20.874 1.00 98.00 343 ASP A CA 1
ATOM 2587 C C . ASP A 1 343 ? -13.080 -7.006 21.039 1.00 98.00 343 ASP A C 1
ATOM 2589 O O . ASP A 1 343 ? -13.220 -5.937 21.635 1.00 98.00 343 ASP A O 1
ATOM 2593 N N . VAL A 1 344 ? -11.918 -7.358 20.475 1.00 98.81 344 VAL A N 1
ATOM 2594 C CA . VAL A 1 344 ? -10.700 -6.537 20.492 1.00 98.81 344 VAL A CA 1
ATOM 2595 C C . VAL A 1 344 ? -10.714 -5.501 19.373 1.00 98.81 344 VAL A C 1
ATOM 2597 O O . VAL A 1 344 ? -10.221 -4.401 19.594 1.00 98.81 344 VAL A O 1
ATOM 2600 N N . ILE A 1 345 ? -11.289 -5.808 18.204 1.00 98.81 345 ILE A N 1
ATOM 2601 C CA . ILE A 1 345 ? -11.500 -4.835 17.123 1.00 98.81 345 ILE A CA 1
ATOM 2602 C C . ILE A 1 345 ? -12.979 -4.725 16.765 1.00 98.81 345 ILE A C 1
ATOM 2604 O O . ILE A 1 345 ? -13.599 -5.657 16.241 1.00 98.81 345 ILE A O 1
ATOM 2608 N N . GLN A 1 346 ? -13.536 -3.542 16.997 1.00 98.75 346 GLN A N 1
ATOM 2609 C CA . GLN A 1 346 ? -14.909 -3.206 16.639 1.00 98.75 346 GLN A CA 1
ATOM 2610 C C . GLN A 1 346 ? -14.930 -2.086 15.600 1.00 98.75 346 GLN A C 1
ATOM 2612 O O . GLN A 1 346 ? -14.121 -1.165 15.667 1.00 98.75 346 GLN A O 1
ATOM 2617 N N . LEU A 1 347 ? -15.872 -2.147 14.658 1.00 98.75 347 LEU A N 1
ATOM 2618 C CA . LEU A 1 347 ? -16.115 -1.087 13.676 1.00 98.75 347 LEU A CA 1
ATOM 2619 C C . LEU A 1 347 ? -17.460 -0.427 13.966 1.00 98.75 347 LEU A C 1
ATOM 2621 O O . LEU A 1 347 ? -18.486 -1.110 13.963 1.00 98.75 347 LEU A O 1
ATOM 2625 N N . LEU A 1 348 ? -17.469 0.892 14.141 1.00 98.12 348 LEU A N 1
ATOM 2626 C CA . LEU A 1 348 ? -18.683 1.693 14.300 1.00 98.12 348 LEU A CA 1
ATOM 2627 C C . LEU A 1 348 ? -18.740 2.776 13.207 1.00 98.12 348 LEU A C 1
ATOM 2629 O O . LEU A 1 348 ? -18.287 3.897 13.434 1.00 98.12 348 LEU A O 1
ATOM 2633 N N . PRO A 1 349 ? -19.278 2.470 12.010 1.00 98.00 349 PRO A N 1
ATOM 2634 C CA . PRO A 1 349 ? -19.554 3.486 10.998 1.00 98.00 349 PRO A CA 1
ATOM 2635 C C . PRO A 1 349 ? -20.611 4.469 11.507 1.00 98.00 349 PRO A C 1
ATOM 2637 O O . PRO A 1 349 ? -21.530 4.068 12.210 1.00 98.00 349 PRO A O 1
ATOM 2640 N N . GLY A 1 350 ? -20.528 5.738 11.134 1.00 94.81 350 GLY A N 1
ATOM 2641 C CA . GLY A 1 350 ? -21.511 6.757 11.513 1.00 94.81 350 GLY A CA 1
ATOM 2642 C C . GLY A 1 350 ? -20.906 8.147 11.466 1.00 94.81 350 GLY A C 1
ATOM 2643 O O . GLY A 1 350 ? -19.751 8.291 11.064 1.00 94.81 350 GLY A O 1
ATOM 2644 N N . ASP A 1 351 ? -21.662 9.163 11.858 1.00 92.62 351 ASP A N 1
ATOM 2645 C CA . ASP A 1 351 ? -21.194 10.546 11.819 1.00 92.62 351 ASP A CA 1
ATOM 2646 C C . ASP A 1 351 ? -20.386 10.956 13.062 1.00 92.62 351 ASP A C 1
ATOM 2648 O O . ASP A 1 351 ? -20.250 10.218 14.048 1.00 92.62 351 ASP A O 1
ATOM 2652 N N . GLY A 1 352 ? -19.756 12.127 12.976 1.00 90.81 352 GLY A N 1
ATOM 2653 C CA . GLY A 1 352 ? -19.038 12.724 14.103 1.00 90.81 352 GLY A CA 1
ATOM 2654 C C . GLY A 1 352 ? -19.940 12.922 15.331 1.00 90.81 352 GLY A C 1
ATOM 2655 O O . GLY A 1 352 ? -19.630 12.367 16.383 1.00 90.81 352 GLY A O 1
ATOM 2656 N N . PRO A 1 353 ? -21.061 13.657 15.233 1.00 91.88 353 PRO A N 1
ATOM 2657 C CA . PRO A 1 353 ? -21.895 13.981 16.393 1.00 91.88 353 PRO A CA 1
ATOM 2658 C C . PRO A 1 353 ? -22.566 12.789 17.093 1.00 91.88 353 PRO A C 1
ATOM 2660 O O . PRO A 1 353 ? -22.677 12.791 18.316 1.00 91.88 353 PRO A O 1
ATOM 2663 N N . SER A 1 354 ? -23.030 11.779 16.355 1.00 90.25 354 SER A N 1
ATOM 2664 C CA . SER A 1 354 ? -23.810 10.658 16.903 1.00 90.25 354 SER A CA 1
ATOM 2665 C C . SER A 1 354 ? -22.967 9.448 17.304 1.00 90.25 354 SER A C 1
ATOM 2667 O O . SER A 1 354 ? -23.403 8.666 18.153 1.00 90.25 354 SER A O 1
ATOM 2669 N N . VAL A 1 355 ? -21.766 9.294 16.733 1.00 94.56 355 VAL A N 1
ATOM 2670 C CA . VAL A 1 355 ? -20.853 8.181 17.040 1.00 94.56 355 VAL A CA 1
ATOM 2671 C C . VAL A 1 355 ? -19.516 8.683 17.577 1.00 94.56 355 VAL A C 1
ATOM 2673 O O . VAL A 1 355 ? -19.104 8.257 18.653 1.00 94.56 355 VAL A O 1
ATOM 2676 N N . GLY A 1 356 ? -18.851 9.602 16.872 1.00 94.62 356 GLY A N 1
ATOM 2677 C CA . GLY A 1 356 ? -17.531 10.118 17.259 1.00 94.62 356 GLY A CA 1
ATOM 2678 C C . GLY A 1 356 ? -17.519 10.831 18.617 1.00 94.62 356 GLY A C 1
ATOM 2679 O O . GLY A 1 356 ? -16.752 10.451 19.494 1.00 94.62 356 GLY A O 1
ATOM 2680 N N . GLY A 1 357 ? -18.399 11.814 18.816 1.00 95.50 357 GLY A N 1
ATOM 2681 C CA . GLY A 1 357 ? -18.502 12.587 20.058 1.00 95.50 357 GLY A CA 1
ATOM 2682 C C . GLY A 1 357 ? -18.814 11.723 21.286 1.00 95.50 357 GLY A C 1
ATOM 2683 O O . GLY A 1 357 ? -18.109 11.822 22.287 1.00 95.50 357 GLY A O 1
ATOM 2684 N N . PRO A 1 358 ? -19.816 10.824 21.234 1.00 96.06 358 PRO A N 1
ATOM 2685 C CA . PRO A 1 358 ? -20.089 9.906 22.336 1.00 96.06 358 PRO A CA 1
ATOM 2686 C C . PRO A 1 358 ? -18.937 8.944 22.645 1.00 96.06 358 PRO A C 1
ATOM 2688 O O . PRO A 1 358 ? -18.743 8.603 23.808 1.00 96.06 358 PRO A O 1
ATOM 2691 N N . LEU A 1 359 ? -18.165 8.514 21.637 1.00 97.00 359 LEU A N 1
ATOM 2692 C CA . LEU A 1 359 ? -16.970 7.695 21.855 1.00 97.00 359 LEU A CA 1
ATOM 2693 C C . LEU A 1 359 ? -15.878 8.475 22.593 1.00 97.00 359 LEU A C 1
ATOM 2695 O O . LEU A 1 359 ? -15.321 7.964 23.558 1.00 97.00 359 LEU A O 1
ATOM 2699 N N . THR A 1 360 ? -15.571 9.699 22.160 1.00 96.56 360 THR A N 1
ATOM 2700 C CA . THR A 1 360 ? -14.494 10.504 22.764 1.00 96.56 360 THR A CA 1
ATOM 2701 C C . THR A 1 360 ? -14.864 11.076 24.132 1.00 96.56 360 THR A C 1
ATOM 2703 O O . THR A 1 360 ? -13.973 11.354 24.929 1.00 96.56 360 THR A O 1
ATOM 2706 N N . ALA A 1 361 ? -16.158 11.218 24.428 1.00 96.62 361 ALA A N 1
ATOM 2707 C CA . ALA A 1 361 ? -16.658 11.676 25.723 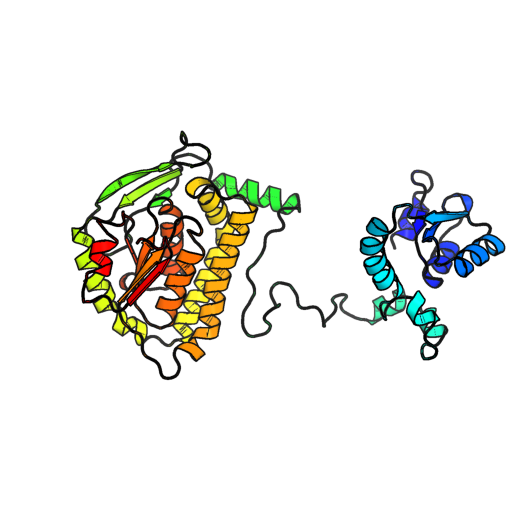1.00 96.62 361 ALA A CA 1
ATOM 2708 C C . ALA A 1 361 ? -16.787 10.562 26.784 1.00 96.62 361 ALA A C 1
ATOM 2710 O O . ALA A 1 361 ? -17.039 10.870 27.951 1.00 96.62 361 ALA A O 1
ATOM 2711 N N . ASP A 1 362 ? -16.660 9.280 26.418 1.00 97.81 362 ASP A N 1
ATOM 2712 C CA . ASP A 1 362 ? -16.813 8.176 27.372 1.00 97.81 362 ASP A CA 1
ATOM 2713 C C . ASP A 1 362 ? -15.560 8.041 28.265 1.00 97.81 362 ASP A C 1
ATOM 2715 O O . ASP A 1 362 ? -14.467 7.780 27.755 1.00 97.81 362 ASP A O 1
ATOM 2719 N N . PRO A 1 363 ? -15.687 8.146 29.604 1.00 97.88 363 PRO A N 1
ATOM 2720 C CA . PRO A 1 363 ? -14.541 8.162 30.518 1.00 97.88 363 PRO A CA 1
ATOM 2721 C C . PRO A 1 363 ? -13.782 6.830 30.596 1.00 97.88 363 PRO A C 1
ATOM 2723 O O . PRO A 1 363 ? -12.739 6.757 31.242 1.00 97.88 363 PRO A O 1
ATOM 2726 N N . ARG A 1 364 ? -14.305 5.757 29.990 1.00 98.31 364 ARG A N 1
ATOM 2727 C CA . ARG A 1 364 ? -13.651 4.441 29.952 1.00 98.31 364 ARG A CA 1
ATOM 2728 C C . ARG A 1 364 ? -12.686 4.291 28.773 1.00 98.31 364 ARG A C 1
ATOM 2730 O O . ARG A 1 364 ? -11.943 3.312 28.729 1.00 98.31 364 ARG A O 1
ATOM 2737 N N . ILE A 1 365 ? -12.704 5.220 27.816 1.00 98.50 365 ILE A N 1
ATOM 2738 C CA . ILE A 1 365 ? -11.736 5.259 26.720 1.00 98.50 365 ILE A CA 1
ATOM 2739 C C . ILE A 1 365 ? -10.395 5.763 27.250 1.00 98.50 365 ILE A C 1
ATOM 2741 O O . ILE A 1 365 ? -10.299 6.828 27.850 1.00 98.50 365 ILE A O 1
ATOM 2745 N N . ALA A 1 366 ? -9.344 4.982 27.013 1.00 98.50 366 ALA A N 1
ATOM 2746 C CA . ALA A 1 366 ? -8.005 5.249 27.528 1.00 98.50 366 ALA A CA 1
ATOM 2747 C C . ALA A 1 366 ? -7.149 6.113 26.587 1.00 98.50 366 ALA A C 1
ATOM 2749 O O . ALA A 1 366 ? -6.034 6.500 26.937 1.00 98.50 366 ALA A O 1
ATOM 2750 N N . GLY A 1 367 ? -7.646 6.398 25.384 1.00 98.50 367 GLY A N 1
ATOM 2751 C CA . GLY A 1 367 ? -6.978 7.259 24.420 1.00 98.50 367 GLY A CA 1
ATOM 2752 C C . GLY A 1 367 ? -7.722 7.356 23.094 1.00 98.50 367 GLY A C 1
ATOM 2753 O O . GLY A 1 367 ? -8.535 6.499 22.741 1.00 98.50 367 GLY A O 1
ATOM 2754 N N . VAL A 1 368 ? -7.414 8.415 22.352 1.00 98.69 368 VAL A N 1
ATOM 2755 C CA . VAL A 1 368 ? -7.986 8.699 21.036 1.00 98.69 368 VAL A CA 1
ATOM 2756 C C . VAL A 1 368 ? -6.844 8.885 20.049 1.00 98.69 368 VAL A C 1
ATOM 2758 O O . VAL A 1 368 ? -5.924 9.663 20.293 1.00 98.69 368 VAL A O 1
ATOM 2761 N N . CYS A 1 369 ? -6.909 8.175 18.929 1.00 98.56 369 CYS A N 1
ATOM 2762 C CA . CYS A 1 369 ? -6.079 8.431 17.766 1.00 98.56 369 CYS A CA 1
ATOM 2763 C C . CYS A 1 369 ? -6.964 9.081 16.703 1.00 98.56 369 CYS A C 1
ATOM 2765 O O . CYS A 1 369 ? -7.879 8.441 16.186 1.00 98.56 369 CYS A O 1
ATOM 2767 N N . PHE A 1 370 ? -6.730 10.362 16.432 1.00 98.62 370 PHE A N 1
ATOM 2768 C CA . PHE A 1 370 ? -7.525 11.151 15.499 1.00 98.62 370 PHE A CA 1
ATOM 2769 C C . PHE A 1 370 ? -6.655 11.641 14.347 1.00 98.62 370 PHE A C 1
ATOM 2771 O O . PHE A 1 370 ? -5.518 12.076 14.534 1.00 98.62 370 PHE A O 1
ATOM 2778 N N . THR A 1 371 ? -7.202 11.590 13.140 1.00 98.44 371 THR A N 1
ATOM 2779 C CA . THR A 1 371 ? -6.647 12.304 11.995 1.00 98.44 371 THR A CA 1
ATOM 2780 C C . THR A 1 371 ? -7.803 12.898 11.207 1.00 98.44 371 THR A C 1
ATOM 2782 O O . THR A 1 371 ? -8.679 12.176 10.735 1.00 98.44 371 THR A O 1
ATOM 2785 N N . GLY A 1 372 ? -7.808 14.220 11.090 1.00 96.56 372 GLY A N 1
ATOM 2786 C CA . GLY A 1 372 ? -8.879 14.996 10.483 1.00 96.56 372 GLY A CA 1
ATOM 2787 C C . GLY A 1 372 ? -8.515 16.477 10.450 1.00 96.56 372 GLY A C 1
ATOM 2788 O O . GLY A 1 372 ? -7.333 16.822 10.458 1.00 96.56 372 GLY A O 1
ATOM 2789 N N . SER A 1 373 ? -9.520 17.343 10.364 1.00 94.62 373 SER A N 1
ATOM 2790 C CA . SER A 1 373 ? -9.312 18.792 10.367 1.00 94.62 373 SER A CA 1
ATOM 2791 C C . SER A 1 373 ? -8.918 19.302 11.755 1.00 94.62 373 SER A C 1
ATOM 2793 O O . SER A 1 373 ? -9.130 18.620 12.749 1.00 94.62 373 SER A O 1
ATOM 2795 N N . THR A 1 374 ? -8.352 20.506 11.827 1.00 95.00 374 THR A N 1
ATOM 2796 C CA . THR A 1 374 ? -7.916 21.118 13.094 1.00 95.00 374 THR A CA 1
ATOM 2797 C C . THR A 1 374 ? -9.092 21.510 13.995 1.00 95.00 374 THR A C 1
ATOM 2799 O O . THR A 1 374 ? -8.940 21.578 15.209 1.00 95.00 374 THR A O 1
ATOM 2802 N N . GLU A 1 375 ? -10.250 21.822 13.409 1.00 92.88 375 GLU A N 1
ATOM 2803 C CA . GLU A 1 375 ? -11.438 22.290 14.133 1.00 92.88 375 GLU A CA 1
ATOM 2804 C C . GLU A 1 375 ? -12.165 21.191 14.922 1.00 92.88 375 GLU A C 1
ATOM 2806 O O . GLU A 1 375 ? -12.931 21.515 15.831 1.00 92.88 375 GLU A O 1
ATOM 2811 N N . VAL A 1 376 ? -11.972 19.923 14.543 1.00 83.44 376 VAL A N 1
ATOM 2812 C CA . VAL A 1 376 ? -12.580 18.737 15.170 1.00 83.44 376 VAL A CA 1
ATOM 2813 C C . VAL A 1 376 ? -11.574 18.123 16.127 1.00 83.44 376 VAL A C 1
ATOM 2815 O O . VAL A 1 376 ? -11.989 17.800 17.263 1.00 83.44 376 VAL A O 1
#

Secondary structure (DSSP, 8-state):
-HHHHHHTTTTT---EEE---HHHHHHHHHH-S-STT-EEEEETTSSHHHHHHHHHHH---EEEE-----HHHHHHHHHHHHHHHHSTT-HHHHHT-TTS-HHHHT--HHHHHHHS--SS-TTS--GGGTTTTS-PPPPP--TTSHHHHHHHHHHHGGG-SSS-EEE--BSSS-----EEEEEETTEEEEEEEEEEPPPHHHHHHHHHHHHHHHHHHHTS-HHHHHHHHHHHHHHHHHTHHHHHHHHHHTT---HHHHHHHHHHHHHHHHHHHHHHHHHHTT----SEEEEE--SSSTTHHHHHHHHHHHHTT-EEEEE--TT-HHHHHHHHHHHHHTT--TTTEEE----IIIIIHHHHT-TTEEEEEE-S-TT-

Foldseek 3Di:
DVLLVQLVVLVPDQEEAEDLQLLVVVVSLVSHPDQVSYAYEYEPPPSCVVVVVCCVPVVHHYHYDYDDDDPVVCVVVVVVVCCQQVPPPHLNVLVPDPVHDPCNSNDDVVVVVVPVPDPDDPVDDDQQQPVPPLFGAFDFQDCVDPVSVVVLVVVLVVLDDAARFEEEWLAPQDDWADKDFQFFPVHRVGGSHIYTFHFLSSQVVLLVLQQVCLVVLQPPDLLLLLQLLLQLLVVLSVCLSVQLSLCCRQLVDDSNVSRVLSSLLSCLSRNLSSCLVVVLVVDAQQEEEEEEEESNSQRNSQSNSCNNNSSRRGAYEYEYAQSRRRSSRVSVVSSVVSPQDSSSYIYGYDDCPSRVVSNVPDPSHRYYHDDDDPVD

Sequence (376 aa):
ACARKLLGMTDRIYPQFATHNAHTVAAILSMADNRDTFEFQRLHGMGEALHETVRRSEGTRCRIYAPVGAHSDLLAYLVRRLLENGANSSFVHQLTDEDVEPEDIARDPLETVESQGPAANPAIAKPSQIFGIGRRNSKGFDITDTVTLADIDKAKAAFAGSDRWHAKPITRAAGYGKQRPIVNPAKPSEVVGTVHEAAAKQVATAVRIAVEAQPSWAKRPVAERAAILNLAADLYEANAVEFFALATREAGKSLADGVAEVREAVDFLRYYAAEAANAEAGTQARGAIVCISPWNFPLAIFTGQIAAALVTGNSVIAKPAEQTPLIAFRAVEMLRAAGVPEDVIQLLPGDGPSVGGPLTADPRIAGVCFTGSTEV

Radius of gyration: 30.47 Å; chains: 1; bounding box: 77×44×76 Å

pLDDT: mean 93.96, std 6.76, range [65.06, 98.94]